Protein AF-0000000067790036 (afdb_homodimer)

InterPro domains:
  IPR001789 Signal transduction response regulator, receiver domain [PF00072] (9-120)
  IPR001789 Signal transduction response regulator, receiver domain [PS50110] (8-124)
  IPR001789 Signal transduction response regulator, receiver domain [SM00448] (7-120)
  IPR011006 CheY-like superfamily [SSF52172] (7-142)
  IPR024187 Signal transduction response regulator, citrate/malate metabolism [PIRSF006171] (7-231)
  IPR048714 Transcriptional regulatory protein DpiA-like, helix-turn-helix domain [PF20714] (187-228)
  IPR051271 Two-component system transcriptional regulators [PTHR45526] (7-231)

Structure (mmCIF, N/CA/C/O backbone):
data_AF-0000000067790036-model_v1
#
loop_
_entity.id
_entity.type
_entity.pdbx_description
1 polymer 'Transcriptional regulatory protein'
#
loop_
_atom_site.group_PDB
_atom_site.id
_atom_site.type_symbol
_atom_site.label_atom_id
_atom_site.label_alt_id
_atom_site.label_comp_id
_atom_site.label_asym_id
_atom_site.label_entity_id
_atom_site.label_seq_id
_atom_site.pdbx_PDB_ins_code
_atom_site.Cartn_x
_atom_site.Cartn_y
_atom_site.Cartn_z
_atom_site.occupancy
_atom_site.B_iso_or_equiv
_atom_site.auth_seq_id
_atom_site.auth_comp_id
_atom_site.auth_asym_id
_atom_site.auth_atom_id
_atom_site.pdbx_PDB_model_num
ATOM 1 N N . MET A 1 1 ? 13.578 -29.641 -17.562 1 29.7 1 MET A N 1
ATOM 2 C CA . MET A 1 1 ? 12.242 -29.297 -17.094 1 29.7 1 MET A CA 1
ATOM 3 C C . MET A 1 1 ? 12.227 -27.922 -16.438 1 29.7 1 MET A C 1
ATOM 5 O O . MET A 1 1 ? 12.961 -27.688 -15.477 1 29.7 1 MET A O 1
ATOM 9 N N . GLN A 1 2 ? 12.219 -26.844 -17.125 1 34.81 2 GLN A N 1
ATOM 10 C CA . GLN A 1 2 ? 12.477 -25.469 -16.703 1 34.81 2 GLN A CA 1
ATOM 11 C C . GLN A 1 2 ? 11.664 -25.125 -15.461 1 34.81 2 GLN A C 1
ATOM 13 O O . GLN A 1 2 ? 10.453 -25.375 -15.414 1 34.81 2 GLN A O 1
ATOM 18 N N . HIS A 1 3 ? 12.062 -25.219 -14.273 1 42.12 3 HIS A N 1
ATOM 19 C CA . HIS A 1 3 ? 11.469 -25.125 -12.945 1 42.12 3 HIS A CA 1
ATOM 20 C C . HIS A 1 3 ? 10.609 -23.875 -12.82 1 42.12 3 HIS A C 1
ATOM 22 O O . HIS A 1 3 ? 11.133 -22.75 -12.797 1 42.12 3 HIS A O 1
ATOM 28 N N . THR A 1 4 ? 9.531 -23.812 -13.539 1 51.03 4 THR A N 1
ATOM 29 C CA . THR A 1 4 ? 8.633 -22.672 -13.445 1 51.03 4 THR A CA 1
ATOM 30 C C . THR A 1 4 ? 8.359 -22.312 -11.984 1 51.03 4 THR A C 1
ATOM 32 O O . THR A 1 4 ? 7.875 -23.156 -11.219 1 51.03 4 THR A O 1
ATOM 35 N N . GLU A 1 5 ? 9.117 -21.484 -11.445 1 64.81 5 GLU A N 1
ATOM 36 C CA . GLU A 1 5 ? 9.039 -21.125 -10.039 1 64.81 5 GLU A CA 1
ATOM 37 C C . GLU A 1 5 ? 7.641 -20.641 -9.664 1 64.81 5 GLU A C 1
ATOM 39 O O . GLU A 1 5 ? 7.113 -19.703 -10.281 1 64.81 5 GLU A O 1
ATOM 44 N N . HIS A 1 6 ? 6.801 -21.641 -9.188 1 83.69 6 HIS A N 1
ATOM 45 C CA . HIS A 1 6 ? 5.488 -21.312 -8.648 1 83.69 6 HIS A CA 1
ATOM 46 C C . HIS A 1 6 ? 5.605 -20.672 -7.262 1 83.69 6 HIS A C 1
ATOM 48 O O . HIS A 1 6 ? 6.496 -21.031 -6.484 1 83.69 6 HIS A O 1
ATOM 54 N N . PHE A 1 7 ? 4.805 -19.703 -7.09 1 91.12 7 PHE A N 1
ATOM 55 C CA . PHE A 1 7 ? 4.656 -19.172 -5.734 1 91.12 7 PHE A CA 1
ATOM 56 C C . PHE A 1 7 ? 3.49 -19.844 -5.02 1 91.12 7 PHE A C 1
ATOM 58 O O . PHE A 1 7 ? 2.426 -20.047 -5.605 1 91.12 7 PHE A O 1
ATOM 65 N N . ASP A 1 8 ? 3.734 -20.25 -3.834 1 96.5 8 ASP A N 1
ATOM 66 C CA . ASP A 1 8 ? 2.715 -20.922 -3.045 1 96.5 8 ASP A CA 1
ATOM 67 C C . ASP A 1 8 ? 1.696 -19.938 -2.488 1 96.5 8 ASP A C 1
ATOM 69 O O . ASP A 1 8 ? 2.064 -18.844 -2.041 1 96.5 8 ASP A O 1
ATOM 73 N N . VAL A 1 9 ? 0.444 -20.406 -2.527 1 98 9 VAL A N 1
ATOM 74 C CA . VAL A 1 9 ? -0.671 -19.594 -2.055 1 98 9 VAL A CA 1
ATOM 75 C C . VAL A 1 9 ? -1.472 -20.359 -1.012 1 98 9 VAL A C 1
ATOM 77 O O . VAL A 1 9 ? -1.725 -21.562 -1.178 1 98 9 VAL A O 1
ATOM 80 N N . LEU A 1 10 ? -1.815 -19.703 0.027 1 98.62 10 LEU A N 1
ATOM 81 C CA . LEU A 1 10 ? -2.746 -20.234 1.019 1 98.62 10 LEU A CA 1
ATOM 82 C C . LEU A 1 10 ? -4.082 -19.5 0.956 1 98.62 10 LEU A C 1
ATOM 84 O O . LEU A 1 10 ? -4.113 -18.266 0.881 1 98.62 10 LEU A O 1
ATOM 88 N N . ILE A 1 11 ? -5.16 -20.266 0.919 1 98.75 11 ILE A N 1
ATOM 89 C CA . ILE A 1 11 ? -6.492 -19.672 0.939 1 98.75 11 ILE A CA 1
ATOM 90 C C . ILE A 1 11 ? -7.129 -19.875 2.312 1 98.75 11 ILE A C 1
ATOM 92 O O . ILE A 1 11 ? -7.188 -21 2.812 1 98.75 11 ILE A O 1
ATOM 96 N N . VAL A 1 12 ? -7.559 -18.781 2.951 1 98.75 12 VAL A N 1
ATOM 97 C CA . VAL A 1 12 ? -8.242 -18.828 4.238 1 98.75 12 VAL A CA 1
ATOM 98 C C . VAL A 1 12 ? -9.695 -18.391 4.066 1 98.75 12 VAL A C 1
ATOM 100 O O . VAL A 1 12 ? -9.977 -17.188 3.936 1 98.75 12 VAL A O 1
ATOM 103 N N . GLU A 1 13 ? -10.57 -19.312 4.105 1 98.19 13 GLU A N 1
ATOM 104 C CA . GLU A 1 13 ? -11.984 -19.156 3.779 1 98.19 13 GLU A CA 1
ATOM 105 C C . GLU A 1 13 ? -12.82 -20.266 4.391 1 98.19 13 GLU A C 1
ATOM 107 O O . GLU A 1 13 ? -12.539 -21.453 4.18 1 98.19 13 GLU A O 1
ATOM 112 N N . ASP A 1 14 ? -13.844 -19.844 5.117 1 97.75 14 ASP A N 1
ATOM 113 C CA . ASP A 1 14 ? -14.609 -20.859 5.828 1 97.75 14 ASP A CA 1
ATOM 114 C C . ASP A 1 14 ? -15.641 -21.516 4.918 1 97.75 14 ASP A C 1
ATOM 116 O O . ASP A 1 14 ? -16.141 -22.609 5.215 1 97.75 14 ASP A O 1
ATOM 120 N N . GLU A 1 15 ? -16.031 -20.875 3.844 1 95.81 15 GLU A N 1
ATOM 121 C CA . GLU A 1 15 ? -16.922 -21.484 2.855 1 95.81 15 GLU A CA 1
ATOM 122 C C . GLU A 1 15 ? -16.141 -22.312 1.848 1 95.81 15 GLU A C 1
ATOM 124 O O . GLU A 1 15 ? -15.602 -21.781 0.875 1 95.81 15 GLU A O 1
ATOM 129 N N . SER A 1 16 ? -16.219 -23.578 2 1 95.5 16 SER A N 1
ATOM 130 C CA . SER A 1 16 ? -15.383 -24.516 1.261 1 95.5 16 SER A CA 1
ATOM 131 C C . SER A 1 16 ? -15.617 -24.406 -0.242 1 95.5 16 SER A C 1
ATOM 133 O O . SER A 1 16 ? -14.672 -24.453 -1.03 1 95.5 16 SER A O 1
ATOM 135 N N . LYS A 1 17 ? -16.891 -24.328 -0.607 1 94.25 17 LYS A N 1
ATOM 136 C CA . LYS A 1 17 ? -17.219 -24.219 -2.027 1 94.25 17 LYS A CA 1
ATOM 137 C C . LYS A 1 17 ? -16.547 -23 -2.656 1 94.25 17 LYS A C 1
ATOM 139 O O . LYS A 1 17 ? -15.945 -23.094 -3.727 1 94.25 17 LYS A O 1
ATOM 144 N N . LEU A 1 18 ? -16.656 -21.953 -1.979 1 93.88 18 LEU A N 1
ATOM 145 C CA . LEU A 1 18 ? -16.062 -20.703 -2.457 1 93.88 18 LEU A CA 1
ATOM 146 C C . LEU A 1 18 ? -14.539 -20.812 -2.51 1 93.88 18 LEU A C 1
ATOM 148 O O . LEU A 1 18 ? -13.922 -20.391 -3.486 1 93.88 18 LEU A O 1
ATOM 152 N N . ALA A 1 19 ? -13.906 -21.359 -1.509 1 97.06 19 ALA A N 1
ATOM 153 C CA . ALA A 1 19 ? -12.453 -21.547 -1.445 1 97.06 19 ALA A CA 1
ATOM 154 C C . ALA A 1 19 ? -11.961 -22.375 -2.623 1 97.06 19 ALA A C 1
ATOM 156 O O . ALA A 1 19 ? -10.945 -22.047 -3.242 1 97.06 19 ALA A O 1
ATOM 157 N N . ASN A 1 20 ? -12.703 -23.391 -2.92 1 96.44 20 ASN A N 1
ATOM 158 C CA . ASN A 1 20 ? -12.32 -24.281 -4.008 1 96.44 20 ASN A CA 1
ATOM 159 C C . ASN A 1 20 ? -12.438 -23.594 -5.367 1 96.44 20 ASN A C 1
ATOM 161 O O . ASN A 1 20 ? -11.625 -23.828 -6.258 1 96.44 20 ASN A O 1
ATOM 165 N N . ILE A 1 21 ? -13.453 -22.844 -5.469 1 94.38 21 ILE A N 1
ATOM 166 C CA . ILE A 1 21 ? -13.633 -22.078 -6.699 1 94.38 21 ILE A CA 1
ATOM 167 C C . ILE A 1 21 ? -12.438 -21.141 -6.906 1 94.38 21 ILE A C 1
ATOM 169 O O . ILE A 1 21 ? -11.891 -21.062 -8.008 1 94.38 21 ILE A O 1
ATOM 173 N N . HIS A 1 22 ? -11.984 -20.438 -5.844 1 95.62 22 HIS A N 1
ATOM 174 C CA . HIS A 1 22 ? -10.812 -19.578 -5.922 1 95.62 22 HIS A CA 1
ATOM 175 C C . HIS A 1 22 ? -9.555 -20.375 -6.266 1 95.62 22 HIS A C 1
ATOM 177 O O . HIS A 1 22 ? -8.75 -19.938 -7.098 1 95.62 22 HIS A O 1
ATOM 183 N N . ALA A 1 23 ? -9.453 -21.5 -5.652 1 96.81 23 ALA A N 1
ATOM 184 C CA . ALA A 1 23 ? -8.289 -22.344 -5.887 1 96.81 23 ALA A CA 1
ATOM 185 C C . ALA A 1 23 ? -8.195 -22.766 -7.352 1 96.81 23 ALA A C 1
ATOM 187 O O . ALA A 1 23 ? -7.133 -22.672 -7.965 1 96.81 23 ALA A O 1
ATOM 188 N N . GLU A 1 24 ? -9.281 -23.203 -7.871 1 94.12 24 GLU A N 1
ATOM 189 C CA . GLU A 1 24 ? -9.336 -23.625 -9.266 1 94.12 24 GLU A CA 1
ATOM 190 C C . GLU A 1 24 ? -9 -22.484 -10.211 1 94.12 24 GLU A C 1
ATOM 192 O O . GLU A 1 24 ? -8.234 -22.656 -11.164 1 94.12 24 GLU A O 1
ATOM 197 N N . PHE A 1 25 ? -9.609 -21.375 -9.922 1 91.69 25 PHE A N 1
ATOM 198 C CA . PHE A 1 25 ? -9.359 -20.203 -10.734 1 91.69 25 PHE A CA 1
ATOM 199 C C . PHE A 1 25 ? -7.875 -19.844 -10.742 1 91.69 25 PHE A C 1
ATOM 201 O O . PHE A 1 25 ? -7.289 -19.609 -11.797 1 91.69 25 PHE A O 1
ATOM 208 N N . ILE A 1 26 ? -7.191 -19.844 -9.602 1 93.38 26 ILE A N 1
ATOM 209 C CA . ILE A 1 26 ? -5.797 -19.453 -9.414 1 93.38 26 ILE A CA 1
ATOM 210 C C . ILE A 1 26 ? -4.883 -20.422 -10.148 1 93.38 26 ILE A C 1
ATOM 212 O O . ILE A 1 26 ? -4.023 -20.016 -10.93 1 93.38 26 ILE A O 1
ATOM 216 N N . GLU A 1 27 ? -5.137 -21.641 -9.984 1 92.38 27 GLU A N 1
ATOM 217 C CA . GLU A 1 27 ? -4.246 -22.672 -10.531 1 92.38 27 GLU A CA 1
ATOM 218 C C . GLU A 1 27 ? -4.414 -22.781 -12.047 1 92.38 27 GLU A C 1
ATOM 220 O O . GLU A 1 27 ? -3.461 -23.109 -12.758 1 92.38 27 GLU A O 1
ATOM 225 N N . LYS A 1 28 ? -5.582 -22.484 -12.492 1 86.62 28 LYS A N 1
ATOM 226 C CA . LYS A 1 28 ? -5.863 -22.562 -13.922 1 86.62 28 LYS A CA 1
ATOM 227 C C . LYS A 1 28 ? -5.227 -21.406 -14.68 1 86.62 28 LYS A C 1
ATOM 229 O O . LYS A 1 28 ? -4.785 -21.562 -15.82 1 86.62 28 LYS A O 1
ATOM 234 N N . HIS A 1 29 ? -5.109 -20.312 -14.016 1 81.88 29 HIS A N 1
ATOM 235 C CA . HIS A 1 29 ? -4.824 -19.109 -14.805 1 81.88 29 HIS A CA 1
ATOM 236 C C . HIS A 1 29 ? -3.469 -18.531 -14.43 1 81.88 29 HIS A C 1
ATOM 238 O O . HIS A 1 29 ? -2.949 -17.656 -15.141 1 81.88 29 HIS A O 1
ATOM 244 N N . PHE A 1 30 ? -2.895 -18.984 -13.328 1 84.69 30 PHE A N 1
ATOM 245 C CA . PHE A 1 30 ? -1.646 -18.375 -12.875 1 84.69 30 PHE A CA 1
ATOM 246 C C . PHE A 1 30 ? -0.626 -19.453 -12.516 1 84.69 30 PHE A C 1
ATOM 248 O O . PHE A 1 30 ? -0.99 -20.609 -12.266 1 84.69 30 PHE A O 1
ATOM 255 N N . ASN A 1 31 ? 0.632 -19 -12.594 1 82.62 31 ASN A N 1
ATOM 256 C CA . ASN A 1 31 ? 1.696 -19.859 -12.094 1 82.62 31 ASN A CA 1
ATOM 257 C C . ASN A 1 31 ? 1.8 -19.812 -10.57 1 82.62 31 ASN A C 1
ATOM 259 O O . ASN A 1 31 ? 2.857 -19.484 -10.031 1 82.62 31 ASN A O 1
ATOM 263 N N . LEU A 1 32 ? 0.768 -20.047 -9.945 1 91.69 32 LEU A N 1
ATOM 264 C CA . LEU A 1 32 ? 0.617 -20.125 -8.492 1 91.69 32 LEU A CA 1
ATOM 265 C C . LEU A 1 32 ? 0.103 -21.5 -8.07 1 91.69 32 LEU A C 1
ATOM 267 O O . LEU A 1 32 ? -0.643 -22.141 -8.812 1 91.69 32 LEU A O 1
ATOM 271 N N . ARG A 1 33 ? 0.558 -21.938 -7.008 1 95.75 33 ARG A N 1
ATOM 272 C CA . ARG A 1 33 ? 0.129 -23.219 -6.453 1 95.75 33 ARG A CA 1
ATOM 273 C C . ARG A 1 33 ? -0.594 -23.016 -5.125 1 95.75 33 ARG A C 1
ATOM 275 O O . ARG A 1 33 ? -0.033 -22.453 -4.184 1 95.75 33 ARG A O 1
ATOM 282 N N . VAL A 1 34 ? -1.782 -23.531 -5.031 1 97.56 34 VAL A N 1
ATOM 283 C CA . VAL A 1 34 ? -2.51 -23.484 -3.766 1 97.56 34 VAL A CA 1
ATOM 284 C C . VAL A 1 34 ? -2.047 -24.625 -2.861 1 97.56 34 VAL A C 1
ATOM 286 O O . VAL A 1 34 ? -2.354 -25.781 -3.113 1 97.56 34 VAL A O 1
ATOM 289 N N . ILE A 1 35 ? -1.379 -24.312 -1.846 1 97.44 35 ILE A N 1
ATOM 290 C CA . ILE A 1 35 ? -0.72 -25.312 -1.018 1 97.44 35 ILE A CA 1
ATOM 291 C C . ILE A 1 35 ? -1.669 -25.781 0.084 1 97.44 35 ILE A C 1
ATOM 293 O O . ILE A 1 35 ? -1.409 -26.781 0.756 1 97.44 35 ILE A O 1
ATOM 297 N N . GLY A 1 36 ? -2.742 -24.984 0.29 1 97.44 36 GLY A N 1
ATOM 298 C CA . GLY A 1 36 ? -3.715 -25.359 1.305 1 97.44 36 GLY A CA 1
ATOM 299 C C . GLY A 1 36 ? -4.887 -24.406 1.391 1 97.44 36 GLY A C 1
ATOM 300 O O . GLY A 1 36 ? -4.816 -23.281 0.894 1 97.44 36 GLY A O 1
ATOM 301 N N . ILE A 1 37 ? -5.938 -24.953 1.981 1 98.25 37 ILE A N 1
ATOM 302 C CA . ILE A 1 37 ? -7.133 -24.172 2.305 1 98.25 37 ILE A CA 1
ATOM 303 C C . ILE A 1 37 ? -7.441 -24.297 3.795 1 98.25 37 ILE A C 1
ATOM 305 O O . ILE A 1 37 ? -7.496 -25.406 4.332 1 98.25 37 ILE A O 1
ATOM 309 N N . ALA A 1 38 ? -7.508 -23.172 4.453 1 98.56 38 ALA A N 1
ATOM 310 C CA . ALA A 1 38 ? -7.844 -23.141 5.875 1 98.56 38 ALA A CA 1
ATOM 311 C C . ALA A 1 38 ? -9.234 -22.547 6.094 1 98.56 38 ALA A C 1
ATOM 313 O O . ALA A 1 38 ? -9.594 -21.547 5.469 1 98.56 38 ALA A O 1
ATOM 314 N N . ALA A 1 39 ? -9.984 -23.141 6.996 1 98.31 39 ALA A N 1
ATOM 315 C CA . ALA A 1 39 ? -11.336 -22.656 7.27 1 98.31 39 ALA A CA 1
ATOM 316 C C . ALA A 1 39 ? -11.367 -21.781 8.523 1 98.31 39 ALA A C 1
ATOM 318 O O . ALA A 1 39 ? -12.383 -21.172 8.828 1 98.31 39 ALA A O 1
ATOM 319 N N . THR A 1 40 ? -10.227 -21.766 9.281 1 98.25 40 THR A N 1
ATOM 320 C CA . THR A 1 40 ? -10.133 -21.031 10.531 1 98.25 40 THR A CA 1
ATOM 321 C C . THR A 1 40 ? -8.781 -20.344 10.656 1 98.25 40 THR A C 1
ATOM 323 O O . THR A 1 40 ? -7.84 -20.672 9.93 1 98.25 40 THR A O 1
ATOM 326 N N . LEU A 1 41 ? -8.664 -19.359 11.562 1 98 41 LEU A N 1
ATOM 327 C CA . LEU A 1 41 ? -7.391 -18.703 11.852 1 98 41 LEU A CA 1
ATOM 328 C C . LEU A 1 41 ? -6.387 -19.719 12.406 1 98 41 LEU A C 1
ATOM 330 O O . LEU A 1 41 ? -5.195 -19.641 12.086 1 98 41 LEU A O 1
ATOM 334 N N . PHE A 1 42 ? -6.918 -20.562 13.195 1 97.88 42 PHE A N 1
ATOM 335 C CA . PHE A 1 42 ? -6.066 -21.594 13.789 1 97.88 42 PHE A CA 1
ATOM 336 C C . PHE A 1 42 ? -5.414 -22.438 12.703 1 97.88 42 PHE A C 1
ATOM 338 O O . PHE A 1 42 ? -4.195 -22.625 12.711 1 97.88 42 PHE A O 1
ATOM 345 N N . GLU A 1 43 ? -6.191 -22.938 11.812 1 98.12 43 GLU A N 1
ATOM 346 C CA . GLU A 1 43 ? -5.676 -23.75 10.703 1 98.12 43 GLU A CA 1
ATOM 347 C C . GLU A 1 43 ? -4.723 -22.938 9.836 1 98.12 43 GLU A C 1
ATOM 349 O O . GLU A 1 43 ? -3.697 -23.453 9.383 1 98.12 43 GLU A O 1
ATOM 354 N N . ALA A 1 44 ? -5.109 -21.688 9.602 1 98.19 44 ALA A N 1
ATOM 355 C CA . ALA A 1 44 ? -4.277 -20.797 8.781 1 98.19 44 ALA A CA 1
ATOM 356 C C . ALA A 1 44 ? -2.889 -20.641 9.391 1 98.19 44 ALA A C 1
ATOM 358 O O . ALA A 1 44 ? -1.88 -20.75 8.695 1 98.19 44 ALA A O 1
ATOM 359 N N . LYS A 1 45 ? -2.836 -20.375 10.719 1 97.25 45 LYS A N 1
ATOM 360 C CA . LYS A 1 45 ? -1.566 -20.188 11.414 1 97.25 45 LYS A CA 1
ATOM 361 C C . LYS A 1 45 ? -0.692 -21.438 11.312 1 97.25 45 LYS A C 1
ATOM 363 O O . LYS A 1 45 ? 0.517 -21.328 11.094 1 97.25 45 LYS A O 1
ATOM 368 N N . LYS A 1 46 ? -1.324 -22.562 11.422 1 97.44 46 LYS A N 1
ATOM 369 C CA . LYS A 1 46 ? -0.599 -23.828 11.312 1 97.44 46 LYS A CA 1
ATOM 370 C C . LYS A 1 46 ? -0.002 -24 9.922 1 97.44 46 LYS A C 1
ATOM 372 O O . LYS A 1 46 ? 1.178 -24.328 9.781 1 97.44 46 LYS A O 1
ATOM 377 N N . LEU A 1 47 ? -0.777 -23.766 8.961 1 97.44 47 LEU A N 1
ATOM 378 C CA . LEU A 1 47 ? -0.341 -23.953 7.578 1 97.44 47 LEU A CA 1
ATOM 379 C C . LEU A 1 47 ? 0.719 -22.922 7.207 1 97.44 47 LEU A C 1
ATOM 381 O O . LEU A 1 47 ? 1.637 -23.219 6.438 1 97.44 47 LEU A O 1
ATOM 385 N N . LEU A 1 48 ? 0.605 -21.703 7.727 1 96.44 48 LEU A N 1
ATOM 386 C CA . LEU A 1 48 ? 1.592 -20.656 7.496 1 96.44 48 LEU A CA 1
ATOM 387 C C . LEU A 1 48 ? 2.963 -21.078 8.016 1 96.44 48 LEU A C 1
ATOM 389 O O . LEU A 1 48 ? 3.975 -20.875 7.344 1 96.44 48 LEU A O 1
ATOM 393 N N . GLN A 1 49 ? 2.928 -21.594 9.18 1 94.81 49 GLN A N 1
ATOM 394 C CA . GLN A 1 49 ? 4.172 -22.016 9.812 1 94.81 49 GLN A CA 1
ATOM 395 C C . GLN A 1 49 ? 4.789 -23.203 9.062 1 94.81 49 GLN A C 1
ATOM 397 O O . GLN A 1 49 ? 6.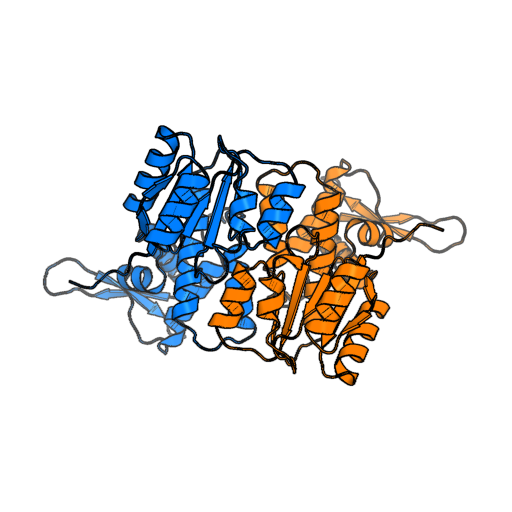012 -23.281 8.922 1 94.81 49 GLN A O 1
ATOM 402 N N . GLN A 1 50 ? 3.979 -24.047 8.555 1 95.25 50 GLN A N 1
ATOM 403 C CA . GLN A 1 50 ? 4.43 -25.281 7.906 1 95.25 50 GLN A CA 1
ATOM 404 C C . GLN A 1 50 ? 4.957 -25 6.5 1 95.25 50 GLN A C 1
ATOM 406 O O . GLN A 1 50 ? 5.961 -25.578 6.086 1 95.25 50 GLN A O 1
ATOM 411 N N . HIS A 1 51 ? 4.309 -24.078 5.762 1 95.19 51 HIS A N 1
ATOM 412 C CA . HIS A 1 51 ? 4.57 -24.031 4.328 1 95.19 51 HIS A CA 1
ATOM 413 C C . HIS A 1 51 ? 5.184 -22.688 3.928 1 95.19 51 HIS A C 1
ATOM 415 O O . HIS A 1 51 ? 5.766 -22.562 2.848 1 95.19 51 HIS A O 1
ATOM 421 N N . ARG A 1 52 ? 4.996 -21.625 4.668 1 94.12 52 ARG A N 1
ATOM 422 C CA . ARG A 1 52 ? 5.531 -20.281 4.414 1 94.12 52 ARG A CA 1
ATOM 423 C C . ARG A 1 52 ? 5.188 -19.812 3.006 1 94.12 52 ARG A C 1
ATOM 425 O O . ARG A 1 52 ? 6.078 -19.531 2.203 1 94.12 52 ARG A O 1
ATOM 432 N N . PRO A 1 53 ? 3.906 -19.797 2.676 1 96.62 53 PRO A N 1
ATOM 433 C CA . PRO A 1 53 ? 3.492 -19.359 1.343 1 96.62 53 PRO A CA 1
ATOM 434 C C . PRO A 1 53 ? 3.891 -17.906 1.051 1 96.62 53 PRO A C 1
ATOM 436 O O . PRO A 1 53 ? 4.188 -17.156 1.975 1 96.62 53 PRO A O 1
ATOM 439 N N . ARG A 1 54 ? 3.893 -17.562 -0.197 1 95.31 54 ARG A N 1
ATOM 440 C CA . ARG A 1 54 ? 4.242 -16.203 -0.611 1 95.31 54 ARG A CA 1
ATOM 441 C C . ARG A 1 54 ? 3.018 -15.305 -0.621 1 95.31 54 ARG A C 1
ATOM 443 O O . ARG A 1 54 ? 3.145 -14.078 -0.617 1 95.31 54 ARG 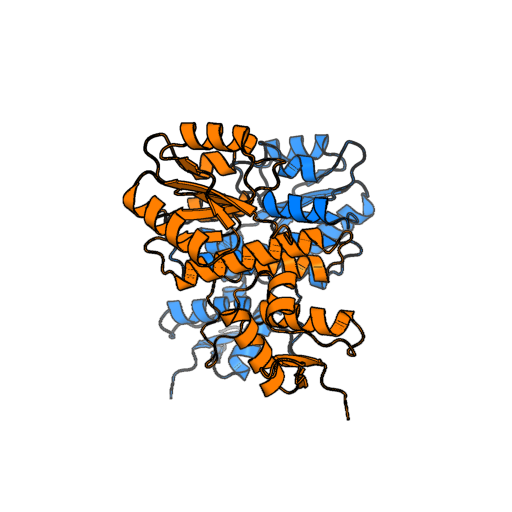A O 1
ATOM 450 N N . LEU A 1 55 ? 1.852 -15.953 -0.627 1 97.25 55 LEU A N 1
ATOM 451 C CA . LEU A 1 55 ? 0.603 -15.203 -0.696 1 97.25 55 LEU A CA 1
ATOM 452 C C . LEU A 1 55 ? -0.486 -15.883 0.126 1 97.25 55 LEU A C 1
ATOM 454 O O . LEU A 1 55 ? -0.604 -17.109 0.112 1 97.25 55 LEU A O 1
ATOM 458 N N . ILE A 1 56 ? -1.27 -15.07 0.734 1 98.12 56 ILE A N 1
ATOM 459 C CA . ILE A 1 56 ? -2.48 -15.547 1.396 1 98.12 56 ILE A CA 1
ATOM 460 C C . ILE A 1 56 ? -3.693 -14.789 0.86 1 98.12 56 ILE A C 1
ATOM 462 O O . ILE A 1 56 ? -3.66 -13.562 0.738 1 98.12 56 ILE A O 1
ATOM 466 N N . LEU A 1 57 ? -4.695 -15.516 0.403 1 98.44 57 LEU A N 1
ATOM 467 C CA . LEU A 1 57 ? -6.031 -14.961 0.239 1 98.44 57 LEU A CA 1
ATOM 468 C C . LEU A 1 57 ? -6.848 -15.125 1.517 1 98.44 57 LEU A C 1
ATOM 470 O O . LEU A 1 57 ? -7.09 -16.25 1.964 1 98.44 57 LEU A O 1
ATOM 474 N N . LEU A 1 58 ? -7.273 -14.031 2.047 1 98.5 58 LEU A N 1
ATOM 475 C CA . LEU A 1 58 ? -7.73 -14.047 3.434 1 98.5 58 LEU A CA 1
ATOM 476 C C . LEU A 1 58 ? -9.125 -13.445 3.553 1 98.5 58 LEU A C 1
ATOM 478 O O . LEU A 1 58 ? -9.328 -12.273 3.24 1 98.5 58 LEU A O 1
ATOM 482 N N . ASP A 1 59 ? -10.07 -14.266 4.004 1 98 59 ASP A N 1
ATOM 483 C CA . ASP A 1 59 ? -11.352 -13.727 4.457 1 98 59 ASP A CA 1
ATOM 484 C C . ASP A 1 59 ? -11.227 -13.109 5.848 1 98 59 ASP A C 1
ATOM 486 O O . ASP A 1 59 ? -10.5 -13.625 6.695 1 98 59 ASP A O 1
ATOM 490 N N . ASN A 1 60 ? -11.945 -12.023 6.078 1 97.81 60 ASN A N 1
ATOM 491 C CA . ASN A 1 60 ? -11.859 -11.367 7.379 1 97.81 60 ASN A CA 1
ATOM 492 C C . ASN A 1 60 ? -12.75 -12.055 8.406 1 97.81 60 ASN A C 1
ATOM 494 O O . ASN A 1 60 ? -12.422 -12.094 9.594 1 97.81 60 ASN A O 1
ATOM 498 N N . TYR A 1 61 ? -13.906 -12.492 7.941 1 97 61 TYR A N 1
ATOM 499 C CA . TYR A 1 61 ? -14.844 -13.102 8.875 1 97 61 TYR A CA 1
ATOM 500 C C . TYR A 1 61 ? -14.688 -14.625 8.883 1 97 61 TYR A C 1
ATOM 502 O O . TYR A 1 61 ? -15.062 -15.297 7.922 1 97 61 TYR A O 1
ATOM 510 N N . LEU A 1 62 ? -14.195 -15.102 9.945 1 98.06 62 LEU A N 1
ATOM 511 C CA . LEU A 1 62 ? -13.984 -16.531 10.156 1 98.06 62 LEU A CA 1
ATOM 512 C C . LEU A 1 62 ? -14.648 -16.984 11.445 1 98.06 62 LEU A C 1
ATOM 514 O O . LEU A 1 62 ? -14.938 -16.172 12.328 1 98.06 62 LEU A O 1
ATOM 518 N N . PRO A 1 63 ? -14.953 -18.25 11.555 1 97.88 63 PRO A N 1
ATOM 519 C CA . PRO A 1 63 ? -15.695 -18.75 12.711 1 97.88 63 PRO A CA 1
ATOM 520 C C . PRO A 1 63 ? -14.945 -18.531 14.031 1 97.88 63 PRO A C 1
ATOM 522 O O . PRO A 1 63 ? -15.57 -18.438 15.086 1 97.88 63 PRO A O 1
ATOM 525 N N . ASP A 1 64 ? -13.586 -18.422 13.992 1 98.06 64 ASP A N 1
ATOM 526 C CA . ASP A 1 64 ? -12.82 -18.328 15.234 1 98.06 64 ASP A CA 1
ATOM 527 C C . ASP A 1 64 ? -12.148 -16.969 15.367 1 98.06 64 ASP A C 1
ATOM 529 O O . ASP A 1 64 ? -11.203 -16.812 16.141 1 98.06 64 ASP A O 1
ATOM 533 N N . GLY A 1 65 ? -12.508 -15.961 14.578 1 96.5 65 GLY A N 1
ATOM 534 C CA . GLY A 1 65 ? -11.969 -14.617 14.711 1 96.5 65 GLY A CA 1
ATOM 535 C C . GLY A 1 65 ? -11.945 -13.852 13.406 1 96.5 65 GLY A C 1
ATOM 536 O O . GLY A 1 65 ? -12.547 -14.281 12.414 1 96.5 65 GLY A O 1
ATOM 537 N N . GLU A 1 66 ? -11.297 -12.703 13.453 1 96.69 66 GLU A N 1
ATOM 538 C CA . GLU A 1 66 ? -11.219 -11.844 12.273 1 96.69 66 GLU A CA 1
ATOM 539 C C . GLU A 1 66 ? -9.852 -11.969 11.602 1 96.69 66 GLU A C 1
ATOM 541 O O . GLU A 1 66 ? -8.82 -12.039 12.273 1 96.69 66 GLU A O 1
ATOM 546 N N . GLY A 1 67 ? -9.844 -12.008 10.258 1 96.69 67 GLY A N 1
ATOM 547 C CA . GLY A 1 67 ? -8.633 -12.148 9.477 1 96.69 67 GLY A CA 1
ATOM 548 C C . GLY A 1 67 ? -7.617 -11.047 9.742 1 96.69 67 GLY A C 1
ATOM 549 O O . GLY A 1 67 ? -6.41 -11.273 9.648 1 96.69 67 GLY A O 1
ATOM 550 N N . VAL A 1 68 ? -8.086 -9.844 10.094 1 94.44 68 VAL A N 1
ATOM 551 C CA . VAL A 1 68 ? -7.211 -8.703 10.359 1 94.44 68 VAL A CA 1
ATOM 552 C C . VAL A 1 68 ? -6.266 -9.039 11.508 1 94.44 68 VAL A C 1
ATOM 554 O O . VAL A 1 68 ? -5.121 -8.586 11.531 1 94.44 68 VAL A O 1
ATOM 557 N N . SER A 1 69 ? -6.672 -9.867 12.398 1 93.38 69 SER A N 1
ATOM 558 C CA . SER A 1 69 ? -5.816 -10.258 13.516 1 93.38 69 SER A CA 1
ATOM 559 C C . SER A 1 69 ? -4.625 -11.078 13.031 1 93.38 69 SER A C 1
ATOM 561 O O . SER A 1 69 ? -3.553 -11.047 13.641 1 93.38 69 SER A O 1
ATOM 563 N N . LEU A 1 70 ? -4.793 -11.805 11.945 1 94.25 70 LEU A N 1
ATOM 564 C CA . LEU A 1 70 ? -3.713 -12.609 11.391 1 94.25 70 LEU A CA 1
ATOM 565 C C . LEU A 1 70 ? -2.629 -11.719 10.789 1 94.25 70 LEU A C 1
ATOM 567 O O . LEU A 1 70 ? -1.439 -11.93 11.039 1 94.25 70 LEU A O 1
ATOM 571 N N . ILE A 1 71 ? -3.049 -10.727 9.984 1 92.75 71 ILE A N 1
ATOM 572 C CA . ILE A 1 71 ? -2.066 -9.875 9.336 1 92.75 71 ILE A CA 1
ATOM 573 C C . ILE A 1 71 ? -1.344 -9.023 10.375 1 92.75 71 ILE A C 1
ATOM 575 O O . ILE A 1 71 ? -0.196 -8.625 10.172 1 92.75 71 ILE A O 1
ATOM 579 N N . GLU A 1 72 ? -1.969 -8.805 11.469 1 89.38 72 GLU A N 1
ATOM 580 C CA . GLU A 1 72 ? -1.371 -8.047 12.562 1 89.38 72 GLU A CA 1
ATOM 581 C C . GLU A 1 72 ? -0.392 -8.906 13.359 1 89.38 72 GLU A C 1
ATOM 583 O O . GLU A 1 72 ? 0.432 -8.383 14.109 1 89.38 72 GLU A O 1
ATOM 588 N N . SER A 1 73 ? -0.545 -10.117 13.172 1 87.62 73 SER A N 1
ATOM 589 C CA . SER A 1 73 ? 0.227 -11.031 14.008 1 87.62 73 SER A CA 1
ATOM 590 C C . SER A 1 73 ? 1.705 -11.016 13.625 1 87.62 73 SER A C 1
ATOM 592 O O . SER A 1 73 ? 2.061 -10.625 12.516 1 87.62 73 SER A O 1
ATOM 594 N N . GLN A 1 74 ? 2.514 -11.438 14.523 1 85.62 74 GLN A N 1
ATOM 595 C CA . GLN A 1 74 ? 3.953 -11.508 14.297 1 85.62 74 GLN A CA 1
ATOM 596 C C . GLN A 1 74 ? 4.309 -12.648 13.344 1 85.62 74 GLN A C 1
ATOM 598 O O . GLN A 1 74 ? 5.406 -12.68 12.789 1 85.62 74 GLN A O 1
ATOM 603 N N . LEU A 1 75 ? 3.373 -13.469 13.227 1 87.19 75 LEU A N 1
ATOM 604 C CA . LEU A 1 75 ? 3.639 -14.648 12.406 1 87.19 75 LEU A CA 1
ATOM 605 C C . LEU A 1 75 ? 4.008 -14.25 10.984 1 87.19 75 LEU A C 1
ATOM 607 O O . LEU A 1 75 ? 4.918 -14.828 10.391 1 87.19 75 LEU A O 1
ATOM 611 N N . LEU A 1 76 ? 3.305 -13.273 10.5 1 87.19 76 LEU A N 1
ATOM 612 C CA . LEU A 1 76 ? 3.527 -12.875 9.109 1 87.19 76 LEU A CA 1
ATOM 613 C C . LEU A 1 76 ? 4.711 -11.922 9 1 87.19 76 LEU A C 1
ATOM 615 O O . LEU A 1 76 ? 5.254 -11.719 7.91 1 87.19 76 LEU A O 1
ATOM 619 N N . LYS A 1 77 ? 4.996 -11.5 10.188 1 77.44 77 LYS A N 1
ATOM 620 C CA . LYS A 1 77 ? 6.09 -10.523 10.18 1 77.44 77 LYS A CA 1
ATOM 621 C C . LYS A 1 77 ? 7.414 -11.195 9.836 1 77.44 77 LYS A C 1
ATOM 623 O O . LYS A 1 77 ? 7.723 -12.273 10.352 1 77.44 77 LYS A O 1
ATOM 628 N N . GLY A 1 78 ? 8.062 -10.852 8.977 1 76.5 78 GLY A N 1
ATOM 629 C CA . GLY A 1 78 ? 9.336 -11.414 8.555 1 76.5 78 GLY A CA 1
ATOM 630 C C . GLY A 1 78 ? 9.195 -12.406 7.414 1 76.5 78 GLY A C 1
ATOM 631 O O . GLY A 1 78 ? 10.195 -12.914 6.906 1 76.5 78 GLY A O 1
ATOM 632 N N . MET A 1 79 ? 7.996 -12.828 7.309 1 85.88 79 MET A N 1
ATOM 633 C CA . MET A 1 79 ? 7.758 -13.703 6.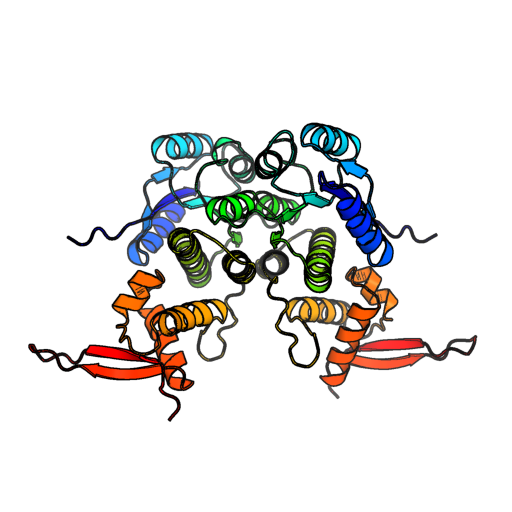164 1 85.88 79 MET A CA 1
ATOM 634 C C . MET A 1 79 ? 7.574 -12.898 4.887 1 85.88 79 MET A C 1
ATOM 636 O O . MET A 1 79 ? 7.02 -11.797 4.914 1 85.88 79 MET A O 1
ATOM 640 N N . ASP A 1 80 ? 8.133 -13.414 3.871 1 90.06 80 ASP A N 1
ATOM 641 C CA . ASP A 1 80 ? 7.867 -12.812 2.568 1 90.06 80 ASP A CA 1
ATOM 642 C C . ASP A 1 80 ? 6.508 -13.242 2.029 1 90.06 80 ASP A C 1
ATOM 644 O O . ASP A 1 80 ? 6.426 -13.93 1.01 1 90.06 80 ASP A O 1
ATOM 648 N N . CYS A 1 81 ? 5.5 -12.852 2.801 1 95.12 81 CYS A N 1
ATOM 649 C CA . CYS A 1 81 ? 4.145 -13.273 2.461 1 95.12 81 CYS A CA 1
ATOM 650 C C . CYS A 1 81 ? 3.223 -12.07 2.307 1 95.12 81 CYS A C 1
ATOM 652 O O . CYS A 1 81 ? 3.062 -11.281 3.24 1 95.12 81 CYS A O 1
ATOM 654 N N . SER A 1 82 ? 2.666 -11.922 1.165 1 95.62 82 SER A N 1
ATOM 655 C CA . SER A 1 82 ? 1.679 -10.875 0.919 1 95.62 82 SER A CA 1
ATOM 656 C C . SER A 1 82 ? 0.276 -11.344 1.293 1 95.62 82 SER A C 1
ATOM 658 O O . SER A 1 82 ? 0.007 -12.547 1.339 1 95.62 82 SER A O 1
ATOM 660 N N . VAL A 1 83 ? -0.566 -10.383 1.599 1 97.12 83 VAL A N 1
ATOM 661 C CA . VAL A 1 83 ? -1.933 -10.711 1.991 1 97.12 83 VAL A CA 1
ATOM 662 C C . VAL A 1 83 ? -2.92 -9.953 1.101 1 97.12 83 VAL A C 1
ATOM 664 O O . VAL A 1 83 ? -2.818 -8.734 0.943 1 97.12 83 VAL A O 1
ATOM 667 N N . ILE A 1 84 ? -3.795 -10.664 0.524 1 97.5 84 ILE A N 1
ATOM 668 C CA . ILE A 1 84 ? -4.941 -10.086 -0.168 1 97.5 84 ILE A CA 1
ATOM 669 C C . ILE A 1 84 ? -6.23 -10.461 0.562 1 97.5 84 ILE A C 1
ATOM 671 O O . ILE A 1 84 ? -6.562 -11.648 0.674 1 97.5 84 ILE A O 1
ATOM 675 N N . PHE A 1 85 ? -6.949 -9.477 1.004 1 97.69 85 PHE A N 1
ATOM 676 C CA . PHE A 1 85 ? -8.25 -9.734 1.621 1 97.69 85 PHE A CA 1
ATOM 677 C C . PHE A 1 85 ? -9.32 -9.945 0.559 1 97.69 85 PHE A C 1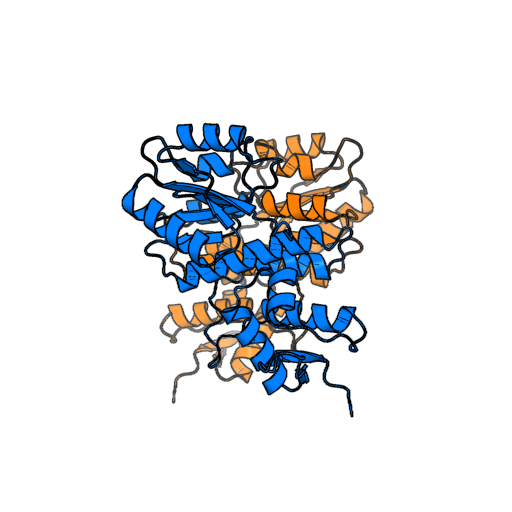
ATOM 679 O O . PHE A 1 85 ? -9.359 -9.234 -0.444 1 97.69 85 PHE A O 1
ATOM 686 N N . ILE A 1 86 ? -10.109 -10.961 0.668 1 97.19 86 ILE A N 1
ATOM 687 C CA . ILE A 1 86 ? -11.383 -11.164 -0.024 1 97.19 86 ILE A CA 1
ATOM 688 C C . ILE A 1 86 ? -12.508 -11.336 0.996 1 97.19 86 ILE A C 1
ATOM 690 O O . ILE A 1 86 ? -12.633 -12.391 1.62 1 97.19 86 ILE A O 1
ATOM 694 N N . THR A 1 87 ? -13.328 -10.312 1.158 1 96.69 87 THR A N 1
ATOM 695 C CA . THR A 1 87 ? -14.148 -10.312 2.361 1 96.69 87 THR A CA 1
ATOM 696 C C . THR A 1 87 ? -15.398 -9.461 2.164 1 96.69 87 THR A C 1
ATOM 698 O O . THR A 1 87 ? -15.445 -8.625 1.261 1 96.69 87 THR A O 1
ATOM 701 N N . ALA A 1 88 ? -16.344 -9.734 2.973 1 93 88 ALA A N 1
ATOM 702 C CA . ALA A 1 88 ? -17.562 -8.906 2.998 1 93 88 ALA A CA 1
ATOM 703 C C . ALA A 1 88 ? -17.375 -7.703 3.918 1 93 88 ALA A C 1
ATOM 705 O O . ALA A 1 88 ? -18.234 -6.824 3.973 1 93 88 ALA A O 1
ATOM 706 N N . ALA A 1 89 ? -16.281 -7.66 4.672 1 93.25 89 ALA A N 1
ATOM 707 C CA . ALA A 1 89 ? -16.047 -6.535 5.57 1 93.25 89 ALA A CA 1
ATOM 708 C C . ALA A 1 89 ? -15.945 -5.227 4.797 1 93.25 89 ALA A C 1
ATOM 710 O O . ALA A 1 89 ? -14.953 -4.988 4.102 1 93.25 89 ALA A O 1
ATOM 711 N N . SER A 1 90 ? -16.875 -4.418 5.02 1 89.81 90 SER A N 1
ATOM 712 C CA . SER A 1 90 ? -16.922 -3.174 4.258 1 89.81 90 SER A CA 1
ATOM 713 C C . SER A 1 90 ? -16.844 -1.958 5.172 1 89.81 90 SER A C 1
ATOM 715 O O . SER A 1 90 ? -17.188 -0.847 4.773 1 89.81 90 SER A O 1
ATOM 717 N N . ASP A 1 91 ? -16.453 -2.197 6.387 1 91.94 91 ASP A N 1
ATOM 718 C CA . ASP A 1 91 ? -16.266 -1.051 7.27 1 91.94 91 ASP A CA 1
ATOM 719 C C . ASP A 1 91 ? -14.891 -0.423 7.07 1 91.94 91 ASP A C 1
ATOM 721 O O . ASP A 1 91 ? -13.898 -1.133 6.891 1 91.94 91 ASP A O 1
ATOM 725 N N . MET A 1 92 ? -14.852 0.851 7.145 1 88.5 92 MET A N 1
ATOM 726 C CA . MET A 1 92 ? -13.672 1.649 6.852 1 88.5 92 MET A CA 1
ATOM 727 C C . MET A 1 92 ? -12.539 1.319 7.82 1 88.5 92 MET A C 1
ATOM 729 O O . MET A 1 92 ? -11.383 1.195 7.41 1 88.5 92 MET A O 1
ATOM 733 N N . ASN A 1 93 ? -12.828 1.227 9.031 1 89.19 93 ASN A N 1
ATOM 734 C CA . ASN A 1 93 ? -11.797 0.992 10.031 1 89.19 93 ASN A CA 1
ATOM 735 C C . ASN A 1 93 ? -11.039 -0.307 9.766 1 89.19 93 ASN A C 1
ATOM 737 O O . ASN A 1 93 ? -9.812 -0.344 9.844 1 89.19 93 ASN A O 1
ATOM 741 N N . THR A 1 94 ? -11.789 -1.297 9.414 1 92.31 94 THR A N 1
ATOM 742 C CA . THR A 1 94 ? -11.172 -2.584 9.109 1 92.31 94 THR A CA 1
ATOM 743 C C . THR A 1 94 ? -10.305 -2.492 7.859 1 92.31 94 THR A C 1
ATOM 745 O O . THR A 1 94 ? -9.172 -2.977 7.848 1 92.31 94 THR A O 1
ATOM 748 N N . CYS A 1 95 ? -10.836 -1.878 6.891 1 92.69 95 CYS A N 1
ATOM 749 C CA . CYS A 1 95 ? -10.102 -1.716 5.641 1 92.69 95 CYS A CA 1
ATOM 750 C C . CYS A 1 95 ? -8.828 -0.914 5.863 1 92.69 95 CYS A C 1
ATOM 752 O O . CYS A 1 95 ? -7.742 -1.34 5.457 1 92.69 95 CYS A O 1
ATOM 754 N N . ALA A 1 96 ? -8.961 0.209 6.52 1 90.94 96 ALA A N 1
ATOM 755 C CA . ALA A 1 96 ? -7.816 1.071 6.785 1 90.94 96 ALA A CA 1
ATOM 756 C C . ALA A 1 96 ? -6.766 0.341 7.617 1 90.94 96 ALA A C 1
ATOM 758 O O . ALA A 1 96 ? -5.562 0.479 7.367 1 90.94 96 ALA A O 1
ATOM 759 N N . GLN A 1 97 ? -7.219 -0.396 8.531 1 91.12 97 GLN A N 1
ATOM 760 C CA . GLN A 1 97 ? -6.316 -1.174 9.375 1 91.12 97 GLN A CA 1
ATOM 761 C C . GLN A 1 97 ? -5.559 -2.217 8.555 1 91.12 97 GLN A C 1
ATOM 763 O O . GLN A 1 97 ? -4.352 -2.395 8.734 1 91.12 97 GLN A O 1
ATOM 768 N N . ALA A 1 98 ? -6.285 -2.908 7.762 1 93.75 98 ALA A N 1
ATOM 769 C CA . ALA A 1 98 ? -5.652 -3.896 6.891 1 93.75 98 ALA A CA 1
ATOM 770 C C . ALA A 1 98 ? -4.551 -3.26 6.051 1 93.75 98 ALA A C 1
ATOM 772 O O . ALA A 1 98 ? -3.457 -3.814 5.926 1 93.75 98 ALA A O 1
ATOM 773 N N . ILE A 1 99 ? -4.828 -2.139 5.535 1 91.5 99 ILE A N 1
ATOM 774 C CA . ILE A 1 99 ? -3.881 -1.417 4.691 1 91.5 99 ILE A CA 1
ATOM 775 C C . ILE A 1 99 ? -2.658 -1.021 5.516 1 91.5 99 ILE A C 1
ATOM 777 O O . ILE A 1 99 ? -1.52 -1.23 5.086 1 91.5 99 ILE A O 1
ATOM 781 N N . ARG A 1 100 ? -2.861 -0.543 6.707 1 90.31 100 ARG A N 1
ATOM 782 C CA . ARG A 1 100 ? -1.769 -0.114 7.574 1 90.31 100 ARG A CA 1
ATOM 783 C C . ARG A 1 100 ? -0.916 -1.301 8.008 1 90.31 100 ARG A C 1
ATOM 785 O O . ARG A 1 100 ? 0.251 -1.135 8.375 1 90.31 100 ARG A O 1
ATOM 792 N N . CYS A 1 101 ? -1.527 -2.387 7.941 1 91.31 101 CYS A N 1
ATOM 793 C CA . CYS A 1 101 ? -0.793 -3.58 8.344 1 91.31 101 CYS A CA 1
ATOM 794 C C . CYS A 1 101 ? -0.142 -4.254 7.145 1 91.31 101 CYS A C 1
ATOM 796 O O . CYS A 1 101 ? 0.46 -5.32 7.273 1 91.31 101 CYS A O 1
ATOM 798 N N . GLY A 1 102 ? -0.343 -3.678 6.008 1 92.5 102 GLY A N 1
ATOM 799 C CA . GLY A 1 102 ? 0.448 -4.113 4.867 1 92.5 102 GLY A CA 1
ATOM 800 C C . GLY A 1 102 ? -0.327 -4.992 3.902 1 92.5 102 GLY A C 1
ATOM 801 O O . GLY A 1 102 ? 0.264 -5.691 3.078 1 92.5 102 GLY A O 1
ATOM 802 N N . ALA A 1 103 ? -1.634 -4.992 4.039 1 95.19 103 ALA A N 1
ATOM 803 C CA . ALA A 1 103 ? -2.41 -5.738 3.053 1 95.19 103 ALA A CA 1
ATOM 804 C C . ALA A 1 103 ? -2.066 -5.293 1.634 1 95.19 103 ALA A C 1
ATOM 806 O O . ALA A 1 103 ? -2.062 -4.098 1.337 1 95.19 103 ALA A O 1
ATOM 807 N N . PHE A 1 104 ? -1.77 -6.23 0.834 1 95.44 104 PHE A N 1
ATOM 808 C CA . PHE A 1 104 ? -1.397 -5.945 -0.546 1 95.44 104 PHE A CA 1
ATOM 809 C C . PHE A 1 104 ? -2.592 -5.418 -1.331 1 95.44 104 PHE A C 1
ATOM 811 O O . PHE A 1 104 ? -2.438 -4.566 -2.209 1 95.44 104 PHE A O 1
ATOM 818 N N . ASP A 1 105 ? -3.713 -5.992 -1.058 1 94.75 105 ASP A N 1
ATOM 819 C CA . ASP A 1 105 ? -4.98 -5.59 -1.663 1 94.75 105 ASP A CA 1
ATOM 820 C C . ASP A 1 105 ? -6.156 -5.953 -0.763 1 94.75 105 ASP A C 1
ATOM 822 O O . ASP A 1 105 ? -6 -6.699 0.205 1 94.75 105 ASP A O 1
ATOM 826 N N . TYR A 1 106 ? -7.258 -5.332 -1.094 1 95.12 106 TYR A N 1
ATOM 827 C CA . TYR A 1 106 ? -8.5 -5.52 -0.349 1 95.12 106 TYR A CA 1
ATOM 828 C C . TYR A 1 106 ? -9.695 -5.559 -1.288 1 95.12 106 TYR A C 1
ATOM 830 O O . TYR A 1 106 ? -10.07 -4.543 -1.877 1 95.12 106 TYR A O 1
ATOM 838 N N . ILE A 1 107 ? -10.281 -6.766 -1.355 1 93.69 107 ILE A N 1
ATOM 839 C CA . ILE A 1 107 ? -11.367 -6.992 -2.305 1 93.69 107 ILE A CA 1
ATOM 840 C C . ILE A 1 107 ? -12.672 -7.242 -1.548 1 93.69 107 ILE A C 1
ATOM 842 O O . ILE A 1 107 ? -12.781 -8.211 -0.792 1 93.69 107 ILE A O 1
ATOM 846 N N . ILE A 1 108 ? -13.594 -6.441 -1.838 1 90.56 108 ILE A N 1
ATOM 847 C CA . ILE A 1 108 ? -14.883 -6.559 -1.164 1 90.56 108 ILE A CA 1
ATOM 848 C C . ILE A 1 108 ? -15.773 -7.535 -1.926 1 90.56 108 ILE A C 1
ATOM 850 O O . ILE A 1 108 ? -15.891 -7.449 -3.15 1 90.56 108 ILE A O 1
ATOM 854 N N . LYS A 1 109 ? -16.25 -8.469 -1.24 1 89.81 109 LYS A N 1
ATOM 855 C CA . LYS A 1 109 ? -17.234 -9.383 -1.824 1 89.81 109 LYS A CA 1
ATOM 856 C C . LYS A 1 109 ? -18.531 -8.656 -2.148 1 89.81 109 LYS A C 1
ATOM 858 O O . LYS A 1 109 ? -18.938 -7.75 -1.42 1 89.81 109 LYS A O 1
ATOM 863 N N . PRO A 1 110 ? -19.234 -9.062 -3.213 1 87.94 110 PRO A N 1
ATOM 864 C CA . PRO A 1 110 ? -18.891 -10.125 -4.148 1 87.94 110 PRO A CA 1
ATOM 865 C C . PRO A 1 110 ? -17.75 -9.734 -5.094 1 87.94 110 PRO A C 1
ATOM 867 O O . PRO A 1 110 ? -17.703 -8.586 -5.555 1 87.94 110 PRO A O 1
ATOM 870 N N . LEU A 1 111 ? -16.812 -10.648 -5.211 1 82.88 111 LEU A N 1
ATOM 871 C CA . LEU A 1 111 ? -15.695 -10.297 -6.078 1 82.88 111 LEU A CA 1
ATOM 872 C C . LEU A 1 111 ? -15.969 -10.719 -7.516 1 82.88 111 LEU A C 1
ATOM 874 O O . LEU A 1 111 ? -16.766 -11.633 -7.758 1 82.88 111 LEU A O 1
ATOM 878 N N . SER A 1 112 ? -15.445 -9.938 -8.43 1 79.31 112 SER A N 1
ATOM 879 C CA . SER A 1 112 ? -15.398 -10.352 -9.828 1 79.31 112 SER A CA 1
ATOM 880 C C . SER A 1 112 ? -14.047 -10.961 -10.18 1 79.31 112 SER A C 1
ATOM 882 O O . SER A 1 112 ? -13.031 -10.617 -9.578 1 79.31 112 SER A O 1
ATOM 884 N N . TYR A 1 113 ? -14.047 -11.82 -11.133 1 81 113 TYR A N 1
ATOM 885 C CA . TYR A 1 113 ? -12.82 -12.516 -11.508 1 81 113 TYR A CA 1
ATOM 886 C C . TYR A 1 113 ? -11.812 -11.555 -12.141 1 81 113 TYR A C 1
ATOM 888 O O . TYR A 1 113 ? -10.617 -11.641 -11.875 1 81 113 TYR A O 1
ATOM 896 N N . PRO A 1 114 ? -12.344 -10.609 -12.867 1 78.31 114 PRO A N 1
ATOM 897 C CA . PRO A 1 114 ? -11.383 -9.625 -13.375 1 78.31 114 PRO A CA 1
ATOM 898 C C . PRO A 1 114 ? -10.648 -8.883 -12.258 1 78.31 114 PRO A C 1
ATOM 900 O O . PRO A 1 114 ? -9.453 -8.617 -12.367 1 78.31 114 PRO A O 1
ATOM 903 N N . ARG A 1 115 ? -11.344 -8.609 -11.242 1 84.06 115 ARG A N 1
ATOM 904 C CA . ARG A 1 115 ? -10.734 -7.898 -10.125 1 84.06 115 ARG A CA 1
ATOM 905 C C . ARG A 1 115 ? -9.695 -8.766 -9.422 1 84.06 115 ARG A C 1
ATOM 907 O O . ARG A 1 115 ? -8.609 -8.297 -9.078 1 84.06 115 ARG A O 1
ATOM 914 N N . LEU A 1 116 ? -10.055 -9.992 -9.219 1 90 116 LEU A N 1
ATOM 915 C CA . LEU A 1 116 ? -9.109 -10.914 -8.602 1 90 116 LEU A CA 1
ATOM 916 C C . LEU A 1 116 ? -7.902 -11.141 -9.5 1 90 116 LEU A C 1
ATOM 918 O O . LEU A 1 116 ? -6.766 -11.172 -9.023 1 90 116 LEU A O 1
ATOM 922 N N . ARG A 1 117 ? -8.195 -11.281 -10.734 1 85.12 117 ARG A N 1
ATOM 923 C CA . ARG A 1 117 ? -7.121 -11.469 -11.703 1 85.12 117 ARG A CA 1
ATOM 924 C C . ARG A 1 117 ? -6.129 -10.312 -11.648 1 85.12 117 ARG A C 1
ATOM 926 O O . ARG A 1 117 ? -4.918 -10.523 -11.594 1 85.12 117 ARG A O 1
ATOM 933 N N . SER A 1 118 ? -6.617 -9.141 -11.641 1 83.94 118 SER A N 1
ATOM 934 C CA . SER A 1 118 ? -5.777 -7.949 -11.594 1 83.94 118 SER A CA 1
ATOM 935 C C . SER A 1 118 ? -4.902 -7.941 -10.344 1 83.94 118 SER A C 1
ATOM 937 O O . SER A 1 118 ? -3.703 -7.656 -10.422 1 83.94 118 SER A O 1
ATOM 939 N N . SER A 1 119 ? -5.457 -8.258 -9.266 1 91.5 119 SER A N 1
ATOM 940 C CA . SER A 1 119 ? -4.723 -8.289 -8 1 91.5 119 SER A CA 1
ATOM 941 C C . SER A 1 119 ? -3.594 -9.312 -8.047 1 91.5 119 SER A C 1
ATOM 943 O O . SER A 1 119 ? -2.469 -9.016 -7.637 1 91.5 119 SER A O 1
ATOM 945 N N . LEU A 1 120 ? -3.889 -10.445 -8.586 1 90.62 120 LEU A N 1
ATOM 946 C CA . LEU A 1 120 ? -2.908 -11.523 -8.641 1 90.62 120 LEU A CA 1
ATOM 947 C C . LEU A 1 120 ? -1.789 -11.188 -9.617 1 90.62 120 LEU A C 1
ATOM 949 O O . LEU A 1 120 ? -0.623 -11.5 -9.367 1 90.62 120 LEU A O 1
ATOM 953 N N . GLU A 1 121 ? -2.158 -10.617 -10.672 1 82.38 121 GLU A N 1
ATOM 954 C CA . GLU A 1 121 ? -1.15 -10.188 -11.633 1 82.38 121 GLU A CA 1
ATOM 955 C C . GLU A 1 121 ? -0.186 -9.18 -11.016 1 82.38 121 GLU A C 1
ATOM 957 O O . GLU A 1 121 ? 1.03 -9.297 -11.18 1 82.38 121 GLU A O 1
ATOM 962 N N . ARG A 1 122 ? -0.705 -8.234 -10.328 1 87.06 122 ARG A N 1
ATOM 963 C CA . ARG A 1 122 ? 0.12 -7.23 -9.664 1 87.06 122 ARG A CA 1
ATOM 964 C C . ARG A 1 122 ? 1.002 -7.867 -8.594 1 87.06 122 ARG A C 1
ATOM 966 O O . ARG A 1 122 ? 2.16 -7.48 -8.43 1 87.06 122 ARG A O 1
ATOM 973 N N . PHE A 1 123 ? 0.431 -8.805 -7.914 1 91.94 123 PHE A N 1
ATOM 974 C CA . PHE A 1 123 ? 1.206 -9.516 -6.91 1 91.94 123 PHE A CA 1
ATOM 975 C C . PHE A 1 123 ? 2.406 -10.211 -7.543 1 91.94 123 PHE A C 1
ATOM 977 O O . PHE A 1 123 ? 3.529 -10.102 -7.043 1 91.94 123 PHE A O 1
ATOM 984 N N . ILE A 1 124 ? 2.158 -10.914 -8.57 1 84.88 124 ILE A N 1
ATOM 985 C CA . ILE A 1 124 ? 3.221 -11.648 -9.25 1 84.88 124 ILE A CA 1
ATOM 986 C C . ILE A 1 124 ? 4.301 -10.68 -9.719 1 84.88 124 ILE A C 1
ATOM 988 O O . ILE A 1 124 ? 5.492 -10.938 -9.547 1 84.88 124 ILE A O 1
ATOM 992 N N . GLN A 1 125 ? 3.867 -9.555 -10.25 1 77.19 125 GLN A N 1
ATOM 993 C CA . GLN A 1 125 ? 4.824 -8.539 -10.68 1 77.19 125 GLN A CA 1
ATOM 994 C C . GLN A 1 125 ? 5.625 -8.008 -9.5 1 77.19 125 GLN A C 1
ATOM 996 O O . GLN A 1 125 ? 6.824 -7.742 -9.617 1 77.19 125 GLN A O 1
ATOM 1001 N N . PHE A 1 126 ? 4.949 -7.773 -8.453 1 86.38 126 PHE A N 1
ATOM 1002 C CA . PHE A 1 126 ? 5.594 -7.289 -7.242 1 86.38 126 PHE A CA 1
ATOM 1003 C C . PHE A 1 126 ? 6.707 -8.234 -6.809 1 86.38 126 PHE A C 1
ATOM 1005 O O . PHE A 1 126 ? 7.832 -7.805 -6.543 1 86.38 126 PHE A O 1
ATOM 1012 N N . VAL A 1 127 ? 6.418 -9.531 -6.762 1 86.12 127 VAL A N 1
ATOM 1013 C CA . VAL A 1 127 ? 7.383 -10.547 -6.34 1 86.12 127 VAL A CA 1
ATOM 1014 C C . VAL A 1 127 ? 8.539 -10.602 -7.332 1 86.12 127 VAL A C 1
ATOM 1016 O O . VAL A 1 127 ? 9.703 -10.656 -6.93 1 86.12 127 VAL A O 1
ATOM 1019 N N . LYS A 1 128 ? 8.258 -10.531 -8.523 1 75.88 128 LYS A N 1
ATOM 1020 C CA . LYS A 1 128 ? 9.297 -10.625 -9.555 1 75.88 128 LYS A CA 1
ATOM 1021 C C . LYS A 1 128 ? 10.219 -9.406 -9.508 1 75.88 128 LYS A C 1
ATOM 1023 O O . LYS A 1 128 ? 11.43 -9.531 -9.703 1 75.88 128 LYS A O 1
ATOM 1028 N N . THR A 1 129 ? 9.578 -8.25 -9.336 1 76 129 THR A N 1
ATOM 1029 C CA . THR A 1 129 ? 10.383 -7.031 -9.219 1 76 129 THR A CA 1
ATOM 1030 C C . THR A 1 129 ? 11.367 -7.141 -8.062 1 76 129 THR A C 1
ATOM 1032 O O . THR A 1 129 ? 12.516 -6.703 -8.172 1 76 129 THR A O 1
ATOM 1035 N N . GLN A 1 130 ? 10.922 -7.711 -7.016 1 80.88 130 GLN A N 1
ATOM 1036 C CA . GLN A 1 130 ? 11.773 -7.887 -5.84 1 80.88 130 GLN A CA 1
ATOM 1037 C C . GLN A 1 130 ? 12.977 -8.773 -6.16 1 80.88 130 GLN A C 1
ATOM 1039 O O . GLN A 1 130 ? 14.055 -8.594 -5.594 1 80.88 130 GLN A O 1
ATOM 1044 N N . HIS A 1 131 ? 12.719 -9.688 -7.004 1 75.69 131 HIS A N 1
ATOM 1045 C CA . HIS A 1 131 ? 13.789 -10.617 -7.352 1 75.69 131 HIS A CA 1
ATOM 1046 C C . HIS A 1 131 ? 14.75 -10.008 -8.359 1 75.69 131 HIS A C 1
ATOM 1048 O O . HIS A 1 131 ? 15.93 -10.375 -8.406 1 75.69 131 HIS A O 1
ATOM 1054 N N . THR A 1 132 ? 14.25 -9.156 -9.094 1 67.06 132 THR A N 1
ATOM 1055 C CA . THR A 1 132 ? 15.023 -8.586 -10.188 1 67.06 132 THR A CA 1
ATOM 1056 C C . THR A 1 132 ? 15.992 -7.527 -9.664 1 67.06 132 THR A C 1
ATOM 1058 O O . THR A 1 132 ? 17.141 -7.461 -10.102 1 67.06 132 THR A O 1
ATOM 1061 N N . TYR A 1 133 ? 15.547 -6.746 -8.766 1 68.25 133 TYR A N 1
ATOM 1062 C CA . TYR A 1 133 ? 16.359 -5.625 -8.297 1 68.25 133 TYR A CA 1
ATOM 1063 C C . TYR A 1 133 ? 16.906 -5.891 -6.898 1 68.25 133 TYR A C 1
ATOM 1065 O O . TYR A 1 133 ? 16.156 -6.289 -5.996 1 68.25 133 TYR A O 1
ATOM 1073 N N . LYS A 1 134 ? 18.094 -5.77 -6.832 1 76.56 134 LYS A N 1
ATOM 1074 C CA . LYS A 1 134 ? 18.703 -5.891 -5.504 1 76.56 134 LYS A CA 1
ATOM 1075 C C . LYS A 1 134 ? 18.797 -4.531 -4.82 1 76.56 134 LYS A C 1
ATOM 1077 O O . LYS A 1 134 ? 18.656 -4.434 -3.598 1 76.56 134 LYS A O 1
ATOM 1082 N N . ILE A 1 135 ? 19.047 -3.555 -5.637 1 78.88 135 ILE A N 1
ATOM 1083 C CA . ILE A 1 135 ? 19.094 -2.174 -5.168 1 78.88 135 ILE A CA 1
ATOM 1084 C C . ILE A 1 135 ? 17.953 -1.378 -5.816 1 78.88 135 ILE A C 1
ATOM 1086 O O . ILE A 1 135 ? 17.641 -1.576 -6.992 1 78.88 135 ILE A O 1
ATOM 1090 N N . VAL A 1 136 ? 17.375 -0.569 -4.961 1 82.75 136 VAL A N 1
ATOM 1091 C CA . VAL A 1 136 ? 16.25 0.182 -5.496 1 82.75 136 VAL A CA 1
ATOM 1092 C C . VAL A 1 136 ? 16.547 1.678 -5.438 1 82.75 136 VAL A C 1
ATOM 1094 O O . VAL A 1 136 ? 17.234 2.143 -4.531 1 82.75 136 VAL A O 1
ATOM 1097 N N . ASP A 1 137 ? 16.172 2.352 -6.496 1 79.88 137 ASP A N 1
ATOM 1098 C CA . ASP A 1 137 ? 16.062 3.805 -6.441 1 79.88 137 ASP A CA 1
ATOM 1099 C C . ASP A 1 137 ? 14.602 4.238 -6.258 1 79.88 137 ASP A C 1
ATOM 1101 O O . ASP A 1 137 ? 13.719 3.398 -6.062 1 79.88 137 ASP A O 1
ATOM 1105 N N . GLN A 1 138 ? 14.367 5.52 -6.164 1 82.62 138 GLN A N 1
ATOM 1106 C CA . GLN A 1 138 ? 13.031 6.016 -5.859 1 82.62 138 GLN A CA 1
ATOM 1107 C C . GLN A 1 138 ? 12.031 5.578 -6.922 1 82.62 138 GLN A C 1
ATOM 1109 O O . GLN A 1 138 ? 10.867 5.312 -6.613 1 82.62 138 GLN A O 1
ATOM 1114 N N . GLN A 1 139 ? 12.477 5.504 -8.117 1 73.56 139 GLN A N 1
ATOM 1115 C CA . GLN A 1 139 ? 11.602 5.07 -9.203 1 73.56 139 GLN A CA 1
ATOM 1116 C C . GLN A 1 139 ? 11.125 3.639 -8.984 1 73.56 139 GLN A C 1
ATOM 1118 O O . GLN A 1 139 ? 9.938 3.338 -9.172 1 73.56 139 GLN A O 1
ATOM 1123 N N . ASN A 1 140 ? 12.078 2.773 -8.625 1 76.56 140 ASN A N 1
ATOM 1124 C CA . ASN A 1 140 ? 11.719 1.383 -8.367 1 76.56 140 ASN A CA 1
ATOM 1125 C C . ASN A 1 140 ? 10.781 1.259 -7.172 1 76.56 140 ASN A C 1
ATOM 1127 O O . ASN A 1 140 ? 9.844 0.453 -7.195 1 76.56 140 ASN A O 1
ATOM 1131 N N . VAL A 1 141 ? 11 2.068 -6.191 1 84.81 141 VAL A N 1
ATOM 1132 C CA . VAL A 1 141 ? 10.133 2.098 -5.02 1 84.81 141 VAL A CA 1
ATOM 1133 C C . VAL A 1 141 ? 8.711 2.471 -5.434 1 84.81 141 VAL A C 1
ATOM 1135 O O . VAL A 1 141 ? 7.746 1.811 -5.035 1 84.81 141 VAL A O 1
ATOM 1138 N N . ASP A 1 142 ? 8.664 3.463 -6.266 1 79.06 142 ASP A N 1
ATOM 1139 C CA . ASP A 1 142 ? 7.355 3.945 -6.703 1 79.06 142 ASP A CA 1
ATOM 1140 C C . ASP A 1 142 ? 6.613 2.875 -7.5 1 79.06 142 ASP A C 1
ATOM 1142 O O . ASP A 1 142 ? 5.391 2.75 -7.395 1 79.06 142 ASP A O 1
ATOM 1146 N N . ILE A 1 143 ? 7.324 2.168 -8.219 1 74.62 143 ILE A N 1
ATOM 1147 C CA . ILE A 1 143 ? 6.73 1.074 -8.984 1 74.62 143 ILE A CA 1
ATOM 1148 C C . ILE A 1 143 ? 6.148 0.036 -8.031 1 74.62 143 ILE A C 1
ATOM 1150 O O . ILE A 1 143 ? 5.031 -0.448 -8.234 1 74.62 143 ILE A O 1
ATOM 1154 N N . LEU A 1 144 ? 6.836 -0.306 -7.031 1 81.06 144 LEU A N 1
ATOM 1155 C CA . LEU A 1 144 ? 6.363 -1.293 -6.066 1 81.06 144 LEU A CA 1
ATOM 1156 C C . LEU A 1 144 ? 5.062 -0.837 -5.414 1 81.06 144 LEU A C 1
ATOM 1158 O O . LEU A 1 144 ? 4.125 -1.628 -5.266 1 81.06 144 LEU A O 1
ATOM 1162 N N . TYR A 1 145 ? 4.98 0.407 -5.051 1 83.88 145 TYR A N 1
ATOM 1163 C CA . TYR A 1 145 ? 3.764 0.948 -4.453 1 83.88 145 TYR A CA 1
ATOM 1164 C C . TYR A 1 145 ? 2.617 0.947 -5.457 1 83.88 145 TYR A C 1
ATOM 1166 O O . TYR A 1 145 ? 1.469 0.678 -5.098 1 83.88 145 TYR A O 1
ATOM 1174 N N . GLN A 1 146 ? 2.924 1.269 -6.648 1 74.5 146 GLN A N 1
ATOM 1175 C CA . GLN A 1 146 ? 1.908 1.294 -7.695 1 74.5 146 GLN A CA 1
ATOM 1176 C C . GLN A 1 146 ? 1.291 -0.087 -7.895 1 74.5 146 GLN A C 1
ATOM 1178 O O . GLN A 1 146 ? 0.095 -0.204 -8.172 1 74.5 146 GLN A O 1
ATOM 1183 N N . LEU A 1 147 ? 2.1 -1.023 -7.77 1 75.5 147 LEU A N 1
ATOM 1184 C CA . LEU A 1 147 ? 1.627 -2.395 -7.93 1 75.5 147 LEU A CA 1
ATOM 1185 C C . LEU A 1 147 ? 0.654 -2.768 -6.816 1 75.5 147 LEU A C 1
ATOM 1187 O O . LEU A 1 147 ? -0.225 -3.609 -7.012 1 75.5 147 LEU A O 1
ATOM 1191 N N . GLN A 1 148 ? 0.702 -2.121 -5.68 1 74.19 148 GLN A N 1
ATOM 1192 C CA . GLN A 1 148 ? -0.244 -2.355 -4.594 1 74.19 148 GLN A CA 1
ATOM 1193 C C . GLN A 1 148 ? -1.542 -1.584 -4.82 1 74.19 148 GLN A C 1
ATOM 1195 O O . GLN A 1 148 ? -2.6 -1.981 -4.328 1 74.19 148 GLN A O 1
ATOM 1200 N N . SER A 1 149 ? -1.563 -0.367 -5.375 1 61.53 149 SER A N 1
ATOM 1201 C CA . SER A 1 149 ? -2.678 0.573 -5.457 1 61.53 149 SER A CA 1
ATOM 1202 C C . SER A 1 149 ? -3.602 0.236 -6.621 1 61.53 149 SER A C 1
ATOM 1204 O O . SER A 1 149 ? -4.781 0.592 -6.609 1 61.53 149 SER A O 1
ATOM 1206 N N . SER A 1 150 ? -3.195 -0.217 -7.773 1 52.31 150 SER A N 1
ATOM 1207 C CA . SER A 1 150 ? -3.924 -0.184 -9.039 1 52.31 150 SER A CA 1
ATOM 1208 C C . SER A 1 150 ? -5.176 -1.054 -8.977 1 52.31 150 SER A C 1
ATOM 1210 O O . SER A 1 150 ? -5.129 -2.24 -9.305 1 52.31 150 SER A O 1
ATOM 1212 N N . GLY A 1 151 ? -5.82 -0.982 -7.836 1 46.91 151 GLY A N 1
ATOM 1213 C CA . GLY A 1 151 ? -7.074 -1.705 -7.973 1 46.91 151 GLY A CA 1
ATOM 1214 C C . GLY A 1 151 ? -7.895 -1.252 -9.172 1 46.91 151 GLY A C 1
ATOM 1215 O O . GLY A 1 151 ? -8.938 -1.839 -9.469 1 46.91 151 GLY A O 1
ATOM 1216 N N . ALA A 1 152 ? -8.117 0.142 -9.164 1 36.59 152 ALA A N 1
ATOM 1217 C CA . ALA A 1 152 ? -9.094 0.435 -10.211 1 36.59 152 ALA A CA 1
ATOM 1218 C C . ALA A 1 152 ? -8.75 -0.293 -11.508 1 36.59 152 ALA A C 1
ATOM 1220 O O . ALA A 1 152 ? -7.629 -0.187 -12.008 1 36.59 152 ALA A O 1
ATOM 1221 N N . ALA A 1 153 ? -9.258 -1.454 -11.438 1 34.56 153 ALA A N 1
ATOM 1222 C CA . ALA A 1 153 ? -9.305 -1.906 -12.828 1 34.56 153 ALA A CA 1
ATOM 1223 C C . ALA A 1 153 ? -9.203 -0.728 -13.797 1 34.56 153 ALA A C 1
ATOM 1225 O O . ALA A 1 153 ? -9.977 0.226 -13.703 1 34.56 153 ALA A O 1
ATOM 1226 N N . SER A 1 154 ? -7.934 -0.048 -13.93 1 33.44 154 SER A N 1
ATOM 1227 C CA . SER A 1 154 ? -7.977 0.881 -15.055 1 33.44 154 SER A CA 1
ATOM 1228 C C . SER A 1 154 ? -9.258 0.72 -15.859 1 33.44 154 SER A C 1
ATOM 1230 O O . SER A 1 154 ? -9.664 -0.401 -16.188 1 33.44 154 SER A O 1
ATOM 1232 N N . SER A 1 155 ? -10.297 1.454 -15.391 1 31.38 155 SER A N 1
ATOM 1233 C CA . SER A 1 155 ? -11.25 1.49 -16.5 1 31.38 155 SER A CA 1
ATOM 1234 C C . SER A 1 155 ? -10.586 1.05 -17.812 1 31.38 155 SER A C 1
ATOM 1236 O O . SER A 1 155 ? -9.438 1.4 -18.078 1 31.38 155 SER A O 1
ATOM 1238 N N . SER A 1 156 ? -10.898 -0.117 -18.188 1 32 156 SER A N 1
ATOM 1239 C CA . SER A 1 156 ? -10.656 -0.503 -19.562 1 32 156 SER A CA 1
ATOM 1240 C C . SER A 1 156 ? -10.438 0.72 -20.453 1 32 156 SER A C 1
ATOM 1242 O O . SER A 1 156 ? -11.336 1.551 -20.609 1 32 156 SER A O 1
ATOM 1244 N N . SER A 1 157 ? -9.477 1.549 -20.266 1 33.94 157 SER A N 1
ATOM 1245 C CA . SER A 1 157 ? -9.438 2.18 -21.594 1 33.94 157 SER A CA 1
ATOM 1246 C C . SER A 1 157 ? -10.078 1.284 -22.641 1 33.94 157 SER A C 1
ATOM 1248 O O . SER A 1 157 ? -10.195 0.072 -22.453 1 33.94 157 SER A O 1
ATOM 1250 N N . THR A 1 158 ? -10.656 1.882 -23.422 1 37.5 158 THR A N 1
ATOM 1251 C CA . THR A 1 158 ? -11.336 1.105 -24.469 1 37.5 158 THR A CA 1
ATOM 1252 C C . THR A 1 158 ? -10.641 -0.237 -24.672 1 37.5 158 THR A C 1
ATOM 1254 O O . THR A 1 158 ? -11.227 -1.166 -25.234 1 37.5 158 THR A O 1
ATOM 1257 N N . LYS A 1 159 ? -9.148 -0.294 -24.562 1 45.75 159 LYS A N 1
ATOM 1258 C CA . LYS A 1 159 ? -8.516 -1.505 -25.078 1 45.75 159 LYS A CA 1
ATOM 1259 C C . LYS A 1 159 ? -7.871 -2.305 -23.938 1 45.75 159 LYS A C 1
ATOM 1261 O O . LYS A 1 159 ? -7.012 -3.152 -24.188 1 45.75 159 LYS A O 1
ATOM 1266 N N . GLY A 1 160 ? -8.203 -2.129 -22.469 1 51.03 160 GLY A N 1
ATOM 1267 C CA . GLY A 1 160 ? -7.766 -3.027 -21.422 1 51.03 160 GLY A CA 1
ATOM 1268 C C . GLY A 1 160 ? -6.297 -2.873 -21.078 1 51.03 160 GLY A C 1
ATOM 1269 O O . GLY A 1 160 ? -5.656 -3.824 -20.625 1 51.03 160 GLY A O 1
ATOM 1270 N N . ILE A 1 161 ? -5.555 -1.854 -21.172 1 55.88 161 ILE A N 1
ATOM 1271 C CA . ILE A 1 161 ? -4.121 -1.668 -20.969 1 55.88 161 ILE A CA 1
ATOM 1272 C C . ILE A 1 161 ? -3.881 -0.836 -19.703 1 55.88 161 ILE A C 1
ATOM 1274 O O . ILE A 1 161 ? -4.312 0.317 -19.625 1 55.88 161 ILE A O 1
ATOM 1278 N N . GLU A 1 162 ? -3.26 -1.372 -18.766 1 58.72 162 GLU A N 1
ATOM 1279 C CA . GLU A 1 162 ? -2.838 -0.695 -17.531 1 58.72 162 GLU A CA 1
ATOM 1280 C C . GLU A 1 162 ? -1.442 -0.099 -17.688 1 58.72 162 GLU A C 1
ATOM 1282 O O . GLU A 1 162 ? -0.524 -0.769 -18.172 1 58.72 162 GLU A O 1
ATOM 1287 N N . GLU A 1 163 ? -1.244 1.092 -17.203 1 56.72 163 GLU A N 1
ATOM 1288 C CA . GLU A 1 163 ? -0.023 1.845 -17.469 1 56.72 163 GLU A CA 1
ATOM 1289 C C . GLU A 1 163 ? 1.184 1.204 -16.797 1 56.72 163 GLU A C 1
ATOM 1291 O O . GLU A 1 163 ? 2.258 1.104 -17.391 1 56.72 163 GLU A O 1
ATOM 1296 N N . ASN A 1 164 ? 1.058 0.877 -15.656 1 58.03 164 ASN A N 1
ATOM 1297 C CA . ASN A 1 164 ? 2.188 0.293 -14.938 1 58.03 164 ASN A CA 1
ATOM 1298 C C . ASN A 1 164 ? 2.645 -1.012 -15.586 1 58.03 164 ASN A C 1
ATOM 1300 O O . ASN A 1 164 ? 3.846 -1.264 -15.703 1 58.03 164 ASN A O 1
ATOM 1304 N N . THR A 1 165 ? 1.68 -1.843 -15.836 1 64.31 165 THR A N 1
ATOM 1305 C CA . THR A 1 165 ? 1.994 -3.07 -16.562 1 64.31 165 THR A CA 1
ATOM 1306 C C . THR A 1 165 ? 2.66 -2.756 -17.891 1 64.31 165 THR A C 1
ATOM 1308 O O . THR A 1 165 ? 3.633 -3.408 -18.281 1 64.31 165 THR A O 1
ATOM 1311 N N . LEU A 1 166 ? 2.117 -1.738 -18.469 1 71.25 166 LEU A N 1
ATOM 1312 C CA . LEU A 1 166 ? 2.703 -1.304 -19.734 1 71.25 166 LEU A CA 1
ATOM 1313 C C . LEU A 1 166 ? 4.152 -0.869 -19.547 1 71.25 166 LEU A C 1
ATOM 1315 O O . LEU A 1 166 ? 5.023 -1.224 -20.344 1 71.25 166 LEU A O 1
ATOM 1319 N N . GLY A 1 167 ? 4.367 -0.185 -18.531 1 69.5 167 GLY A N 1
ATOM 1320 C CA . GLY A 1 167 ? 5.719 0.252 -18.219 1 69.5 167 GLY A CA 1
ATOM 1321 C C . GLY A 1 167 ? 6.684 -0.898 -18.016 1 69.5 167 GLY A C 1
ATOM 1322 O O . GLY A 1 167 ? 7.82 -0.854 -18.5 1 69.5 167 GLY A O 1
ATOM 1323 N N . LEU A 1 168 ? 6.305 -1.838 -17.297 1 71.56 168 LEU A N 1
ATOM 1324 C CA . LEU A 1 168 ? 7.113 -3.031 -17.062 1 71.56 168 LEU A CA 1
ATOM 1325 C C . LEU A 1 168 ? 7.492 -3.693 -18.391 1 71.56 168 LEU A C 1
ATOM 1327 O O . LEU A 1 168 ? 8.656 -4.051 -18.594 1 71.56 168 LEU A O 1
ATOM 1331 N N . ILE A 1 169 ? 6.574 -3.828 -19.203 1 75.44 169 ILE A N 1
ATOM 1332 C CA . ILE A 1 169 ? 6.816 -4.469 -20.484 1 75.44 169 ILE A CA 1
ATOM 1333 C C . ILE A 1 169 ? 7.793 -3.629 -21.312 1 75.44 169 ILE A C 1
ATOM 1335 O O . ILE A 1 169 ? 8.742 -4.16 -21.891 1 75.44 169 ILE A O 1
ATOM 1339 N N . LYS A 1 170 ? 7.57 -2.391 -21.219 1 76.81 170 LYS A N 1
ATOM 1340 C CA . LYS A 1 170 ? 8.453 -1.503 -21.969 1 76.81 170 LYS A CA 1
ATOM 1341 C C . LYS A 1 170 ? 9.883 -1.579 -21.438 1 76.81 170 LYS A C 1
ATOM 1343 O O . LYS A 1 170 ? 10.844 -1.552 -22.203 1 76.81 170 LYS A O 1
ATOM 1348 N N . GLN A 1 171 ? 9.992 -1.673 -20.203 1 74.88 171 GLN A N 1
ATOM 1349 C CA . GLN A 1 171 ? 11.305 -1.753 -19.578 1 74.88 171 GLN A CA 1
ATOM 1350 C C . GLN A 1 171 ? 12.039 -3.023 -20 1 74.88 171 GLN A C 1
ATOM 1352 O O . GLN A 1 171 ? 13.258 -3.01 -20.188 1 74.88 171 GLN A O 1
ATOM 1357 N N . ILE A 1 172 ? 11.375 -4.105 -20.031 1 79.31 172 ILE A N 1
ATOM 1358 C CA . ILE A 1 172 ? 11.953 -5.371 -20.469 1 79.31 172 ILE A CA 1
ATOM 1359 C C . ILE A 1 172 ? 12.609 -5.199 -21.844 1 79.31 172 ILE A C 1
ATOM 1361 O O . ILE A 1 172 ? 13.727 -5.672 -22.062 1 79.31 172 ILE A O 1
ATOM 1365 N N . PHE A 1 173 ? 12 -4.445 -22.688 1 81.38 173 PHE A N 1
ATOM 1366 C CA . PHE A 1 173 ? 12.516 -4.262 -24.031 1 81.38 173 PHE A CA 1
ATOM 1367 C C . PHE A 1 173 ? 13.633 -3.221 -24.047 1 81.38 173 PHE A C 1
ATOM 1369 O O . PHE A 1 173 ? 14.508 -3.258 -24.922 1 81.38 173 PHE A O 1
ATOM 1376 N N . ALA A 1 174 ? 13.578 -2.371 -23.062 1 74.81 174 ALA A N 1
ATOM 1377 C CA . ALA A 1 174 ? 14.594 -1.33 -23.016 1 74.81 174 ALA A CA 1
ATOM 1378 C C . ALA A 1 174 ? 15.906 -1.874 -22.438 1 74.81 174 ALA A C 1
ATOM 1380 O O . ALA A 1 174 ? 16.984 -1.4 -22.797 1 74.81 174 ALA A O 1
ATOM 1381 N N . SER A 1 175 ? 15.781 -2.693 -21.562 1 69.75 175 SER A N 1
ATOM 1382 C CA . SER A 1 175 ? 16.938 -3.195 -20.828 1 69.75 175 SER A CA 1
ATOM 1383 C C . SER A 1 175 ? 17.859 -3.998 -21.719 1 69.75 175 SER A C 1
ATOM 1385 O O . SER A 1 175 ? 19.062 -4.109 -21.453 1 69.75 175 SER A O 1
ATOM 1387 N N . ASP A 1 176 ? 17.359 -4.488 -22.688 1 65.25 176 ASP A N 1
ATOM 1388 C CA . ASP A 1 176 ? 18.203 -5.363 -23.5 1 65.25 176 ASP A CA 1
ATOM 1389 C C . ASP A 1 176 ? 18.688 -4.645 -24.766 1 65.25 176 ASP A C 1
ATOM 1391 O O . ASP A 1 176 ? 19.016 -5.289 -25.75 1 65.25 176 ASP A O 1
ATOM 1395 N N . GLY A 1 177 ? 18.859 -3.354 -24.703 1 65.38 177 GLY A N 1
ATOM 1396 C CA . GLY A 1 177 ? 19.453 -2.586 -25.781 1 65.38 177 GLY A CA 1
ATOM 1397 C C . GLY A 1 177 ? 18.594 -2.537 -27.031 1 65.38 177 GLY A C 1
ATOM 1398 O O . GLY A 1 177 ? 19.047 -2.098 -28.078 1 65.38 177 GLY A O 1
ATOM 1399 N N . GLY A 1 178 ? 17.422 -2.969 -26.969 1 64 178 GLY A N 1
ATOM 1400 C CA . GLY A 1 178 ? 16.469 -2.832 -28.047 1 64 178 GLY A CA 1
ATOM 1401 C C . GLY A 1 178 ? 16.609 -3.898 -29.109 1 64 178 GLY A C 1
ATOM 1402 O O . GLY A 1 178 ? 15.789 -3.984 -30.031 1 64 178 GLY A O 1
ATOM 1403 N N . ASP A 1 179 ? 17.609 -4.738 -29.047 1 71.75 179 ASP A N 1
ATOM 1404 C CA . ASP A 1 179 ? 17.875 -5.66 -30.141 1 71.75 179 ASP A CA 1
ATOM 1405 C C . ASP A 1 179 ? 17.359 -7.059 -29.828 1 71.75 179 ASP A C 1
ATOM 1407 O O . ASP A 1 179 ? 17.391 -7.949 -30.688 1 71.75 179 ASP A O 1
ATOM 1411 N N . THR A 1 180 ? 16.812 -7.262 -28.766 1 81.19 180 THR A N 1
ATOM 1412 C CA . THR A 1 180 ? 16.375 -8.594 -28.375 1 81.19 180 THR A CA 1
ATOM 1413 C C . THR A 1 180 ? 14.922 -8.82 -28.781 1 81.19 180 THR A C 1
ATOM 1415 O O . THR A 1 180 ? 14.094 -7.914 -28.672 1 81.19 180 THR A O 1
ATOM 1418 N N . LEU A 1 181 ? 14.68 -10.07 -29.328 1 87.25 181 LEU A N 1
ATOM 1419 C CA . LEU A 1 181 ? 13.336 -10.508 -29.672 1 87.25 181 LEU A CA 1
ATOM 1420 C C . LEU A 1 181 ? 12.711 -11.312 -28.531 1 87.25 181 LEU A C 1
ATOM 1422 O O . LEU A 1 181 ? 13.375 -12.156 -27.922 1 87.25 181 LEU A O 1
ATOM 1426 N N . TYR A 1 182 ? 11.508 -10.898 -28.172 1 88.75 182 TYR A N 1
ATOM 1427 C CA . TYR A 1 182 ? 10.797 -11.641 -27.141 1 88.75 182 TYR A CA 1
ATOM 1428 C C . TYR A 1 182 ? 9.508 -12.25 -27.688 1 88.75 182 TYR A C 1
ATOM 1430 O O . TYR A 1 182 ? 8.797 -11.617 -28.469 1 88.75 182 TYR A O 1
ATOM 1438 N N . SER A 1 183 ? 9.25 -13.562 -27.391 1 87.62 183 SER A N 1
ATOM 1439 C CA . SER A 1 183 ? 7.934 -14.148 -27.594 1 87.62 183 SER A CA 1
ATOM 1440 C C . SER A 1 183 ? 6.977 -13.797 -26.469 1 87.62 183 SER A C 1
ATOM 1442 O O . SER A 1 183 ? 7.395 -13.258 -25.438 1 87.62 183 SER A O 1
ATOM 1444 N N . VAL A 1 184 ? 5.707 -14.078 -26.703 1 88.12 184 VAL A N 1
ATOM 1445 C CA . VAL A 1 184 ? 4.727 -13.922 -25.641 1 88.12 184 VAL A CA 1
ATOM 1446 C C . VAL A 1 184 ? 5.152 -14.742 -24.422 1 88.12 184 VAL A C 1
ATOM 1448 O O . VAL A 1 184 ? 5.059 -14.281 -23.281 1 88.12 184 VAL A O 1
ATOM 1451 N N . ASP A 1 185 ? 5.707 -15.883 -24.672 1 85.56 185 ASP A N 1
ATOM 1452 C CA . ASP A 1 185 ? 6.141 -16.766 -23.594 1 85.56 185 ASP A CA 1
ATOM 1453 C C . ASP A 1 185 ? 7.285 -16.156 -22.812 1 85.56 185 ASP A C 1
ATOM 1455 O O . ASP A 1 185 ? 7.348 -16.281 -21.578 1 85.56 185 ASP A O 1
ATOM 1459 N N . ASP A 1 186 ? 8.164 -15.523 -23.5 1 85.19 186 ASP A N 1
ATOM 1460 C CA . ASP A 1 186 ? 9.266 -14.836 -22.844 1 85.19 186 ASP A CA 1
ATOM 1461 C C . ASP A 1 186 ? 8.75 -13.766 -21.891 1 85.19 186 ASP A C 1
ATOM 1463 O O . ASP A 1 186 ? 9.242 -13.641 -20.766 1 85.19 186 ASP A O 1
ATOM 1467 N N . ILE A 1 187 ? 7.797 -13.031 -22.312 1 84.81 187 ILE A N 1
ATOM 1468 C CA . ILE A 1 187 ? 7.238 -11.938 -21.516 1 84.81 187 ILE A CA 1
ATOM 1469 C C . ILE A 1 187 ? 6.492 -12.5 -20.312 1 84.81 187 ILE A C 1
ATOM 1471 O O . ILE A 1 187 ? 6.59 -11.961 -19.203 1 84.81 187 ILE A O 1
ATOM 1475 N N . VAL A 1 188 ? 5.746 -13.578 -20.594 1 79.12 188 VAL A N 1
ATOM 1476 C CA . VAL A 1 188 ? 5.07 -14.258 -19.5 1 79.12 188 VAL A CA 1
ATOM 1477 C C . VAL A 1 188 ? 6.09 -14.664 -18.438 1 79.12 188 VAL A C 1
ATOM 1479 O O . VAL A 1 188 ? 5.879 -14.438 -17.234 1 79.12 188 VAL A O 1
ATOM 1482 N N . GLU A 1 189 ? 7.152 -15.18 -18.812 1 77.56 189 GLU A N 1
ATOM 1483 C CA . GLU A 1 189 ? 8.195 -15.633 -17.906 1 77.56 189 GLU A CA 1
ATOM 1484 C C . GLU A 1 189 ? 8.797 -14.469 -17.125 1 77.56 189 G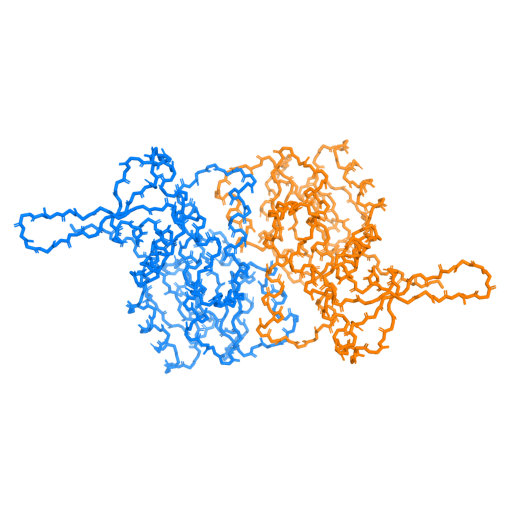LU A C 1
ATOM 1486 O O . GLU A 1 189 ? 9.055 -14.578 -15.922 1 77.56 189 GLU A O 1
ATOM 1491 N N . GLN A 1 190 ? 8.969 -13.406 -17.812 1 73.5 190 GLN A N 1
ATOM 1492 C CA . GLN A 1 190 ? 9.656 -12.258 -17.234 1 73.5 190 GLN A CA 1
ATOM 1493 C C . GLN A 1 190 ? 8.711 -11.453 -16.344 1 73.5 190 GLN A C 1
ATOM 1495 O O . GLN A 1 190 ? 9.148 -10.836 -15.367 1 73.5 190 GLN A O 1
ATOM 1500 N N . THR A 1 191 ? 7.473 -11.492 -16.703 1 70.81 191 THR A N 1
ATOM 1501 C CA . THR A 1 191 ? 6.555 -10.57 -16.031 1 70.81 191 THR A CA 1
ATOM 1502 C C . THR A 1 191 ? 5.645 -11.32 -15.07 1 70.81 191 THR A C 1
ATOM 1504 O O . THR A 1 191 ? 5.074 -10.719 -14.156 1 70.81 191 THR A O 1
ATOM 1507 N N . GLY A 1 192 ? 5.371 -12.711 -15.461 1 64.69 192 GLY A N 1
ATOM 1508 C CA . GLY A 1 192 ? 4.414 -13.5 -14.703 1 64.69 192 GLY A CA 1
ATOM 1509 C C . GLY A 1 192 ? 2.979 -13.281 -15.141 1 64.69 192 GLY A C 1
ATOM 1510 O O . GLY A 1 192 ? 2.047 -13.773 -14.5 1 64.69 192 GLY A O 1
ATOM 1511 N N . LEU A 1 193 ? 2.793 -12.555 -16.125 1 67.69 193 LEU A N 1
ATOM 1512 C CA . LEU A 1 193 ? 1.461 -12.32 -16.672 1 67.69 193 LEU A CA 1
ATOM 1513 C C . LEU A 1 193 ? 0.924 -13.57 -17.344 1 67.69 193 LEU A C 1
ATOM 1515 O O . LEU A 1 193 ? 1.693 -14.469 -17.703 1 67.69 193 LEU A O 1
ATOM 1519 N N . SER A 1 194 ? -0.426 -13.688 -17.422 1 65.06 194 SER A N 1
ATOM 1520 C CA . SER A 1 194 ? -0.991 -14.703 -18.297 1 65.06 194 SER A CA 1
ATOM 1521 C C . SER A 1 194 ? -0.625 -14.438 -19.75 1 65.06 194 SER A C 1
ATOM 1523 O O . SER A 1 194 ? -0.282 -13.312 -20.125 1 65.06 194 SER A O 1
ATOM 1525 N N . LYS A 1 195 ? -0.72 -15.539 -20.516 1 75.31 195 LYS A N 1
ATOM 1526 C CA . LYS A 1 195 ? -0.438 -15.406 -21.938 1 75.31 195 LYS A CA 1
ATOM 1527 C C . LYS A 1 195 ? -1.38 -14.398 -22.594 1 75.31 195 LYS A C 1
ATOM 1529 O O . LYS A 1 195 ? -0.952 -13.578 -23.406 1 75.31 195 LYS A O 1
ATOM 1534 N N . THR A 1 196 ? -2.59 -14.438 -22.219 1 73.5 196 THR A N 1
ATOM 1535 C CA . THR A 1 196 ? -3.594 -13.539 -22.781 1 73.5 196 THR A CA 1
ATOM 1536 C C . THR A 1 196 ? -3.262 -12.086 -22.453 1 73.5 196 THR A C 1
ATOM 1538 O O . THR A 1 196 ? -3.32 -11.219 -23.328 1 73.5 196 THR A O 1
ATOM 1541 N N . THR A 1 197 ? -2.879 -11.844 -21.25 1 73.44 197 THR A N 1
ATOM 1542 C CA . THR A 1 197 ? -2.545 -10.484 -20.812 1 73.44 197 THR A CA 1
ATOM 1543 C C . THR A 1 197 ? -1.27 -10.008 -21.5 1 73.44 197 THR A C 1
ATOM 1545 O O . THR A 1 197 ? -1.216 -8.883 -22.016 1 73.44 197 THR A O 1
ATOM 1548 N N . ALA A 1 198 ? -0.292 -10.828 -21.484 1 81.62 198 ALA A N 1
ATOM 1549 C CA . ALA A 1 198 ? 0.963 -10.469 -22.141 1 81.62 198 ALA A CA 1
ATOM 1550 C C . ALA A 1 198 ? 0.729 -10.094 -23.609 1 81.62 198 ALA A C 1
ATOM 1552 O O . ALA A 1 198 ? 1.249 -9.086 -24.078 1 81.62 198 ALA A O 1
ATOM 1553 N N . ARG A 1 199 ? -0.073 -10.891 -24.188 1 82 199 ARG A N 1
ATOM 1554 C CA . ARG A 1 199 ? -0.375 -10.641 -25.594 1 82 199 ARG A CA 1
ATOM 1555 C C . ARG A 1 199 ? -1.078 -9.297 -25.781 1 82 199 ARG A C 1
ATOM 1557 O O . ARG A 1 199 ? -0.753 -8.539 -26.688 1 82 199 ARG A O 1
ATOM 1564 N N . ARG A 1 200 ? -1.964 -9.078 -24.938 1 80.19 200 ARG A N 1
ATOM 1565 C CA . ARG A 1 200 ? -2.711 -7.828 -25.016 1 80.19 200 ARG A CA 1
ATOM 1566 C C . ARG A 1 200 ? -1.778 -6.625 -24.906 1 80.19 200 ARG A C 1
ATOM 1568 O O . ARG A 1 200 ? -1.895 -5.676 -25.688 1 80.19 200 ARG A O 1
ATOM 1575 N N . TYR A 1 201 ? -0.886 -6.691 -24.078 1 80.62 201 TYR A N 1
ATOM 1576 C CA . TYR A 1 201 ? 0.041 -5.582 -23.875 1 80.62 201 TYR A CA 1
ATOM 1577 C C . TYR A 1 201 ? 1.028 -5.484 -25.047 1 80.62 201 TYR A C 1
ATOM 1579 O O . TYR A 1 201 ? 1.365 -4.383 -25.484 1 80.62 201 TYR A O 1
ATOM 1587 N N . LEU A 1 202 ? 1.495 -6.578 -25.438 1 86.44 202 LEU A N 1
ATOM 1588 C CA . LEU A 1 202 ? 2.406 -6.578 -26.578 1 86.44 202 LEU A CA 1
ATOM 1589 C C . LEU A 1 202 ? 1.73 -5.996 -27.812 1 86.44 202 LEU A C 1
ATOM 1591 O O . LEU A 1 202 ? 2.322 -5.18 -28.516 1 86.44 202 LEU A O 1
ATOM 1595 N N . GLU A 1 203 ? 0.49 -6.348 -28.031 1 81.62 203 GLU A N 1
ATOM 1596 C CA . GLU A 1 203 ? -0.264 -5.816 -29.156 1 81.62 203 GLU A CA 1
ATOM 1597 C C . GLU A 1 203 ? -0.502 -4.316 -29 1 81.62 203 GLU A C 1
ATOM 1599 O O . GLU A 1 203 ? -0.443 -3.572 -29.984 1 81.62 203 GLU A O 1
ATOM 1604 N N . PHE A 1 204 ? -0.765 -4.008 -27.859 1 79.19 204 PHE A N 1
ATOM 1605 C CA . PHE A 1 204 ? -0.905 -2.584 -27.578 1 79.19 204 PHE A CA 1
ATOM 1606 C C . PHE A 1 204 ? 0.372 -1.833 -27.938 1 79.19 204 PHE A C 1
ATOM 1608 O O . PHE A 1 204 ? 0.321 -0.765 -28.547 1 79.19 204 PHE A O 1
ATOM 1615 N N . CYS A 1 205 ? 1.482 -2.322 -27.5 1 81.19 205 CYS A N 1
ATOM 1616 C CA . CYS A 1 205 ? 2.77 -1.695 -27.781 1 81.19 205 CYS A CA 1
ATOM 1617 C C . CYS A 1 205 ? 3.029 -1.634 -29.281 1 81.19 205 CYS A C 1
ATOM 1619 O O . CYS A 1 205 ? 3.602 -0.661 -29.766 1 81.19 205 CYS A O 1
ATOM 1621 N N . VAL A 1 206 ? 2.576 -2.609 -29.938 1 80.69 206 VAL A N 1
ATOM 1622 C CA . VAL A 1 206 ? 2.721 -2.627 -31.391 1 80.69 206 VAL A CA 1
ATOM 1623 C C . VAL A 1 206 ? 1.82 -1.562 -32 1 80.69 206 VAL A C 1
ATOM 1625 O O . VAL A 1 206 ? 2.266 -0.779 -32.844 1 80.69 206 VAL A O 1
ATOM 1628 N N . GLU A 1 207 ? 0.634 -1.505 -31.562 1 75.81 207 GLU A N 1
ATOM 1629 C CA . GLU A 1 207 ? -0.337 -0.544 -32.062 1 75.81 207 GLU A CA 1
ATOM 1630 C C . GLU A 1 207 ? 0.122 0.89 -31.828 1 75.81 207 GLU A C 1
ATOM 1632 O O . GLU A 1 207 ? -0.161 1.784 -32.625 1 75.81 207 GLU A O 1
ATOM 1637 N N . ASN A 1 208 ? 0.896 0.967 -30.812 1 75.5 208 ASN A N 1
ATOM 1638 C CA . ASN A 1 208 ? 1.337 2.307 -30.438 1 75.5 208 ASN A CA 1
ATOM 1639 C C . ASN A 1 208 ? 2.789 2.551 -30.844 1 75.5 208 ASN A C 1
ATOM 1641 O O . ASN A 1 208 ? 3.436 3.461 -30.312 1 75.5 208 ASN A O 1
ATOM 1645 N N . GLN A 1 209 ? 3.273 1.707 -31.609 1 73.88 209 GLN A N 1
ATOM 1646 C CA . GLN A 1 209 ? 4.527 1.85 -32.344 1 73.88 209 GLN A CA 1
ATOM 1647 C C . GLN A 1 209 ? 5.723 1.838 -31.391 1 73.88 209 GLN A C 1
ATOM 1649 O O . GLN A 1 209 ? 6.73 2.502 -31.641 1 73.88 209 GLN A O 1
ATOM 1654 N N . PHE A 1 210 ? 5.555 1.186 -30.312 1 79.56 210 PHE A N 1
ATOM 1655 C CA . PHE A 1 210 ? 6.68 0.965 -29.406 1 79.56 210 PHE A CA 1
ATOM 1656 C C . PHE A 1 210 ? 7.43 -0.307 -29.781 1 79.56 210 PHE A C 1
ATOM 1658 O O . PHE A 1 210 ? 8.648 -0.397 -29.578 1 79.56 210 PHE A O 1
ATOM 1665 N N . LEU A 1 211 ? 6.641 -1.245 -30.203 1 85.06 211 LEU A N 1
ATOM 1666 C CA . LEU A 1 211 ? 7.223 -2.525 -30.594 1 85.06 211 LEU A CA 1
ATOM 1667 C C . LEU A 1 211 ? 6.871 -2.865 -32.031 1 85.06 211 LEU A C 1
ATOM 1669 O O . LEU A 1 211 ? 5.883 -2.365 -32.562 1 85.06 211 LEU A O 1
ATOM 1673 N N . ASP A 1 212 ? 7.746 -3.621 -32.656 1 86.19 212 ASP A N 1
ATOM 1674 C CA . ASP A 1 212 ? 7.492 -4.246 -33.938 1 86.19 212 ASP A CA 1
ATOM 1675 C C . ASP A 1 212 ? 7.379 -5.762 -33.812 1 86.19 212 ASP A C 1
ATOM 1677 O O . ASP A 1 212 ? 7.891 -6.344 -32.875 1 86.19 212 ASP A O 1
ATOM 1681 N N . ILE A 1 213 ? 6.66 -6.336 -34.75 1 86.5 213 ILE A N 1
ATOM 1682 C CA . ILE A 1 213 ? 6.52 -7.789 -34.781 1 86.5 213 ILE A CA 1
ATOM 1683 C C . ILE A 1 213 ? 7.469 -8.367 -35.844 1 86.5 213 ILE A C 1
ATOM 1685 O O . ILE A 1 213 ? 7.621 -7.812 -36.938 1 86.5 213 ILE A O 1
ATOM 1689 N N . GLU A 1 214 ? 8.188 -9.312 -35.469 1 82.56 214 GLU A N 1
ATOM 1690 C CA . GLU A 1 214 ? 8.969 -10.102 -36.406 1 82.56 214 GLU A CA 1
ATOM 1691 C C . GLU A 1 214 ? 8.531 -11.562 -36.375 1 82.56 214 GLU A C 1
ATOM 1693 O O . GLU A 1 214 ? 8.5 -12.203 -35.344 1 82.56 214 GLU A O 1
ATOM 1698 N N . MET A 1 215 ? 8.086 -11.938 -37.562 1 80.19 215 MET A N 1
ATOM 1699 C CA . MET A 1 215 ? 7.688 -13.336 -37.688 1 80.19 215 MET A CA 1
ATOM 1700 C C . MET A 1 215 ? 8.898 -14.227 -37.938 1 80.19 215 MET A C 1
ATOM 1702 O O . MET A 1 215 ? 9.719 -13.93 -38.812 1 80.19 215 MET A O 1
ATOM 1706 N N . ARG A 1 216 ? 9.141 -15.109 -37.031 1 74.06 216 ARG A N 1
ATOM 1707 C CA . ARG A 1 216 ? 10.227 -16.062 -37.25 1 74.06 216 ARG A CA 1
ATOM 1708 C C . ARG A 1 216 ? 9.68 -17.438 -37.625 1 74.06 216 ARG A C 1
ATOM 1710 O O . ARG A 1 216 ? 8.82 -17.984 -36.938 1 74.06 216 ARG A O 1
ATOM 1717 N N . TYR A 1 217 ? 9.977 -17.812 -38.812 1 67.25 217 TYR A N 1
ATOM 1718 C CA . TYR A 1 217 ? 9.516 -19.078 -39.375 1 67.25 217 TYR A CA 1
ATOM 1719 C C . TYR A 1 217 ? 10.453 -20.219 -39 1 67.25 217 TYR A C 1
ATOM 1721 O O . TYR A 1 217 ? 11.672 -20.109 -39.188 1 67.25 217 TYR A O 1
ATOM 1729 N N . GLY A 1 218 ? 10.312 -20.797 -37.812 1 55.88 218 GLY A N 1
ATOM 1730 C CA . GLY A 1 218 ? 11.156 -21.938 -37.5 1 55.88 218 GLY A CA 1
ATOM 1731 C C . GLY A 1 218 ? 10.906 -23.141 -38.406 1 55.88 218 GLY A C 1
ATOM 1732 O O . GLY A 1 218 ? 10.102 -23.062 -39.344 1 55.88 218 GLY A O 1
ATOM 1733 N N . LYS A 1 219 ? 11.828 -24.125 -38.156 1 57.78 219 LYS A N 1
ATOM 1734 C CA . LYS A 1 219 ? 11.844 -25.328 -39 1 57.78 219 LYS A CA 1
ATOM 1735 C C . LYS A 1 219 ? 10.438 -25.891 -39.188 1 57.78 219 LYS A C 1
ATOM 1737 O O . LYS A 1 219 ? 10.109 -26.438 -40.25 1 57.78 219 LYS A O 1
ATOM 1742 N N . ILE A 1 220 ? 9.742 -26.156 -38.031 1 53.34 220 ILE A N 1
ATOM 1743 C CA . ILE A 1 220 ? 8.484 -26.875 -38.219 1 53.34 220 ILE A CA 1
ATOM 1744 C C . ILE A 1 220 ? 7.324 -25.875 -38.219 1 53.34 220 ILE A C 1
ATOM 1746 O O . ILE A 1 220 ? 7.09 -25.203 -37.188 1 53.34 220 ILE A O 1
ATOM 1750 N N . GLY A 1 221 ? 6.824 -25.359 -39.25 1 56.34 221 GLY A N 1
ATOM 1751 C CA . GLY A 1 221 ? 5.68 -24.781 -39.938 1 56.34 221 GLY A CA 1
ATOM 1752 C C . GLY A 1 221 ? 5.027 -23.656 -39.156 1 56.34 221 GLY A C 1
ATOM 1753 O O . GLY A 1 221 ? 4.098 -23.016 -39.625 1 56.34 221 GLY A O 1
ATOM 1754 N N . HIS A 1 222 ? 5.168 -23.562 -37.781 1 65.44 222 HIS A N 1
ATOM 1755 C CA . HIS A 1 222 ? 4.293 -22.531 -37.188 1 65.44 222 HIS A CA 1
ATOM 1756 C C . HIS A 1 222 ? 5.059 -21.234 -36.938 1 65.44 222 HIS A C 1
ATOM 1758 O O . HIS A 1 222 ? 6.059 -21.234 -36.219 1 65.44 222 HIS A O 1
ATOM 1764 N N . PRO A 1 223 ? 4.773 -20.281 -37.688 1 67.31 223 PRO A N 1
ATOM 1765 C CA . PRO A 1 223 ? 5.422 -18.984 -37.469 1 67.31 223 PRO A CA 1
ATOM 1766 C C . PRO A 1 223 ? 5.27 -18.484 -36.031 1 67.31 223 PRO A C 1
ATOM 1768 O O . PRO A 1 223 ? 4.215 -18.672 -35.438 1 67.31 223 PRO A O 1
ATOM 1771 N N . ARG A 1 224 ? 6.445 -18.234 -35.5 1 77.81 224 ARG A N 1
ATOM 1772 C CA . ARG A 1 224 ? 6.406 -17.641 -34.156 1 77.81 224 ARG A CA 1
ATOM 1773 C C . ARG A 1 224 ? 6.438 -16.125 -34.25 1 77.81 224 ARG A C 1
ATOM 1775 O O . ARG A 1 224 ? 7.266 -15.547 -34.938 1 77.81 224 ARG A O 1
ATOM 1782 N N . ARG A 1 225 ? 5.441 -15.531 -33.562 1 86 225 ARG A N 1
ATOM 1783 C CA . ARG A 1 225 ? 5.359 -14.078 -33.469 1 86 225 ARG A CA 1
ATOM 1784 C C . ARG A 1 225 ? 6.305 -13.555 -32.406 1 86 225 ARG A C 1
ATOM 1786 O O . ARG A 1 225 ? 6.223 -13.961 -31.234 1 86 225 ARG A O 1
ATOM 1793 N N . LEU A 1 226 ? 7.328 -12.844 -32.812 1 89.5 226 LEU A N 1
ATOM 1794 C CA . LEU A 1 226 ? 8.281 -12.242 -31.891 1 89.5 226 LEU A CA 1
ATOM 1795 C C . LEU A 1 226 ? 8.148 -10.719 -31.906 1 89.5 226 LEU A C 1
ATOM 1797 O O . LEU A 1 226 ? 7.719 -10.133 -32.906 1 89.5 226 LEU A O 1
ATOM 1801 N N . TYR A 1 227 ? 8.461 -10.156 -30.734 1 90.62 227 TYR A N 1
ATOM 1802 C CA . TYR A 1 227 ? 8.336 -8.719 -30.547 1 90.62 227 TYR A CA 1
ATOM 1803 C C . TYR A 1 227 ? 9.703 -8.078 -30.297 1 90.62 227 TYR A C 1
ATOM 1805 O O . TYR A 1 227 ? 10.547 -8.656 -29.625 1 90.62 227 TYR A O 1
ATOM 1813 N N . ARG A 1 228 ? 9.953 -6.941 -30.906 1 85.88 228 ARG A N 1
ATOM 1814 C CA . ARG A 1 228 ? 11.18 -6.184 -30.672 1 85.88 228 ARG A CA 1
ATOM 1815 C C . ARG A 1 228 ? 10.891 -4.688 -30.594 1 85.88 228 ARG A C 1
ATOM 1817 O O . ARG A 1 228 ? 9.859 -4.219 -31.078 1 85.88 228 ARG A O 1
ATOM 1824 N N . THR A 1 229 ? 11.797 -4 -29.906 1 86.94 229 THR A N 1
ATOM 1825 C CA . THR A 1 229 ? 11.672 -2.551 -29.859 1 86.94 229 THR A CA 1
ATOM 1826 C C . THR A 1 229 ? 11.672 -1.951 -31.266 1 86.94 229 THR A C 1
ATOM 1828 O O . THR A 1 229 ? 12.453 -2.369 -32.125 1 86.94 229 THR A O 1
ATOM 1831 N N . LYS A 1 230 ? 10.672 -1 -31.438 1 79.25 230 LYS A N 1
ATOM 1832 C CA . LYS A 1 230 ? 10.633 -0.346 -32.75 1 79.25 230 LYS A CA 1
ATOM 1833 C C . LYS A 1 230 ? 11.852 0.544 -32.938 1 79.25 230 LYS A C 1
ATOM 1835 O O . LYS A 1 230 ? 12.172 1.371 -32.094 1 79.25 230 LYS A O 1
ATOM 1840 N N . SER A 1 231 ? 12.75 0.262 -33.844 1 65 231 SER A N 1
ATOM 1841 C CA . SER A 1 231 ? 13.891 1.086 -34.219 1 65 231 SER A CA 1
ATOM 1842 C C . SER A 1 231 ? 13.445 2.436 -34.75 1 65 231 SER A C 1
ATOM 1844 O O . SER A 1 231 ? 12.414 2.523 -35.438 1 65 231 SER A O 1
ATOM 1846 N N . ALA A 1 232 ? 13.781 3.609 -34.125 1 53.03 232 A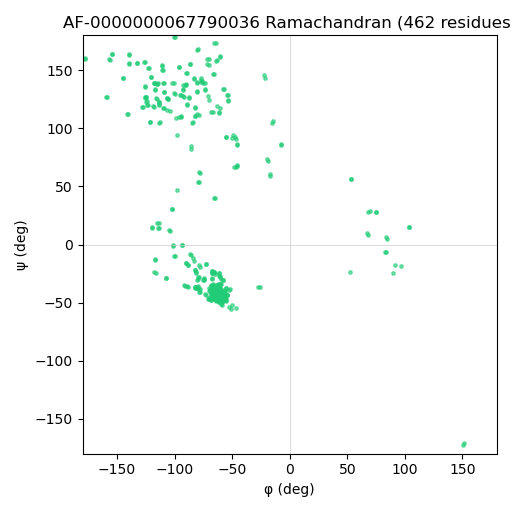LA A N 1
ATOM 1847 C CA . ALA A 1 232 ? 13.602 4.93 -34.719 1 53.03 232 ALA A CA 1
ATOM 1848 C C . ALA A 1 232 ? 14.094 4.953 -36.156 1 53.03 232 ALA A C 1
ATOM 1850 O O . ALA A 1 232 ? 15.281 4.727 -36.406 1 53.03 232 ALA A O 1
ATOM 1851 N N . HIS A 1 233 ? 13.422 4.262 -36.969 1 41.19 233 HIS A N 1
ATOM 1852 C CA . HIS A 1 233 ? 13.797 4.875 -38.25 1 41.19 233 HIS A CA 1
ATOM 1853 C C . HIS A 1 233 ? 13.195 6.27 -38.375 1 41.19 233 HIS A C 1
ATOM 1855 O O . HIS A 1 233 ? 12.094 6.523 -37.906 1 41.19 233 HIS A O 1
ATOM 1861 N N . MET B 1 1 ? -13.039 29.422 17.875 1 29.12 1 MET B N 1
ATOM 1862 C CA . MET B 1 1 ? -11.688 29.047 17.453 1 29.12 1 MET B CA 1
ATOM 1863 C C . MET B 1 1 ? -11.703 27.703 16.719 1 29.12 1 MET B C 1
ATOM 1865 O O . MET B 1 1 ? -12.141 26.688 17.266 1 29.12 1 MET B O 1
ATOM 1869 N N . GLN B 1 2 ? -12.047 27.594 15.484 1 34.81 2 GLN B N 1
ATOM 1870 C CA . GLN B 1 2 ? -12.352 26.406 14.703 1 34.81 2 GLN B CA 1
ATOM 1871 C C . GLN B 1 2 ? -11.258 25.359 14.859 1 34.81 2 GLN B C 1
ATOM 1873 O O . GLN B 1 2 ? -10.07 25.656 14.711 1 34.81 2 GLN B O 1
ATOM 1878 N N . HIS B 1 3 ? -11.25 24.438 15.734 1 42.09 3 HIS B N 1
ATOM 1879 C CA . HIS B 1 3 ? -10.297 23.438 16.188 1 42.09 3 HIS B CA 1
ATOM 1880 C C . HIS B 1 3 ? -9.656 22.719 15 1 42.09 3 HIS B C 1
ATOM 1882 O O . HIS B 1 3 ? -10.32 21.938 14.312 1 42.09 3 HIS B O 1
ATOM 1888 N N . THR B 1 4 ? -8.883 23.406 14.219 1 50.91 4 THR B N 1
ATOM 1889 C CA . THR B 1 4 ? -8.211 22.766 13.094 1 50.91 4 THR B CA 1
ATOM 1890 C C . THR B 1 4 ? -7.535 21.469 13.523 1 50.91 4 THR B C 1
ATOM 1892 O O . THR B 1 4 ? -6.695 21.469 14.422 1 50.91 4 THR B O 1
ATOM 1895 N N . GLU B 1 5 ? -8.164 20.422 13.422 1 65 5 GLU B N 1
ATOM 1896 C CA . GLU B 1 5 ? -7.695 19.109 13.867 1 65 5 GLU B CA 1
ATOM 1897 C C . GLU B 1 5 ? -6.348 18.766 13.242 1 65 5 GLU B C 1
ATOM 1899 O O . GLU B 1 5 ? -6.207 18.766 12.016 1 65 5 GLU B O 1
ATOM 1904 N N . HIS B 1 6 ? -5.246 19.125 14.016 1 83.62 6 HIS B N 1
ATOM 1905 C CA . HIS B 1 6 ? -3.904 18.719 13.617 1 83.62 6 HIS B CA 1
ATOM 1906 C C . HIS B 1 6 ? -3.664 17.25 13.906 1 83.62 6 HIS B C 1
ATOM 1908 O O . HIS B 1 6 ? -4.18 16.719 14.891 1 83.62 6 HIS B O 1
ATOM 1914 N N . PHE B 1 7 ? -3.021 16.656 12.969 1 91.06 7 PHE B N 1
ATOM 1915 C CA . PHE B 1 7 ? -2.531 15.32 13.242 1 91.06 7 PHE B CA 1
ATOM 1916 C C . PHE B 1 7 ? -1.103 15.359 13.773 1 91.06 7 PHE B C 1
ATOM 1918 O O . PHE B 1 7 ? -0.266 16.109 13.266 1 91.06 7 PHE B O 1
ATOM 1925 N N . ASP B 1 8 ? -0.875 14.633 14.797 1 96.5 8 ASP B N 1
ATOM 1926 C CA . ASP B 1 8 ? 0.445 14.594 15.414 1 96.5 8 ASP B CA 1
ATOM 1927 C C . ASP B 1 8 ? 1.409 13.727 14.609 1 96.5 8 ASP B C 1
ATOM 1929 O O . ASP B 1 8 ? 1.031 12.656 14.125 1 96.5 8 ASP B O 1
ATOM 1933 N N . VAL B 1 9 ? 2.629 14.242 14.539 1 98 9 VAL B N 1
ATOM 1934 C CA . VAL B 1 9 ? 3.688 13.562 13.797 1 98 9 VAL B CA 1
ATOM 1935 C C . VAL B 1 9 ? 4.902 13.352 14.703 1 98 9 VAL B C 1
ATOM 1937 O O . VAL B 1 9 ? 5.281 14.25 15.461 1 98 9 VAL B O 1
ATOM 1940 N N . LEU B 1 10 ? 5.457 12.203 14.641 1 98.56 10 LEU B N 1
ATOM 1941 C CA . LEU B 1 10 ? 6.73 11.906 15.281 1 98.56 10 LEU B CA 1
ATOM 1942 C C . LEU B 1 10 ? 7.832 11.727 14.242 1 98.56 10 LEU B C 1
ATOM 1944 O O . LEU B 1 10 ? 7.641 11.047 13.234 1 98.56 10 LEU B O 1
ATOM 1948 N N . ILE B 1 11 ? 8.945 12.391 14.469 1 98.75 11 ILE B N 1
ATOM 1949 C CA . ILE B 1 11 ? 10.094 12.242 13.586 1 98.75 11 ILE B CA 1
ATOM 1950 C C . ILE B 1 11 ? 11.172 11.398 14.281 1 98.75 11 ILE B C 1
ATOM 1952 O O . ILE B 1 11 ? 11.57 11.695 15.406 1 98.75 11 ILE B O 1
ATOM 1956 N N . VAL B 1 12 ? 11.609 10.32 13.625 1 98.69 12 VAL B N 1
ATOM 1957 C CA . VAL B 1 12 ? 12.672 9.453 14.133 1 98.69 12 VAL B CA 1
ATOM 1958 C C . VAL B 1 12 ? 13.891 9.555 13.219 1 98.69 12 VAL B C 1
ATOM 1960 O O . VAL B 1 12 ? 13.914 8.977 12.133 1 98.69 12 VAL B O 1
ATOM 1963 N N . GLU B 1 13 ? 14.875 10.242 13.672 1 98.19 13 GLU B N 1
ATOM 1964 C CA . GLU B 1 13 ? 16.062 10.625 12.922 1 98.19 13 GLU B CA 1
ATOM 1965 C C . GLU B 1 13 ? 17.219 10.961 13.844 1 98.19 13 GLU B C 1
ATOM 1967 O O . GLU B 1 13 ? 17.094 11.797 14.742 1 98.19 13 GLU B O 1
ATOM 1972 N N . ASP B 1 14 ? 18.328 10.305 13.57 1 97.75 14 ASP B N 1
ATOM 1973 C CA . ASP B 1 14 ? 19.438 10.492 14.508 1 97.75 14 ASP B CA 1
ATOM 1974 C C . ASP B 1 14 ? 20.203 11.773 14.188 1 97.75 14 ASP B C 1
ATOM 1976 O O . ASP B 1 14 ? 20.953 12.281 15.039 1 97.75 14 ASP B O 1
ATOM 1980 N N . GLU B 1 15 ? 20.125 12.281 12.984 1 96 15 GLU B N 1
ATOM 1981 C CA . GLU B 1 15 ? 20.734 13.57 12.641 1 96 15 GLU B CA 1
ATOM 1982 C C . GLU B 1 15 ? 19.812 14.727 13.008 1 96 15 GLU B C 1
ATOM 1984 O O . GLU B 1 15 ? 18.906 15.07 12.242 1 96 15 GLU B O 1
ATOM 1989 N N . SER B 1 16 ? 20.156 15.383 14.039 1 95.56 16 SER B N 1
ATOM 1990 C CA . SER B 1 16 ? 19.281 16.391 14.641 1 95.56 16 SER B CA 1
ATOM 1991 C C . SER B 1 16 ? 19 17.531 13.672 1 95.56 16 SER B C 1
ATOM 1993 O O . SER B 1 16 ? 17.875 18.016 13.594 1 95.56 16 SER B O 1
ATOM 1995 N N . LYS B 1 17 ? 20.047 17.984 12.992 1 94.44 17 LYS B N 1
ATOM 1996 C CA . LYS B 1 17 ? 19.875 19.078 12.047 1 94.44 17 LYS B CA 1
ATOM 1997 C C . LYS B 1 17 ? 18.844 18.719 10.969 1 94.44 17 LYS B C 1
ATOM 1999 O O . LYS B 1 17 ? 17.953 19.516 10.672 1 94.44 17 LYS B O 1
ATOM 2004 N N . LEU B 1 18 ? 18.984 17.578 10.5 1 94.06 18 LEU B N 1
ATOM 2005 C CA . LEU B 1 18 ? 18.078 17.094 9.461 1 94.06 18 LEU B CA 1
ATOM 2006 C C . LEU B 1 18 ? 16.656 16.953 10.008 1 94.06 18 LEU B C 1
ATOM 2008 O O . LEU B 1 18 ? 15.688 17.359 9.352 1 94.06 18 LEU B O 1
ATOM 2012 N N . ALA B 1 19 ? 16.484 16.391 11.18 1 97.12 19 ALA B N 1
ATOM 2013 C CA . ALA B 1 19 ? 15.18 16.219 11.828 1 97.12 19 ALA B CA 1
ATOM 2014 C C . ALA B 1 19 ? 14.469 17.547 12.008 1 97.12 19 ALA B C 1
ATOM 2016 O O . ALA B 1 19 ? 13.273 17.672 11.742 1 97.12 19 ALA B O 1
ATOM 2017 N N . ASN B 1 20 ? 15.25 18.516 12.391 1 96.44 20 ASN B N 1
ATOM 2018 C CA . ASN B 1 20 ? 14.68 19.844 12.633 1 96.44 20 ASN B CA 1
ATOM 2019 C C . ASN B 1 20 ? 14.242 20.516 11.336 1 96.44 20 ASN B C 1
ATOM 2021 O O . ASN B 1 20 ? 13.227 21.219 11.305 1 96.44 20 ASN B O 1
ATOM 2025 N N . ILE B 1 21 ? 15.023 20.297 10.344 1 94.44 21 ILE B N 1
ATOM 2026 C CA . ILE B 1 21 ? 14.664 20.828 9.031 1 94.44 21 ILE B CA 1
ATOM 2027 C C . ILE B 1 21 ? 13.328 20.219 8.586 1 94.44 21 ILE B C 1
ATOM 2029 O O . ILE B 1 21 ? 12.445 20.938 8.109 1 94.44 21 ILE B O 1
ATOM 2033 N N . HIS B 1 22 ? 13.133 18.891 8.766 1 95.56 22 HIS B N 1
ATOM 2034 C CA . HIS B 1 22 ? 11.875 18.234 8.422 1 95.56 22 HIS B CA 1
ATOM 2035 C C . HIS B 1 22 ? 10.727 18.781 9.266 1 95.56 22 HIS B C 1
ATOM 2037 O O . HIS B 1 22 ? 9.641 19.031 8.75 1 95.56 22 HIS B O 1
ATOM 2043 N N . ALA B 1 23 ? 11.016 18.953 10.5 1 96.81 23 ALA B N 1
ATOM 2044 C CA . ALA B 1 23 ? 9.992 19.469 11.414 1 96.81 23 ALA B CA 1
ATOM 2045 C C . ALA B 1 23 ? 9.5 20.844 10.984 1 96.81 23 ALA B C 1
ATOM 2047 O O . ALA B 1 23 ? 8.297 21.094 10.93 1 96.81 23 ALA B O 1
ATOM 2048 N N . GLU B 1 24 ? 10.422 21.703 10.695 1 94.06 24 GLU B N 1
ATOM 2049 C CA . GLU B 1 24 ? 10.086 23.047 10.273 1 94.06 24 GLU B CA 1
ATOM 2050 C C . GLU B 1 24 ? 9.273 23.031 8.977 1 94.06 24 GLU B C 1
ATOM 2052 O O . GLU B 1 24 ? 8.281 23.766 8.852 1 94.06 24 GLU B O 1
ATOM 2057 N N . PHE B 1 25 ? 9.758 22.234 8.078 1 91.5 25 PHE B N 1
ATOM 2058 C CA . PHE B 1 25 ? 9.062 22.109 6.805 1 91.5 25 PHE B CA 1
ATOM 2059 C C . PHE B 1 25 ? 7.621 21.656 7.012 1 91.5 25 PHE B C 1
ATOM 2061 O O . PHE B 1 25 ? 6.695 22.25 6.445 1 91.5 25 PHE B O 1
ATOM 2068 N N . ILE B 1 26 ? 7.359 20.656 7.84 1 93.31 26 ILE B N 1
ATOM 2069 C CA . ILE B 1 26 ? 6.059 20.047 8.086 1 93.31 26 ILE B CA 1
ATOM 2070 C C . ILE B 1 26 ? 5.129 21.062 8.75 1 93.31 26 ILE B C 1
ATOM 2072 O O . ILE B 1 26 ? 4.004 21.281 8.297 1 93.31 26 ILE B O 1
ATOM 2076 N N . GLU B 1 27 ? 5.621 21.703 9.703 1 92.31 27 GLU B N 1
ATOM 2077 C CA . GLU B 1 27 ? 4.781 22.609 10.492 1 92.31 27 GLU B CA 1
ATOM 2078 C C . GLU B 1 27 ? 4.465 23.891 9.719 1 92.31 27 GLU B C 1
ATOM 2080 O O . GLU B 1 27 ? 3.396 24.469 9.898 1 92.31 27 GLU B O 1
ATOM 2085 N N . LYS B 1 28 ? 5.355 24.234 8.867 1 86.62 28 LYS B N 1
ATOM 2086 C CA . LYS B 1 28 ? 5.164 25.453 8.078 1 86.62 28 LYS B CA 1
ATOM 2087 C C . LYS B 1 28 ? 4.137 25.234 6.977 1 86.62 28 LYS B C 1
ATOM 2089 O O . LYS B 1 28 ? 3.381 26.141 6.637 1 86.62 28 LYS B O 1
ATOM 2094 N N . HIS B 1 29 ? 4.066 24.047 6.512 1 81.56 29 HIS B N 1
ATOM 2095 C CA . HIS B 1 29 ? 3.352 23.891 5.254 1 81.56 29 HIS B CA 1
ATOM 2096 C C . HIS B 1 29 ? 2.109 23.016 5.434 1 81.56 29 HIS B C 1
ATOM 2098 O O . HIS B 1 29 ? 1.252 22.969 4.547 1 81.56 29 HIS B O 1
ATOM 2104 N N . PHE B 1 30 ? 2.002 22.344 6.562 1 84.62 30 PHE B N 1
ATOM 2105 C CA . PHE B 1 30 ? 0.889 21.422 6.746 1 84.62 30 PHE B CA 1
ATOM 2106 C C . PHE B 1 30 ? 0.231 21.625 8.102 1 84.62 30 PHE B C 1
ATOM 2108 O O . PHE B 1 30 ? 0.838 22.203 9.016 1 84.62 30 PHE B O 1
ATOM 2115 N N . ASN B 1 31 ? -1.037 21.203 8.117 1 82.75 31 ASN B N 1
ATOM 2116 C CA . ASN B 1 31 ? -1.723 21.172 9.406 1 82.75 31 ASN B CA 1
ATOM 2117 C C . ASN B 1 31 ? -1.333 19.938 10.211 1 82.75 31 ASN B C 1
ATOM 2119 O O . ASN B 1 31 ? -2.195 19.141 10.602 1 82.75 31 ASN B O 1
ATOM 2123 N N . LEU B 1 32 ? -0.136 19.75 10.391 1 91.69 32 LEU B N 1
ATOM 2124 C CA . LEU B 1 32 ? 0.49 18.688 11.172 1 91.69 32 LEU B CA 1
ATOM 2125 C C . LEU B 1 32 ? 1.333 19.281 12.305 1 91.69 32 LEU B C 1
ATOM 2127 O O . LEU B 1 32 ? 1.896 20.359 12.164 1 91.69 32 LEU B O 1
ATOM 2131 N N . ARG B 1 33 ? 1.335 18.641 13.367 1 95.75 33 ARG B N 1
ATOM 2132 C CA . ARG B 1 33 ? 2.127 19.062 14.516 1 95.75 33 ARG B CA 1
ATOM 2133 C C . ARG B 1 33 ? 3.199 18.016 14.844 1 95.75 33 ARG B C 1
ATOM 2135 O O . ARG B 1 33 ? 2.889 16.859 15.094 1 95.75 33 ARG B O 1
ATOM 2142 N N . VAL B 1 34 ? 4.41 18.453 14.914 1 97.56 34 VAL B N 1
ATOM 2143 C CA . VAL B 1 34 ? 5.492 17.562 15.32 1 97.56 34 VAL B CA 1
ATOM 2144 C C . VAL B 1 34 ? 5.539 17.469 16.844 1 97.56 34 VAL B C 1
ATOM 2146 O O . VAL B 1 34 ? 5.934 18.422 17.516 1 97.56 34 VAL B O 1
ATOM 2149 N N . ILE B 1 35 ? 5.207 16.391 17.359 1 97.44 35 ILE B N 1
ATOM 2150 C CA . ILE B 1 35 ? 5.023 16.234 18.812 1 97.44 35 ILE B CA 1
ATOM 2151 C C . ILE B 1 35 ? 6.344 15.812 19.453 1 97.44 35 ILE B C 1
ATOM 2153 O O . ILE B 1 35 ? 6.48 15.852 20.672 1 97.44 35 ILE B O 1
ATOM 2157 N N . GLY B 1 36 ? 7.273 15.344 18.594 1 97.44 36 GLY B N 1
ATOM 2158 C CA . GLY B 1 36 ? 8.57 14.945 19.109 1 97.44 36 GLY B CA 1
ATOM 2159 C C . GLY B 1 36 ? 9.531 14.492 18.031 1 97.44 36 GLY B C 1
ATOM 2160 O O . GLY B 1 36 ? 9.125 14.195 16.906 1 97.44 36 GLY B O 1
ATOM 2161 N N . ILE B 1 37 ? 10.781 14.523 18.438 1 98.25 37 ILE B N 1
ATOM 2162 C CA . ILE B 1 37 ? 11.883 14.008 17.625 1 98.25 37 ILE B CA 1
ATOM 2163 C C . ILE B 1 37 ? 12.672 12.977 18.422 1 98.25 37 ILE B C 1
ATOM 2165 O O . ILE B 1 37 ? 13.086 13.242 19.547 1 98.25 37 ILE B O 1
ATOM 2169 N N . ALA B 1 38 ? 12.766 11.805 17.875 1 98.56 38 ALA B N 1
ATOM 2170 C CA . ALA B 1 38 ? 13.531 10.734 18.5 1 98.56 38 ALA B CA 1
ATOM 2171 C C . ALA B 1 38 ? 14.797 10.43 17.703 1 98.56 38 ALA B C 1
ATOM 2173 O O . ALA B 1 38 ? 14.766 10.367 16.469 1 98.56 38 ALA B O 1
ATOM 2174 N N . ALA B 1 39 ? 15.898 10.203 18.406 1 98.31 39 ALA B N 1
ATOM 2175 C CA . ALA B 1 39 ? 17.172 9.93 17.734 1 98.31 39 ALA B CA 1
ATOM 2176 C C . ALA B 1 39 ? 17.469 8.43 17.719 1 98.31 39 ALA B C 1
ATOM 2178 O O . ALA B 1 39 ? 18.406 7.988 17.062 1 98.31 39 ALA B O 1
ATOM 2179 N N . THR B 1 40 ? 16.641 7.641 18.484 1 98.25 40 THR B N 1
ATOM 2180 C CA . THR B 1 40 ? 16.844 6.203 18.609 1 98.25 40 THR B CA 1
ATOM 2181 C C . THR B 1 40 ? 15.5 5.469 18.578 1 98.25 40 THR B C 1
ATOM 2183 O O . THR B 1 40 ? 14.445 6.082 18.75 1 98.25 40 THR B O 1
ATOM 2186 N N . LEU B 1 41 ? 15.531 4.137 18.344 1 98 41 LEU B N 1
ATOM 2187 C CA . LEU B 1 41 ? 14.328 3.311 18.406 1 98 41 LEU B CA 1
ATOM 2188 C C . LEU B 1 41 ? 13.742 3.328 19.812 1 98 41 LEU B C 1
ATOM 2190 O O . LEU B 1 41 ? 12.516 3.348 19.969 1 98 41 LEU B O 1
ATOM 2194 N N . PHE B 1 42 ? 14.633 3.318 20.719 1 97.88 42 PHE B N 1
ATOM 2195 C CA . PHE B 1 42 ? 14.203 3.338 22.125 1 97.88 42 PHE B CA 1
ATOM 2196 C C . PHE B 1 42 ? 13.383 4.59 22.422 1 97.88 42 PHE B C 1
ATOM 2198 O O . PHE B 1 42 ? 12.281 4.504 22.953 1 97.88 42 PHE B O 1
ATOM 2205 N N . GLU B 1 43 ? 13.906 5.719 22.078 1 98.12 43 GLU B N 1
ATOM 2206 C CA . GLU B 1 43 ? 13.195 6.98 22.281 1 98.12 43 GLU B CA 1
ATOM 2207 C C . GLU B 1 43 ? 11.891 7.012 21.484 1 98.12 43 GLU B C 1
ATOM 2209 O O . GLU B 1 43 ? 10.875 7.504 21.984 1 98.12 43 GLU B O 1
ATOM 2214 N N . ALA B 1 44 ? 11.961 6.496 20.266 1 98.19 44 ALA B N 1
ATOM 2215 C CA . ALA B 1 44 ? 10.773 6.461 19.406 1 98.19 44 ALA B CA 1
ATOM 2216 C C . ALA B 1 44 ? 9.656 5.656 20.062 1 98.19 44 ALA B C 1
ATOM 2218 O O . ALA B 1 44 ? 8.508 6.102 20.094 1 98.19 44 ALA B O 1
ATOM 2219 N N . LYS B 1 45 ? 10 4.465 20.578 1 97.25 45 LYS B N 1
ATOM 2220 C CA . LYS B 1 45 ? 9.016 3.596 21.219 1 97.25 45 LYS B CA 1
ATOM 2221 C C . LYS B 1 45 ? 8.375 4.285 22.422 1 97.25 45 LYS B C 1
ATOM 2223 O O . LYS B 1 45 ? 7.16 4.195 22.625 1 97.25 45 LYS B O 1
ATOM 2228 N N . LYS B 1 46 ? 9.18 4.984 23.156 1 97.38 46 LYS B N 1
ATOM 2229 C CA . LYS B 1 46 ? 8.68 5.719 24.312 1 97.38 46 LYS B CA 1
ATOM 2230 C C . LYS B 1 46 ? 7.699 6.809 23.891 1 97.38 46 LYS B C 1
ATOM 2232 O O . LYS B 1 46 ? 6.609 6.922 24.453 1 97.38 46 LYS B O 1
ATOM 2237 N N . LEU B 1 47 ? 8.07 7.551 22.953 1 97.44 47 LEU B N 1
ATOM 2238 C CA . LEU B 1 47 ? 7.242 8.664 22.484 1 97.44 47 LEU B CA 1
ATOM 2239 C C . LEU B 1 47 ? 5.965 8.148 21.844 1 97.44 47 LEU B C 1
ATOM 2241 O O . LEU B 1 47 ? 4.906 8.781 21.953 1 97.44 47 LEU B O 1
ATOM 2245 N N . LEU B 1 48 ? 6.043 7.027 21.141 1 96.38 48 LEU B N 1
ATOM 2246 C CA . LEU B 1 48 ? 4.875 6.41 20.516 1 96.38 48 LEU B CA 1
ATOM 2247 C C . LEU B 1 48 ? 3.838 6.027 21.562 1 96.38 48 LEU B C 1
ATOM 2249 O O . LEU B 1 48 ? 2.643 6.266 21.375 1 96.38 48 LEU B O 1
ATOM 2253 N N . GLN B 1 49 ? 4.332 5.438 22.578 1 94.75 49 GLN B N 1
ATOM 2254 C CA . GLN B 1 49 ? 3.449 5.004 23.656 1 94.75 49 GLN B CA 1
ATOM 2255 C C . GLN B 1 49 ? 2.824 6.199 24.375 1 94.75 49 GLN B C 1
ATOM 2257 O O . GLN B 1 49 ? 1.653 6.16 24.75 1 94.75 49 GLN B O 1
ATOM 2262 N N . GLN B 1 50 ? 3.553 7.258 24.484 1 95.19 50 GLN B N 1
ATOM 2263 C CA . GLN B 1 50 ? 3.125 8.43 25.25 1 95.19 50 GLN B CA 1
ATOM 2264 C C . GLN B 1 50 ? 2.133 9.266 24.438 1 95.19 50 GLN B C 1
ATOM 2266 O O . GLN B 1 50 ? 1.155 9.781 25 1 95.19 50 GLN B O 1
ATOM 2271 N N . HIS B 1 51 ? 2.344 9.398 23.125 1 95.19 51 HIS B N 1
ATOM 2272 C CA . HIS B 1 51 ? 1.628 10.438 22.391 1 95.19 51 HIS B CA 1
ATOM 2273 C C . HIS B 1 51 ? 0.702 9.836 21.344 1 95.19 51 HIS B C 1
ATOM 2275 O O . HIS B 1 51 ? -0.211 10.508 20.859 1 95.19 51 HIS B O 1
ATOM 2281 N N . ARG B 1 52 ? 0.939 8.633 20.844 1 94 52 ARG B N 1
ATOM 2282 C CA . ARG B 1 52 ? 0.134 7.938 19.844 1 94 52 ARG B CA 1
ATOM 2283 C C . ARG B 1 52 ? -0.078 8.805 18.609 1 94 52 ARG B C 1
ATOM 2285 O O . ARG B 1 52 ? -1.215 9.125 18.266 1 94 52 ARG B O 1
ATOM 2292 N N . PRO B 1 53 ? 1.007 9.258 18 1 96.56 53 PRO B N 1
ATOM 2293 C CA . PRO B 1 53 ? 0.89 10.094 16.797 1 96.56 53 PRO B CA 1
ATOM 2294 C C . PRO B 1 53 ? 0.184 9.383 15.648 1 96.56 53 PRO B C 1
ATOM 2296 O O . PRO B 1 53 ? 0.077 8.156 15.648 1 96.56 53 PRO B O 1
ATOM 2299 N N . ARG B 1 54 ? -0.279 10.141 14.711 1 95.19 54 ARG B N 1
ATOM 2300 C CA . ARG B 1 54 ? 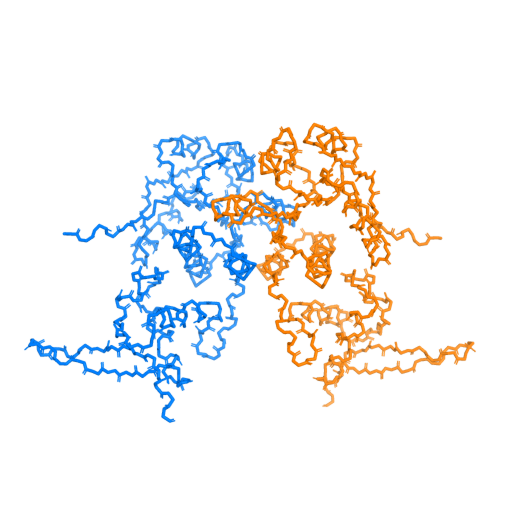-0.965 9.586 13.547 1 95.19 54 ARG B CA 1
ATOM 2301 C C . ARG B 1 54 ? 0.026 9.25 12.438 1 95.19 54 ARG B C 1
ATOM 2303 O O . ARG B 1 54 ? -0.293 8.484 11.531 1 95.19 54 ARG B O 1
ATOM 2310 N N . LEU B 1 55 ? 1.214 9.836 12.555 1 97.19 55 LEU B N 1
ATOM 2311 C CA . LEU B 1 55 ? 2.232 9.641 11.531 1 97.19 55 LEU B CA 1
ATOM 2312 C C . LEU B 1 55 ? 3.625 9.594 12.148 1 97.19 55 LEU B C 1
ATOM 2314 O O . LEU B 1 55 ? 3.932 10.367 13.055 1 97.19 55 LEU B O 1
ATOM 2318 N N . ILE B 1 56 ? 4.422 8.758 11.594 1 98.12 56 ILE B N 1
ATOM 2319 C CA . ILE B 1 56 ? 5.844 8.734 11.922 1 98.12 56 ILE B CA 1
ATOM 2320 C C . ILE B 1 56 ? 6.672 8.891 10.648 1 98.12 56 ILE B C 1
ATOM 2322 O O . ILE B 1 56 ? 6.402 8.242 9.641 1 98.12 56 ILE B O 1
ATOM 2326 N N . LEU B 1 57 ? 7.566 9.844 10.648 1 98.44 57 LEU B N 1
ATOM 2327 C CA . LEU B 1 57 ? 8.672 9.852 9.695 1 98.44 57 LEU B CA 1
ATOM 2328 C C . LEU B 1 57 ? 9.875 9.094 10.242 1 98.44 57 LEU B C 1
ATOM 2330 O O . LEU B 1 57 ? 10.43 9.469 11.273 1 98.44 57 LEU B O 1
ATOM 2334 N N . LEU B 1 58 ? 10.281 8.094 9.531 1 98.5 58 LEU B N 1
ATOM 2335 C CA . LEU B 1 58 ? 11.156 7.098 10.141 1 98.5 58 LEU B CA 1
ATOM 2336 C C . LEU B 1 58 ? 12.391 6.867 9.281 1 98.5 58 LEU B C 1
ATOM 2338 O O . LEU B 1 58 ? 12.289 6.434 8.133 1 98.5 58 LEU B O 1
ATOM 2342 N N . ASP B 1 59 ? 13.555 7.164 9.859 1 98 59 ASP B N 1
ATOM 2343 C CA . ASP B 1 59 ? 14.805 6.699 9.273 1 98 59 ASP B CA 1
ATOM 2344 C C . ASP B 1 59 ? 15.047 5.223 9.578 1 98 59 ASP B C 1
ATOM 2346 O O . ASP B 1 59 ? 14.734 4.758 10.68 1 98 59 ASP B O 1
ATOM 2350 N N . ASN B 1 60 ? 15.586 4.496 8.617 1 97.88 60 ASN B N 1
ATOM 2351 C CA . ASN B 1 60 ? 15.828 3.072 8.836 1 97.88 60 ASN B CA 1
ATOM 2352 C C . ASN B 1 60 ? 17.109 2.838 9.633 1 97.88 60 ASN B C 1
ATOM 2354 O O . ASN B 1 60 ? 17.203 1.89 10.414 1 97.88 60 ASN B O 1
ATOM 2358 N N . TYR B 1 61 ? 18.109 3.66 9.344 1 97.06 61 TYR B N 1
ATOM 2359 C CA . TYR B 1 61 ? 19.391 3.463 10.023 1 97.06 61 TYR B CA 1
ATOM 2360 C C . TYR B 1 61 ? 19.5 4.352 11.25 1 97.06 61 TYR B C 1
ATOM 2362 O O . TYR B 1 61 ? 19.641 5.57 11.133 1 97.06 61 TYR B O 1
ATOM 2370 N N . LEU B 1 62 ? 19.453 3.73 12.359 1 98.06 62 LEU B N 1
ATOM 2371 C CA . LEU B 1 62 ? 19.562 4.395 13.656 1 98.06 62 LEU B CA 1
ATOM 2372 C C . LEU B 1 62 ? 20.672 3.777 14.492 1 98.06 62 LEU B C 1
ATOM 2374 O O . LEU B 1 62 ? 21.094 2.645 14.242 1 98.06 62 LEU B O 1
ATOM 2378 N N . PRO B 1 63 ? 21.203 4.508 15.438 1 97.94 63 PRO B N 1
ATOM 2379 C CA . PRO B 1 63 ? 22.344 4.027 16.203 1 97.94 63 PRO B CA 1
ATOM 2380 C C . PRO B 1 63 ? 22.047 2.748 16.984 1 97.94 63 PRO B C 1
ATOM 2382 O O . PRO B 1 63 ? 22.953 1.968 17.266 1 97.94 63 PRO B O 1
ATOM 2385 N N . ASP B 1 64 ? 20.75 2.48 17.312 1 98.06 64 ASP B N 1
ATOM 2386 C CA . ASP B 1 64 ? 20.422 1.335 18.156 1 98.06 64 ASP B CA 1
ATOM 2387 C C . ASP B 1 64 ? 19.609 0.3 17.391 1 98.06 64 ASP B C 1
ATOM 2389 O O . ASP B 1 64 ? 18.938 -0.549 17.984 1 98.06 64 ASP B O 1
ATOM 2393 N N . GLY B 1 65 ? 19.531 0.359 16.062 1 96.56 65 GLY B N 1
ATOM 2394 C CA . GLY B 1 65 ? 18.844 -0.647 15.273 1 96.56 65 GLY B CA 1
ATOM 2395 C C . GLY B 1 65 ? 18.266 -0.097 13.977 1 96.56 65 GLY B C 1
ATOM 2396 O O . GLY B 1 65 ? 18.562 1.039 13.602 1 96.56 65 GLY B O 1
ATOM 2397 N N . GLU B 1 66 ? 17.516 -0.938 13.32 1 96.69 66 GLU B N 1
ATOM 2398 C CA . GLU B 1 66 ? 16.906 -0.549 12.047 1 96.69 66 GLU B CA 1
ATOM 2399 C C . GLU B 1 66 ? 15.438 -0.171 12.227 1 96.69 66 GLU B C 1
ATOM 2401 O O . GLU B 1 66 ? 14.711 -0.826 12.977 1 96.69 66 GLU B O 1
ATOM 2406 N N . GLY B 1 67 ? 15.008 0.892 11.547 1 96.75 67 GLY B N 1
ATOM 2407 C CA . GLY B 1 67 ? 13.641 1.386 11.633 1 96.75 67 GLY B CA 1
ATOM 2408 C C . GLY B 1 67 ? 12.602 0.345 11.25 1 96.75 67 GLY B C 1
ATOM 2409 O O . GLY B 1 67 ? 11.484 0.359 11.766 1 96.75 67 GLY B O 1
ATOM 2410 N N . VAL B 1 68 ? 12.961 -0.583 10.344 1 94.38 68 VAL B N 1
ATOM 2411 C CA . VAL B 1 68 ? 12.039 -1.618 9.883 1 94.38 68 VAL B CA 1
ATOM 2412 C C . VAL B 1 68 ? 11.594 -2.471 11.062 1 94.38 68 VAL B C 1
ATOM 2414 O O . VAL B 1 68 ? 10.453 -2.949 11.102 1 94.38 68 VAL B O 1
ATOM 2417 N N . SER B 1 69 ? 12.398 -2.596 12.07 1 93.38 69 SER B N 1
ATOM 2418 C CA . SER B 1 69 ? 12.031 -3.367 13.25 1 93.38 69 SER B CA 1
ATOM 2419 C C . SER B 1 69 ? 10.898 -2.693 14.016 1 93.38 69 SER B C 1
ATOM 2421 O O . SER B 1 69 ? 10.094 -3.365 14.664 1 93.38 69 SER B O 1
ATOM 2423 N N . LEU B 1 70 ? 10.82 -1.392 13.93 1 94.25 70 LEU B N 1
ATOM 2424 C CA . LEU B 1 70 ? 9.758 -0.649 14.617 1 94.25 70 LEU B CA 1
ATOM 2425 C C . LEU B 1 70 ? 8.414 -0.895 13.953 1 94.25 70 LEU B C 1
ATOM 2427 O O . LEU B 1 70 ? 7.418 -1.158 14.633 1 94.25 70 LEU B O 1
ATOM 2431 N N . ILE B 1 71 ? 8.383 -0.793 12.609 1 92.69 71 ILE B N 1
ATOM 2432 C CA . ILE B 1 71 ? 7.109 -0.962 11.914 1 92.69 71 ILE B CA 1
ATOM 2433 C C . ILE B 1 71 ? 6.637 -2.408 12.047 1 92.69 71 ILE B C 1
ATOM 2435 O O . ILE B 1 71 ? 5.438 -2.682 11.992 1 92.69 71 ILE B O 1
ATOM 2439 N N . GLU B 1 72 ? 7.535 -3.285 12.258 1 89.38 72 GLU B N 1
ATOM 2440 C CA . GLU B 1 72 ? 7.211 -4.695 12.453 1 89.38 72 GLU B CA 1
ATOM 2441 C C . GLU B 1 72 ? 6.695 -4.957 13.867 1 89.38 72 GLU B C 1
ATOM 2443 O O . GLU B 1 72 ? 6.086 -5.996 14.125 1 89.38 72 GLU B O 1
ATOM 2448 N N . SER B 1 73 ? 6.988 -4.066 14.664 1 87.38 73 SER B N 1
ATOM 2449 C CA . SER B 1 73 ? 6.684 -4.285 16.078 1 87.38 73 SER B CA 1
ATOM 2450 C C . SER B 1 73 ? 5.184 -4.246 16.328 1 87.38 73 SER B C 1
ATOM 2452 O O . SER B 1 73 ? 4.426 -3.68 15.531 1 87.38 73 SER B O 1
ATOM 2454 N N . GLN B 1 74 ? 4.781 -4.812 17.406 1 85.38 74 GLN B N 1
ATOM 2455 C CA . GLN B 1 74 ? 3.377 -4.832 17.812 1 85.38 74 GLN B CA 1
ATOM 2456 C C . GLN B 1 74 ? 2.924 -3.459 18.297 1 85.38 74 GLN B C 1
ATOM 2458 O O . GLN B 1 74 ? 1.726 -3.189 18.391 1 85.38 74 GLN B O 1
ATOM 2463 N N . LEU B 1 75 ? 3.895 -2.701 18.562 1 87.06 75 LEU B N 1
ATOM 2464 C CA . LEU B 1 75 ? 3.58 -1.397 19.125 1 87.06 75 LEU B CA 1
ATOM 2465 C C . LEU B 1 75 ? 2.699 -0.587 18.188 1 87.06 75 LEU B C 1
ATOM 2467 O O . LEU B 1 75 ? 1.766 0.088 18.625 1 87.06 75 LEU B O 1
ATOM 2471 N N . LEU B 1 76 ? 3.02 -0.681 16.922 1 86.94 76 LEU B N 1
ATOM 2472 C CA . LEU B 1 76 ? 2.289 0.127 15.961 1 86.94 76 LEU B CA 1
ATOM 2473 C C . LEU B 1 76 ? 0.985 -0.553 15.555 1 86.94 76 LEU B C 1
ATOM 2475 O O . LEU B 1 76 ? 0.104 0.08 14.969 1 86.94 76 LEU B O 1
ATOM 2479 N N . LYS B 1 77 ? 0.993 -1.766 15.992 1 77 77 LYS B N 1
ATOM 2480 C CA . LYS B 1 77 ? -0.195 -2.521 15.609 1 77 77 LYS B CA 1
ATOM 2481 C C . LYS B 1 77 ? -1.428 -2.031 16.359 1 77 77 LYS B C 1
ATOM 2483 O O . LYS B 1 77 ? -1.368 -1.786 17.562 1 77 77 LYS B O 1
ATOM 2488 N N . GLY B 1 78 ? -2.363 -1.75 15.812 1 76.38 78 GLY B N 1
ATOM 2489 C CA . GLY B 1 78 ? -3.592 -1.271 16.422 1 76.38 78 GLY B CA 1
ATOM 2490 C C . GLY B 1 78 ? -3.654 0.241 16.531 1 76.38 78 GLY B C 1
ATOM 2491 O O . GLY B 1 78 ? -4.66 0.796 16.984 1 76.38 78 GLY B O 1
ATOM 2492 N N . MET B 1 79 ? -2.484 0.77 16.406 1 85.75 79 MET B N 1
ATOM 2493 C CA . MET B 1 79 ? -2.473 2.23 16.391 1 85.75 79 MET B CA 1
ATOM 2494 C C . MET B 1 79 ? -2.846 2.768 15.016 1 85.75 79 MET B C 1
ATOM 2496 O O . MET B 1 79 ? -2.512 2.16 13.992 1 85.75 79 MET B O 1
ATOM 2500 N N . ASP B 1 80 ? -3.615 3.771 15.039 1 89.69 80 ASP B N 1
ATOM 2501 C CA . ASP B 1 80 ? -3.891 4.457 13.781 1 89.69 80 ASP B CA 1
ATOM 2502 C C . ASP B 1 80 ? -2.725 5.359 13.383 1 89.69 80 ASP B C 1
ATOM 2504 O O . ASP B 1 80 ? -2.871 6.582 13.312 1 89.69 80 ASP B O 1
ATOM 2508 N N . CYS B 1 81 ? -1.584 4.699 13.188 1 95 81 CYS B N 1
ATOM 2509 C CA . CYS B 1 81 ? -0.363 5.438 12.891 1 95 81 CYS B CA 1
ATOM 2510 C C . CYS B 1 81 ? 0.248 4.977 11.57 1 95 81 CYS B C 1
ATOM 2512 O O . CYS B 1 81 ? 0.573 3.799 11.414 1 95 81 CYS B O 1
ATOM 2514 N N . SER B 1 82 ? 0.377 5.859 10.656 1 95.56 82 SER B N 1
ATOM 2515 C CA . SER B 1 82 ? 1.047 5.578 9.391 1 95.56 82 SER B CA 1
ATOM 2516 C C . SER B 1 82 ? 2.551 5.801 9.5 1 95.56 82 SER B C 1
ATOM 2518 O O . SER B 1 82 ? 3.012 6.543 10.375 1 95.56 82 SER B O 1
ATOM 2520 N N . VAL B 1 83 ? 3.275 5.125 8.641 1 97.06 83 VAL B N 1
ATOM 2521 C CA . VAL B 1 83 ? 4.73 5.242 8.664 1 97.06 83 VAL B CA 1
ATOM 2522 C C . VAL B 1 83 ? 5.238 5.641 7.277 1 97.06 83 VAL B C 1
ATOM 2524 O O . VAL B 1 83 ? 4.895 5.008 6.277 1 97.06 83 VAL B O 1
ATOM 2527 N N . ILE B 1 84 ? 5.977 6.66 7.234 1 97.5 84 ILE B N 1
ATOM 2528 C CA . ILE B 1 84 ? 6.727 7.035 6.039 1 97.5 84 ILE B CA 1
ATOM 2529 C C . ILE B 1 84 ? 8.227 6.91 6.309 1 97.5 84 ILE B C 1
ATOM 2531 O O . ILE B 1 84 ? 8.766 7.59 7.184 1 97.5 84 ILE B O 1
ATOM 2535 N N . PHE B 1 85 ? 8.875 6.09 5.543 1 97.69 85 PHE B N 1
ATOM 2536 C CA . PHE B 1 85 ? 10.32 5.977 5.648 1 97.69 85 PHE B CA 1
ATOM 2537 C C . PHE B 1 85 ? 11.016 7.105 4.898 1 97.69 85 PHE B C 1
ATOM 2539 O O . PHE B 1 85 ? 10.609 7.461 3.789 1 97.69 85 PHE B O 1
ATOM 2546 N N . ILE B 1 86 ? 11.953 7.773 5.488 1 97.19 86 ILE B N 1
ATOM 2547 C CA . ILE B 1 86 ? 12.945 8.641 4.859 1 97.19 86 ILE B CA 1
ATOM 2548 C C . ILE B 1 86 ? 14.352 8.141 5.176 1 97.19 86 ILE B C 1
ATOM 2550 O O . ILE B 1 86 ? 14.844 8.312 6.289 1 97.19 86 ILE B O 1
ATOM 2554 N N . THR B 1 87 ? 15 7.523 4.195 1 96.75 87 THR B N 1
ATOM 2555 C CA . THR B 1 87 ? 16.156 6.727 4.578 1 96.75 87 THR B CA 1
ATOM 2556 C C . THR B 1 87 ? 17.109 6.562 3.398 1 96.75 87 THR B C 1
ATOM 2558 O O . THR B 1 87 ? 16.719 6.762 2.246 1 96.75 87 THR B O 1
ATOM 2561 N N . ALA B 1 88 ? 18.312 6.246 3.734 1 93.38 88 ALA B N 1
ATOM 2562 C CA . ALA B 1 88 ? 19.312 5.926 2.715 1 93.38 88 ALA B CA 1
ATOM 2563 C C . ALA B 1 88 ? 19.25 4.449 2.332 1 93.38 88 ALA B C 1
ATOM 2565 O O . ALA B 1 88 ? 19.922 4.012 1.397 1 93.38 88 ALA B O 1
ATOM 2566 N N . ALA B 1 89 ? 18.469 3.658 3.059 1 93.38 89 ALA B N 1
ATOM 2567 C CA . ALA B 1 89 ? 18.359 2.236 2.744 1 93.38 89 ALA B CA 1
ATOM 2568 C C . ALA B 1 89 ? 17.797 2.029 1.342 1 93.38 89 ALA B C 1
ATOM 2570 O O . ALA B 1 89 ? 16.609 2.262 1.105 1 93.38 89 ALA B O 1
ATOM 2571 N N . SER B 1 90 ? 18.594 1.517 0.533 1 90.06 90 SER B N 1
ATOM 2572 C CA . SER B 1 90 ? 18.188 1.366 -0.859 1 90.06 90 SER B CA 1
ATOM 2573 C C . SER B 1 90 ? 18.203 -0.098 -1.287 1 90.06 90 SER B C 1
ATOM 2575 O O . SER B 1 90 ? 18.219 -0.401 -2.482 1 90.06 90 SER B O 1
ATOM 2577 N N . ASP B 1 91 ? 18.281 -0.951 -0.326 1 92.25 91 ASP B N 1
ATOM 2578 C CA . ASP B 1 91 ? 18.203 -2.363 -0.685 1 92.25 91 ASP B CA 1
ATOM 2579 C C . ASP B 1 91 ? 16.75 -2.812 -0.836 1 92.25 91 ASP B C 1
ATOM 2581 O O . ASP B 1 91 ? 15.883 -2.402 -0.062 1 92.25 91 ASP B O 1
ATOM 2585 N N . MET B 1 92 ? 16.531 -3.656 -1.772 1 88.62 92 MET B N 1
ATOM 2586 C CA . MET B 1 92 ? 15.203 -4.105 -2.17 1 88.62 92 MET B CA 1
ATOM 2587 C C . MET B 1 92 ? 14.516 -4.844 -1.026 1 88.62 92 MET B C 1
ATOM 2589 O O . MET B 1 92 ? 13.328 -4.637 -0.776 1 88.62 92 MET B O 1
ATOM 2593 N N . ASN B 1 93 ? 15.195 -5.688 -0.397 1 89.44 93 ASN B N 1
ATOM 2594 C CA . ASN B 1 93 ? 14.594 -6.492 0.659 1 89.44 93 ASN B CA 1
ATOM 2595 C C . ASN B 1 93 ? 14.016 -5.621 1.771 1 89.44 93 ASN B C 1
ATOM 2597 O O . ASN B 1 93 ? 12.906 -5.859 2.242 1 89.44 93 ASN B O 1
ATOM 2601 N N . THR B 1 94 ? 14.766 -4.625 2.111 1 92.38 94 THR B N 1
ATOM 2602 C CA . THR B 1 94 ? 14.312 -3.713 3.154 1 92.38 94 THR B CA 1
ATOM 2603 C C . THR B 1 94 ? 13.086 -2.936 2.691 1 92.38 94 THR B C 1
ATOM 2605 O O . THR B 1 94 ? 12.102 -2.816 3.432 1 92.38 94 THR B O 1
ATOM 2608 N N . CYS B 1 95 ? 13.156 -2.457 1.519 1 92.69 95 CYS B N 1
ATOM 2609 C CA . CYS B 1 95 ? 12.039 -1.703 0.962 1 92.69 95 CYS B CA 1
ATOM 2610 C C . CYS B 1 95 ? 10.789 -2.572 0.869 1 92.69 95 CYS B C 1
ATOM 2612 O O . CYS B 1 95 ? 9.719 -2.178 1.338 1 92.69 95 CYS B O 1
ATOM 2614 N N . ALA B 1 96 ? 10.953 -3.744 0.306 1 90.94 96 ALA B N 1
ATOM 2615 C CA . ALA B 1 96 ? 9.828 -4.664 0.152 1 90.94 96 ALA B CA 1
ATOM 2616 C C . ALA B 1 96 ? 9.242 -5.039 1.508 1 90.94 96 ALA B C 1
ATOM 2618 O O . ALA B 1 96 ? 8.016 -5.129 1.658 1 90.94 96 ALA B O 1
ATOM 2619 N N . GLN B 1 97 ? 10.078 -5.234 2.428 1 91.19 97 GLN B N 1
ATOM 2620 C CA . GLN B 1 97 ? 9.641 -5.566 3.779 1 91.19 97 GLN B CA 1
ATOM 2621 C C . GLN B 1 97 ? 8.844 -4.422 4.395 1 91.19 97 GLN B C 1
ATOM 2623 O O . GLN B 1 97 ? 7.805 -4.648 5.02 1 91.19 97 GLN B O 1
ATOM 2628 N N . ALA B 1 98 ? 9.375 -3.264 4.273 1 93.69 98 ALA B N 1
ATOM 2629 C CA . ALA B 1 98 ? 8.664 -2.088 4.777 1 93.69 98 ALA B CA 1
ATOM 2630 C C . ALA B 1 98 ? 7.262 -1.999 4.188 1 93.69 98 ALA B C 1
ATOM 2632 O O . ALA B 1 98 ? 6.293 -1.749 4.91 1 93.69 98 ALA B O 1
ATOM 2633 N N . ILE B 1 99 ? 7.172 -2.244 2.949 1 91.44 99 ILE B N 1
ATOM 2634 C CA . ILE B 1 99 ? 5.898 -2.18 2.244 1 91.44 99 ILE B CA 1
ATOM 2635 C C . ILE B 1 99 ? 4.957 -3.262 2.773 1 91.44 99 ILE B C 1
ATOM 2637 O O . ILE B 1 99 ? 3.795 -2.986 3.078 1 91.44 99 ILE B O 1
ATOM 2641 N N . ARG B 1 100 ? 5.461 -4.441 2.982 1 90.38 100 ARG B N 1
ATOM 2642 C CA . ARG B 1 100 ? 4.652 -5.555 3.471 1 90.38 100 ARG B CA 1
ATOM 2643 C C . ARG B 1 100 ? 4.195 -5.309 4.906 1 90.38 100 ARG B C 1
ATOM 2645 O O . ARG B 1 100 ? 3.197 -5.883 5.348 1 90.38 100 ARG B O 1
ATOM 2652 N N . CYS B 1 101 ? 4.922 -4.504 5.512 1 91.38 101 CYS B N 1
ATOM 2653 C CA . CYS B 1 101 ? 4.566 -4.207 6.895 1 91.38 101 CYS B CA 1
ATOM 2654 C C . CYS B 1 101 ? 3.676 -2.975 6.977 1 91.38 101 CYS B C 1
ATOM 2656 O O . CYS B 1 101 ? 3.334 -2.523 8.07 1 91.38 101 CYS B O 1
ATOM 2658 N N . GLY B 1 102 ? 3.396 -2.41 5.855 1 92.5 102 GLY B N 1
ATOM 2659 C CA . GLY B 1 102 ? 2.361 -1.39 5.832 1 92.5 102 GLY B CA 1
ATOM 2660 C C . GLY B 1 102 ? 2.914 0.02 5.746 1 92.5 102 GLY B C 1
ATOM 2661 O O . GLY B 1 102 ? 2.211 0.988 6.043 1 92.5 102 GLY B O 1
ATOM 2662 N N . ALA B 1 103 ? 4.18 0.142 5.402 1 95.12 103 ALA B N 1
ATOM 2663 C CA . ALA B 1 103 ? 4.703 1.49 5.203 1 95.12 103 ALA B CA 1
ATOM 2664 C C . ALA B 1 103 ? 3.852 2.271 4.207 1 95.12 103 ALA B C 1
ATOM 2666 O O . ALA B 1 103 ? 3.555 1.779 3.115 1 95.12 103 ALA B O 1
ATOM 2667 N N . PHE B 1 104 ? 3.469 3.406 4.605 1 95.38 104 PHE B N 1
ATOM 2668 C CA . PHE B 1 104 ? 2.627 4.25 3.762 1 95.38 104 PHE B CA 1
ATOM 2669 C C . PHE B 1 104 ? 3.398 4.734 2.541 1 95.38 104 PHE B C 1
ATOM 2671 O O . PHE B 1 104 ? 2.828 4.883 1.458 1 95.38 104 PHE B O 1
ATOM 2678 N N . ASP B 1 105 ? 4.629 5.059 2.77 1 94.75 105 ASP B N 1
ATOM 2679 C CA . ASP B 1 105 ? 5.543 5.496 1.721 1 94.75 105 ASP B CA 1
ATOM 2680 C C . ASP B 1 105 ? 6.996 5.207 2.104 1 94.75 105 ASP B C 1
ATOM 2682 O O . ASP B 1 105 ? 7.285 4.879 3.256 1 94.75 105 ASP B O 1
ATOM 2686 N N . TYR B 1 106 ? 7.805 5.262 1.083 1 95 106 TYR B N 1
ATOM 2687 C CA . TYR B 1 106 ? 9.234 4.996 1.226 1 95 106 TYR B CA 1
ATOM 2688 C C . TYR B 1 106 ? 10.047 5.949 0.362 1 95 106 TYR B C 1
ATOM 2690 O O . TYR B 1 106 ? 10.039 5.852 -0.867 1 95 106 TYR B O 1
ATOM 2698 N N . ILE B 1 107 ? 10.773 6.828 1.076 1 93.69 107 ILE B N 1
ATOM 2699 C CA . ILE B 1 107 ? 11.508 7.879 0.387 1 93.69 107 ILE B CA 1
ATOM 2700 C C . ILE B 1 107 ? 13.008 7.66 0.565 1 93.69 107 ILE B C 1
ATOM 2702 O O . ILE B 1 107 ? 13.516 7.684 1.688 1 93.69 107 ILE B O 1
ATOM 2706 N N . ILE B 1 108 ? 13.641 7.555 -0.511 1 90.75 108 ILE B N 1
ATOM 2707 C CA . ILE B 1 108 ? 15.078 7.316 -0.475 1 90.75 108 ILE B CA 1
ATOM 2708 C C . ILE B 1 108 ? 15.82 8.648 -0.409 1 90.75 108 ILE B C 1
ATOM 2710 O O . ILE B 1 108 ? 15.516 9.578 -1.166 1 90.75 108 ILE B O 1
ATOM 2714 N N . LYS B 1 109 ? 16.656 8.758 0.522 1 90.19 109 LYS B N 1
ATOM 2715 C CA . LYS B 1 109 ? 17.531 9.922 0.601 1 90.19 109 LYS B CA 1
ATOM 2716 C C . LYS B 1 109 ? 18.516 9.953 -0.561 1 90.19 109 LYS B C 1
ATOM 2718 O O . LYS B 1 109 ? 18.984 8.898 -1.008 1 90.19 109 LYS B O 1
ATOM 2723 N N . PRO B 1 110 ? 18.891 11.141 -1.042 1 87.88 110 PRO B N 1
ATOM 2724 C CA . PRO B 1 110 ? 18.422 12.461 -0.6 1 87.88 110 PRO B CA 1
ATOM 2725 C C . PRO B 1 110 ? 17 12.766 -1.052 1 87.88 110 PRO B C 1
ATOM 2727 O O . PRO B 1 110 ? 16.609 12.422 -2.172 1 87.88 110 PRO B O 1
ATOM 2730 N N . LEU B 1 111 ? 16.234 13.258 -0.099 1 82.88 111 LEU B N 1
ATOM 2731 C CA . LEU B 1 111 ? 14.859 13.539 -0.48 1 82.88 111 LEU B CA 1
ATOM 2732 C C . LEU B 1 111 ? 14.719 14.969 -1.009 1 82.88 111 LEU B C 1
ATOM 2734 O O . LEU B 1 111 ? 15.539 15.836 -0.685 1 82.88 111 LEU B O 1
ATOM 2738 N N . SER B 1 112 ? 13.805 15.133 -1.932 1 79.19 112 SER B N 1
ATOM 2739 C CA . SER B 1 112 ? 13.375 16.469 -2.346 1 79.19 112 SER B CA 1
ATOM 2740 C C . SER B 1 112 ? 12.102 16.891 -1.615 1 79.19 112 SER B C 1
ATOM 2742 O O . SER B 1 112 ? 11.297 16.047 -1.229 1 79.19 112 SER B O 1
ATOM 2744 N N . TYR B 1 113 ? 11.938 18.141 -1.459 1 80.88 113 TYR B N 1
ATOM 2745 C CA . TYR B 1 113 ? 10.789 18.656 -0.724 1 80.88 113 TYR B CA 1
ATOM 2746 C C . TYR B 1 113 ? 9.492 18.391 -1.485 1 80.88 113 TYR B C 1
ATOM 2748 O O . TYR B 1 113 ? 8.469 18.047 -0.888 1 80.88 113 TYR B O 1
ATOM 2756 N N . PRO B 1 114 ? 9.586 18.469 -2.783 1 78.44 114 PRO B N 1
ATOM 2757 C CA . PRO B 1 114 ? 8.367 18.109 -3.51 1 78.44 114 PRO B CA 1
ATOM 2758 C C . PRO B 1 114 ? 7.926 16.672 -3.252 1 78.44 114 PRO B C 1
ATOM 2760 O O . PRO B 1 114 ? 6.727 16.406 -3.127 1 78.44 114 PRO B O 1
ATOM 2763 N N . ARG B 1 115 ? 8.852 15.844 -3.152 1 83.88 115 ARG B N 1
ATOM 2764 C CA . ARG B 1 115 ? 8.523 14.438 -2.906 1 83.88 115 ARG B CA 1
ATOM 2765 C C . ARG B 1 115 ? 7.938 14.25 -1.514 1 83.88 115 ARG B C 1
ATOM 2767 O O . ARG B 1 115 ? 6.957 13.523 -1.343 1 83.88 115 ARG B O 1
ATOM 2774 N N . LEU B 1 116 ? 8.531 14.891 -0.566 1 89.88 116 LEU B N 1
ATOM 2775 C CA . LEU B 1 116 ? 8.008 14.812 0.792 1 89.88 116 LEU B CA 1
ATOM 2776 C C . LEU B 1 116 ? 6.621 15.445 0.876 1 89.88 116 LEU B C 1
ATOM 2778 O O . LEU B 1 116 ? 5.723 14.906 1.526 1 89.88 116 LEU B O 1
ATOM 2782 N N . ARG B 1 117 ? 6.527 16.547 0.23 1 85 117 ARG B N 1
ATOM 2783 C CA . ARG B 1 117 ? 5.238 17.234 0.204 1 85 117 ARG B CA 1
ATOM 2784 C C . ARG B 1 117 ? 4.145 16.328 -0.35 1 85 117 ARG B C 1
ATOM 2786 O O . ARG B 1 117 ? 3.07 16.219 0.242 1 85 117 ARG B O 1
ATOM 2793 N N . SER B 1 118 ? 4.414 15.688 -1.416 1 84 118 SER B N 1
ATOM 2794 C CA . SER B 1 118 ? 3.453 14.789 -2.047 1 84 118 SER B CA 1
ATOM 2795 C C . SER B 1 118 ? 3.039 13.672 -1.099 1 84 118 SER B C 1
ATOM 2797 O O . SER B 1 118 ? 1.854 13.359 -0.978 1 84 118 SER B O 1
ATOM 2799 N N . SER B 1 119 ? 3.955 13.117 -0.457 1 91.44 119 SER B N 1
ATOM 2800 C CA . SER B 1 119 ? 3.688 12.031 0.479 1 91.44 119 SER B CA 1
ATOM 2801 C C . SER B 1 119 ? 2.787 12.492 1.62 1 91.44 119 SER B C 1
ATOM 2803 O O . SER B 1 119 ? 1.822 11.812 1.973 1 91.44 119 SER B O 1
ATOM 2805 N N . LEU B 1 120 ? 3.084 13.648 2.125 1 90.38 120 LEU B N 1
ATOM 2806 C CA . LEU B 1 120 ? 2.332 14.18 3.256 1 90.38 120 LEU B CA 1
ATOM 2807 C C . LEU B 1 120 ? 0.915 14.555 2.834 1 90.38 120 LEU B C 1
ATOM 2809 O O . LEU B 1 120 ? -0.037 14.352 3.592 1 90.38 120 LEU B O 1
ATOM 2813 N N . GLU B 1 121 ? 0.816 15.086 1.699 1 82.38 121 GLU B N 1
ATOM 2814 C CA . GLU B 1 121 ? -0.507 15.414 1.175 1 82.38 121 GLU B CA 1
ATOM 2815 C C . GLU B 1 121 ? -1.367 14.164 1.037 1 82.38 121 GLU B C 1
ATOM 2817 O O . GLU B 1 121 ? -2.535 14.156 1.435 1 82.38 121 GLU B O 1
ATOM 2822 N N . ARG B 1 122 ? -0.826 13.141 0.502 1 87 122 ARG B N 1
ATOM 2823 C CA . ARG B 1 122 ? -1.542 11.875 0.348 1 87 122 ARG B CA 1
ATOM 2824 C C . ARG B 1 122 ? -1.912 11.289 1.704 1 87 122 ARG B C 1
ATOM 2826 O O . ARG B 1 122 ? -3 10.734 1.869 1 87 122 ARG B O 1
ATOM 2833 N N . PHE B 1 123 ? -1 11.422 2.613 1 91.88 123 PHE B N 1
ATOM 2834 C CA . PHE B 1 123 ? -1.278 10.945 3.963 1 91.88 123 PHE B CA 1
ATOM 2835 C C . PHE B 1 123 ? -2.49 11.656 4.551 1 91.88 123 PHE B C 1
ATOM 2837 O O . PHE B 1 123 ? -3.391 11.016 5.094 1 91.88 123 PHE B O 1
ATOM 2844 N N . ILE B 1 124 ? -2.471 12.938 4.465 1 84.88 124 ILE B N 1
ATOM 2845 C CA . ILE B 1 124 ? -3.561 13.734 5.016 1 84.88 124 ILE B CA 1
ATOM 2846 C C . ILE B 1 124 ? -4.879 13.336 4.359 1 84.88 124 ILE B C 1
ATOM 2848 O O . ILE B 1 124 ? -5.891 13.156 5.039 1 84.88 124 ILE B O 1
ATOM 2852 N N . GLN B 1 125 ? -4.836 13.133 3.064 1 77.38 125 GLN B N 1
ATOM 2853 C CA . GLN B 1 125 ? -6.031 12.688 2.354 1 77.38 125 GLN B CA 1
ATOM 2854 C C . GLN B 1 125 ? -6.48 11.312 2.832 1 77.38 125 GLN B C 1
ATOM 2856 O O . GLN B 1 125 ? -7.68 11.055 2.953 1 77.38 125 GLN B O 1
ATOM 2861 N N . PHE B 1 126 ? -5.551 10.461 2.988 1 86.25 126 PHE B N 1
ATOM 2862 C CA . PHE B 1 126 ? -5.84 9.117 3.479 1 86.25 126 PHE B CA 1
ATOM 2863 C C . PHE B 1 126 ? -6.582 9.172 4.809 1 86.25 126 PHE B C 1
ATOM 2865 O O . PHE B 1 126 ? -7.613 8.523 4.98 1 86.25 126 PHE B O 1
ATOM 2872 N N . VAL B 1 127 ? -6.086 9.977 5.746 1 86.12 127 VAL B N 1
ATOM 2873 C CA . VAL B 1 127 ? -6.68 10.109 7.07 1 86.12 127 VAL B CA 1
ATOM 2874 C C . VAL B 1 127 ? -8.078 10.719 6.957 1 86.12 127 VAL B C 1
ATOM 2876 O O . VAL B 1 127 ? -9.023 10.258 7.598 1 86.12 127 VAL B O 1
ATOM 2879 N N . LYS B 1 128 ? -8.211 11.664 6.168 1 76.06 128 LYS B N 1
ATOM 2880 C CA . LYS B 1 128 ? -9.492 12.344 6.023 1 76.06 128 LYS B CA 1
ATOM 2881 C C . LYS B 1 128 ? -10.539 11.422 5.402 1 76.06 128 LYS B C 1
ATOM 2883 O O . LYS B 1 128 ? -11.711 11.453 5.789 1 76.06 128 LYS B O 1
ATOM 2888 N N . THR B 1 129 ? -10.086 10.68 4.391 1 75.94 129 THR B N 1
ATOM 2889 C CA . THR B 1 129 ? -10.992 9.719 3.766 1 75.94 129 THR B CA 1
ATOM 2890 C C . THR B 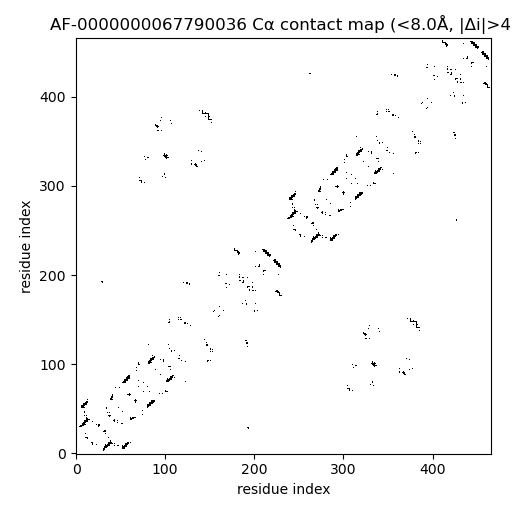1 129 ? -11.516 8.719 4.797 1 75.94 129 THR B C 1
ATOM 2892 O O . THR B 1 129 ? -12.688 8.352 4.77 1 75.94 129 THR B O 1
ATOM 2895 N N . GLN B 1 130 ? -10.672 8.32 5.656 1 80.88 130 GLN B N 1
ATOM 2896 C CA . GLN B 1 130 ? -11.047 7.375 6.703 1 80.88 130 GLN B CA 1
ATOM 2897 C C . GLN B 1 130 ? -12.125 7.961 7.609 1 80.88 130 GLN B C 1
ATOM 2899 O O . GLN B 1 130 ? -12.969 7.23 8.125 1 80.88 130 GLN B O 1
ATOM 2904 N N . HIS B 1 131 ? -12 9.219 7.785 1 75.75 131 HIS B N 1
ATOM 2905 C CA . HIS B 1 131 ? -12.953 9.875 8.672 1 75.75 131 HIS B CA 1
ATOM 2906 C C . HIS B 1 131 ? -14.281 10.125 7.969 1 75.75 131 HIS B C 1
ATOM 2908 O O . HIS B 1 131 ? -15.328 10.195 8.609 1 75.75 131 HIS B O 1
ATOM 2914 N N . THR B 1 132 ? -14.203 10.266 6.75 1 66.88 132 THR B N 1
ATOM 2915 C CA . THR B 1 132 ? -15.375 10.641 5.969 1 66.88 132 THR B CA 1
ATOM 2916 C C . THR B 1 132 ? -16.281 9.43 5.746 1 66.88 132 THR B C 1
ATOM 2918 O O . THR B 1 132 ? -17.5 9.539 5.84 1 66.88 132 THR B O 1
ATOM 2921 N N . TYR B 1 133 ? -15.695 8.328 5.484 1 68.38 133 TYR B N 1
ATOM 2922 C CA . TYR B 1 133 ? -16.469 7.148 5.129 1 68.38 133 TYR B CA 1
ATOM 2923 C C . TYR B 1 133 ? -16.484 6.137 6.266 1 68.38 133 TYR B C 1
ATOM 2925 O O . TYR B 1 133 ? -15.438 5.809 6.828 1 68.38 133 TYR B O 1
ATOM 2933 N N . LYS B 1 134 ? -17.625 5.805 6.582 1 76.5 134 LYS B N 1
ATOM 2934 C CA . LYS B 1 134 ? -17.719 4.746 7.582 1 76.5 134 LYS B CA 1
ATOM 2935 C C . LYS B 1 134 ? -17.812 3.373 6.922 1 76.5 134 LYS B C 1
ATOM 2937 O O . LYS B 1 134 ? -17.297 2.387 7.457 1 76.5 134 LYS B O 1
ATOM 2942 N N . ILE B 1 135 ? -18.484 3.383 5.805 1 78.56 135 ILE B N 1
ATOM 2943 C CA . ILE B 1 135 ? -18.594 2.178 4.992 1 78.56 135 ILE B CA 1
ATOM 2944 C C . ILE B 1 135 ? -17.875 2.389 3.656 1 78.56 135 ILE B C 1
ATOM 2946 O O . ILE B 1 135 ? -17.938 3.475 3.076 1 78.56 135 ILE B O 1
ATOM 2950 N N . VAL B 1 136 ? -17.188 1.336 3.289 1 83.19 136 VAL B N 1
ATOM 2951 C CA . VAL B 1 136 ? -16.438 1.483 2.049 1 83.19 136 VAL B CA 1
ATOM 2952 C C . VAL B 1 136 ? -16.938 0.478 1.016 1 83.19 136 VAL B C 1
ATOM 2954 O O . VAL B 1 136 ? -17.359 -0.626 1.368 1 83.19 136 VAL B O 1
ATOM 2957 N N . ASP B 1 137 ? -17.031 0.955 -0.196 1 79.88 137 ASP B N 1
ATOM 2958 C CA . ASP B 1 137 ? -17.141 0.048 -1.333 1 79.88 137 ASP B CA 1
ATOM 2959 C C . ASP B 1 137 ? -15.805 -0.119 -2.041 1 79.88 137 ASP B C 1
ATOM 2961 O O . ASP B 1 137 ? -14.781 0.38 -1.569 1 79.88 137 ASP B O 1
ATOM 2965 N N . GLN B 1 138 ? -15.773 -0.936 -3.062 1 82.94 138 GLN B N 1
ATOM 2966 C CA . GLN B 1 138 ? -14.516 -1.254 -3.719 1 82.94 138 GLN B CA 1
ATOM 2967 C C . GLN B 1 138 ? -13.852 0.003 -4.277 1 82.94 138 GLN B C 1
ATOM 2969 O O . GLN B 1 138 ? -12.625 0.113 -4.281 1 82.94 138 GLN B O 1
ATOM 2974 N N . GLN B 1 139 ? -14.641 0.896 -4.707 1 73.62 139 GLN B N 1
ATOM 2975 C CA . GLN B 1 139 ? -14.102 2.143 -5.242 1 73.62 139 GLN B CA 1
ATOM 2976 C C . GLN B 1 139 ? -13.352 2.924 -4.164 1 73.62 139 GLN B C 1
ATOM 2978 O O . GLN B 1 139 ? -12.266 3.445 -4.414 1 73.62 139 GLN B O 1
ATOM 2983 N N . ASN B 1 140 ? -13.984 3.01 -2.99 1 76.62 140 ASN B N 1
ATOM 2984 C CA . ASN B 1 140 ? -13.336 3.709 -1.884 1 76.62 140 ASN B CA 1
ATOM 2985 C C . ASN B 1 140 ? -12.047 3.014 -1.455 1 76.62 140 ASN B C 1
ATOM 2987 O O . ASN B 1 140 ? -11.055 3.674 -1.143 1 76.62 140 ASN B O 1
ATOM 2991 N N . VAL B 1 141 ? -12.062 1.735 -1.494 1 85.12 141 VAL B N 1
ATOM 2992 C CA . VAL B 1 141 ? -10.883 0.948 -1.166 1 85.12 141 VAL B CA 1
ATOM 2993 C C . VAL B 1 141 ? -9.758 1.279 -2.143 1 85.12 141 VAL B C 1
ATOM 2995 O O . VAL B 1 141 ? -8.617 1.529 -1.728 1 85.12 141 VAL B O 1
ATOM 2998 N N . ASP B 1 142 ? -10.141 1.327 -3.377 1 79.12 142 ASP B N 1
ATOM 2999 C CA . ASP B 1 142 ? -9.141 1.591 -4.414 1 79.12 142 ASP B CA 1
ATOM 3000 C C . ASP B 1 142 ? -8.539 2.982 -4.25 1 79.12 142 ASP B C 1
ATOM 3002 O O . ASP B 1 142 ? -7.344 3.178 -4.492 1 79.12 142 ASP B O 1
ATOM 3006 N N . ILE B 1 143 ? -9.305 3.854 -3.846 1 75 143 ILE B N 1
ATOM 3007 C CA . ILE B 1 143 ? -8.828 5.207 -3.598 1 75 143 ILE B CA 1
ATOM 3008 C C . ILE B 1 143 ? -7.805 5.191 -2.465 1 75 143 ILE B C 1
ATOM 3010 O O . ILE B 1 143 ? -6.75 5.828 -2.561 1 75 143 ILE B O 1
ATOM 3014 N N . LEU B 1 144 ? -8.07 4.504 -1.446 1 81.44 144 LEU B N 1
ATOM 3015 C CA . LEU B 1 144 ? -7.152 4.43 -0.312 1 81.44 144 LEU B CA 1
ATOM 3016 C C . LEU B 1 144 ? -5.805 3.861 -0.738 1 81.44 144 LEU B C 1
ATOM 3018 O O . LEU B 1 144 ? -4.754 4.379 -0.347 1 81.44 144 LEU B O 1
ATOM 3022 N N . TYR B 1 145 ? -5.809 2.848 -1.545 1 84.12 145 TYR B N 1
ATOM 3023 C CA . TYR B 1 145 ? -4.57 2.256 -2.039 1 84.12 145 TYR B CA 1
ATOM 3024 C C . TYR B 1 145 ? -3.828 3.229 -2.949 1 84.12 145 TYR B C 1
ATOM 3026 O O . TYR B 1 145 ? -2.598 3.299 -2.918 1 84.12 145 TYR B O 1
ATOM 3034 N N . GLN B 1 146 ? -4.551 3.902 -3.73 1 74.94 146 GLN B N 1
ATOM 3035 C CA . GLN B 1 146 ? -3.949 4.871 -4.641 1 74.94 146 GLN B CA 1
ATOM 3036 C C . GLN B 1 146 ? -3.215 5.965 -3.871 1 74.94 146 GLN B C 1
ATOM 3038 O O . GLN B 1 146 ? -2.17 6.449 -4.312 1 74.94 146 GLN B O 1
ATOM 3043 N N . LEU B 1 147 ? -3.775 6.305 -2.814 1 75.81 147 LEU B N 1
ATOM 3044 C CA . LEU B 1 147 ? -3.164 7.34 -1.984 1 75.81 147 LEU B CA 1
ATOM 3045 C C . LEU B 1 147 ? -1.838 6.859 -1.405 1 75.81 147 LEU B C 1
ATOM 3047 O O . LEU B 1 147 ? -0.944 7.664 -1.138 1 75.81 147 LEU B O 1
ATOM 3051 N N . GLN B 1 148 ? -1.627 5.574 -1.275 1 74.69 148 GLN B N 1
ATOM 3052 C CA . GLN B 1 148 ? -0.357 5.023 -0.811 1 74.69 148 GLN B CA 1
ATOM 3053 C C . GLN B 1 148 ? 0.658 4.949 -1.947 1 74.69 148 GLN B C 1
ATOM 3055 O O . GLN B 1 148 ? 1.867 4.992 -1.712 1 74.69 148 GLN B O 1
ATOM 3060 N N . SER B 1 149 ? 0.308 4.645 -3.195 1 61.88 149 SER B N 1
ATOM 3061 C CA . SER B 1 149 ? 1.172 4.316 -4.324 1 61.88 149 SER B CA 1
ATOM 3062 C C . SER B 1 149 ? 1.717 5.582 -4.984 1 61.88 149 SER B C 1
ATOM 3064 O O . SER B 1 149 ? 2.768 5.547 -5.629 1 61.88 149 SER B O 1
ATOM 3066 N N . SER B 1 150 ? 1.055 6.68 -5.133 1 52.34 150 SER B N 1
ATOM 3067 C CA . SER B 1 150 ? 1.327 7.758 -6.078 1 52.34 150 SER B CA 1
ATOM 3068 C C . SER B 1 150 ? 2.65 8.445 -5.766 1 52.34 150 SER B C 1
ATOM 3070 O O . SER B 1 150 ? 2.691 9.398 -4.988 1 52.34 150 SER B O 1
ATOM 3072 N N . GLY B 1 151 ? 3.635 7.609 -5.406 1 46.75 151 GLY B N 1
ATOM 3073 C CA . GLY B 1 151 ? 4.871 8.375 -5.348 1 46.75 151 GLY B CA 1
ATOM 3074 C C . GLY B 1 151 ? 5.137 9.18 -6.605 1 46.75 151 GLY B C 1
ATOM 3075 O O . GLY B 1 151 ? 6.086 9.961 -6.656 1 46.75 151 GLY B O 1
ATOM 3076 N N . ALA B 1 152 ? 5.141 8.391 -7.758 1 36.75 152 ALA B N 1
ATOM 3077 C CA . ALA B 1 152 ? 5.648 9.18 -8.875 1 36.75 152 ALA B CA 1
ATOM 3078 C C . ALA B 1 152 ? 4.996 10.562 -8.906 1 36.75 152 ALA B C 1
ATOM 3080 O O . ALA B 1 152 ? 3.768 10.672 -8.906 1 36.75 152 ALA B O 1
ATOM 3081 N N . ALA B 1 153 ? 5.668 11.328 -8.148 1 34.59 153 ALA B N 1
ATOM 3082 C CA . ALA B 1 153 ? 5.297 12.672 -8.562 1 34.59 153 ALA B CA 1
ATOM 3083 C C . ALA B 1 153 ? 4.703 12.672 -9.969 1 34.59 153 ALA B C 1
ATOM 3085 O O . ALA B 1 153 ? 5.309 12.148 -10.906 1 34.59 153 ALA B O 1
ATOM 3086 N N . SER B 1 154 ? 3.371 12.148 -10.156 1 33.53 154 SER B N 1
ATOM 3087 C CA . SER B 1 154 ? 2.898 12.461 -11.5 1 33.53 154 SER B CA 1
ATOM 3088 C C . SER B 1 154 ? 3.863 13.391 -12.227 1 33.53 154 SER B C 1
ATOM 3090 O O . SER B 1 154 ? 4.305 14.398 -11.664 1 33.53 154 SER B O 1
ATOM 3092 N N . SER B 1 155 ? 4.875 12.766 -12.867 1 31.61 155 SER B N 1
ATOM 3093 C CA . SER B 1 155 ? 5.402 13.75 -13.805 1 31.61 155 SER B CA 1
ATOM 3094 C C . SER B 1 155 ? 4.441 14.922 -13.984 1 31.61 155 SER B C 1
ATOM 3096 O O . SER B 1 155 ? 3.225 14.727 -14 1 31.61 155 SER B O 1
ATOM 3098 N N . SER B 1 156 ? 4.816 15.984 -13.422 1 32.09 156 SER B N 1
ATOM 3099 C CA . SER B 1 156 ? 4.195 17.25 -13.82 1 32.09 156 SER B CA 1
ATOM 3100 C C . SER B 1 156 ? 3.479 17.109 -15.156 1 32.09 156 SER B C 1
ATOM 3102 O O . SER B 1 156 ? 4.117 16.859 -16.188 1 32.09 156 SER B O 1
ATOM 3104 N N . SER B 1 157 ? 2.529 16.266 -15.336 1 34.19 157 SER B N 1
ATOM 3105 C CA . SER B 1 157 ? 1.928 16.812 -16.547 1 34.19 157 SER B CA 1
ATOM 3106 C C . SER B 1 157 ? 2.26 18.297 -16.703 1 34.19 157 SER B C 1
ATOM 3108 O O . SER B 1 157 ? 2.625 18.953 -15.734 1 34.19 157 SER B O 1
ATOM 3110 N N . THR B 1 158 ? 2.387 18.594 -17.812 1 37.59 158 THR B N 1
ATOM 3111 C CA . THR B 1 158 ? 2.752 19.984 -18.062 1 37.59 158 THR B CA 1
ATOM 3112 C C . THR B 1 158 ? 2.248 20.891 -16.938 1 37.59 158 THR B C 1
ATOM 3114 O O . THR B 1 158 ? 2.764 21.984 -16.734 1 37.59 158 THR B O 1
ATOM 3117 N N . LYS B 1 159 ? 0.929 20.562 -16.328 1 45.59 159 LYS B N 1
ATOM 3118 C CA . LYS B 1 159 ? 0.361 21.609 -15.469 1 45.59 159 LYS B CA 1
ATOM 3119 C C . LYS B 1 159 ? 0.268 21.125 -14.023 1 45.59 159 LYS B C 1
ATOM 3121 O O . LYS B 1 159 ? -0.479 21.688 -13.219 1 45.59 159 LYS B O 1
ATOM 3126 N N . GLY B 1 160 ? 1.047 19.953 -13.484 1 51.16 160 GLY B N 1
ATOM 3127 C CA . GLY B 1 160 ? 1.137 19.625 -12.07 1 51.16 160 GLY B CA 1
ATOM 3128 C C . GLY B 1 160 ? -0.131 19 -11.523 1 51.16 160 GLY B C 1
ATOM 3129 O O . GLY B 1 160 ? -0.428 19.125 -10.336 1 51.16 160 GLY B O 1
ATOM 3130 N N . ILE B 1 161 ? -1.009 18.312 -12.133 1 56 161 ILE B N 1
ATOM 3131 C CA . ILE B 1 161 ? -2.295 17.781 -11.695 1 56 161 ILE B CA 1
ATOM 3132 C C . ILE B 1 161 ? -2.211 16.266 -11.562 1 56 161 ILE B C 1
ATOM 3134 O O . ILE B 1 161 ? -1.957 15.562 -12.547 1 56 161 ILE B O 1
ATOM 3138 N N . GLU B 1 162 ? -2.381 15.766 -10.438 1 58.81 162 GLU B N 1
ATOM 3139 C CA . GLU B 1 162 ? -2.455 14.336 -10.148 1 58.81 162 GLU B CA 1
ATOM 3140 C C . GLU B 1 162 ? -3.891 13.828 -10.242 1 58.81 162 GLU B C 1
ATOM 3142 O O . GLU B 1 162 ? -4.809 14.438 -9.688 1 58.81 162 GLU B O 1
ATOM 3147 N N . GLU B 1 163 ? -4.086 12.695 -10.844 1 57.16 163 GLU B N 1
ATOM 3148 C CA . GLU B 1 163 ? -5.422 12.211 -11.18 1 57.16 163 GLU B CA 1
ATOM 3149 C C . GLU B 1 163 ? -6.219 11.867 -9.922 1 57.16 163 GLU B C 1
ATOM 3151 O O . GLU B 1 163 ? -7.402 12.188 -9.828 1 57.16 163 GLU B O 1
ATOM 3156 N N . ASN B 1 164 ? -5.664 11.227 -9.086 1 58.22 164 ASN B N 1
ATOM 3157 C CA . ASN B 1 164 ? -6.379 10.836 -7.875 1 58.22 164 ASN B CA 1
ATOM 3158 C C . ASN B 1 164 ? -6.836 12.055 -7.07 1 58.22 164 ASN B C 1
ATOM 3160 O O . ASN B 1 164 ? -7.953 12.078 -6.555 1 58.22 164 ASN B O 1
ATOM 3164 N N . THR B 1 165 ? -5.902 12.938 -6.887 1 64.44 165 THR B N 1
ATOM 3165 C CA . THR B 1 165 ? -6.262 14.195 -6.234 1 64.44 165 THR B CA 1
ATOM 3166 C C . THR B 1 165 ? -7.387 14.898 -6.992 1 64.44 165 THR B C 1
ATOM 3168 O O . THR B 1 165 ? -8.32 15.414 -6.383 1 64.44 165 THR B O 1
ATOM 3171 N N . LEU B 1 166 ? -7.23 14.797 -8.266 1 71.56 166 LEU B N 1
ATOM 3172 C CA . LEU B 1 166 ? -8.273 15.383 -9.102 1 71.56 166 LEU B CA 1
ATOM 3173 C C . LEU B 1 166 ? -9.617 14.695 -8.859 1 71.56 166 LEU B C 1
ATOM 3175 O O . LEU B 1 166 ? -10.641 15.367 -8.734 1 71.56 166 LEU B O 1
ATOM 3179 N N . GLY B 1 167 ? -9.57 13.484 -8.758 1 69.62 167 GLY B N 1
ATOM 3180 C CA . GLY B 1 167 ? -10.781 12.719 -8.484 1 69.62 167 GLY B CA 1
ATOM 3181 C C . GLY B 1 167 ? -11.438 13.094 -7.172 1 69.62 167 GLY B C 1
ATOM 3182 O O . GLY B 1 167 ? -12.664 13.227 -7.098 1 69.62 167 GLY B O 1
ATOM 3183 N N . LEU B 1 168 ? -10.695 13.188 -6.172 1 71.5 168 LEU B N 1
ATOM 3184 C CA . LEU B 1 168 ? -11.188 13.602 -4.863 1 71.5 168 LEU B CA 1
ATOM 3185 C C . LEU B 1 168 ? -11.898 14.945 -4.949 1 71.5 168 LEU B C 1
ATOM 3187 O O . LEU B 1 168 ? -13 15.109 -4.41 1 71.5 168 LEU B O 1
ATOM 3191 N N . ILE B 1 169 ? -11.297 15.828 -5.598 1 75 169 ILE B N 1
ATOM 3192 C CA . ILE B 1 169 ? -11.867 17.156 -5.73 1 75 169 ILE B CA 1
ATOM 3193 C C . ILE B 1 169 ? -13.18 17.094 -6.508 1 75 169 ILE B C 1
ATOM 3195 O O . ILE B 1 169 ? -14.18 17.688 -6.109 1 75 169 ILE B O 1
ATOM 3199 N N . LYS B 1 170 ? -13.133 16.281 -7.477 1 77.12 170 LYS B N 1
ATOM 3200 C CA . LYS B 1 170 ? -14.344 16.125 -8.281 1 77.12 170 LYS B CA 1
ATOM 3201 C C . LYS B 1 170 ? -15.469 15.508 -7.461 1 77.12 170 LYS B C 1
ATOM 3203 O O . LYS B 1 170 ? -16.625 15.906 -7.594 1 77.12 170 LYS B O 1
ATOM 3208 N N . GLN B 1 171 ? -15.141 14.633 -6.688 1 74.94 171 GLN B N 1
ATOM 3209 C CA . GLN B 1 171 ? -16.125 13.961 -5.852 1 74.94 171 GLN B CA 1
ATOM 3210 C C . GLN B 1 171 ? -16.766 14.93 -4.859 1 74.94 171 GLN B C 1
ATOM 3212 O O . GLN B 1 171 ? -17.953 14.836 -4.574 1 74.94 171 GLN B O 1
ATOM 3217 N N . ILE B 1 172 ? -16 15.742 -4.254 1 79.06 172 ILE B N 1
ATOM 3218 C CA . ILE B 1 172 ? -16.5 16.75 -3.326 1 79.06 172 ILE B CA 1
ATOM 3219 C C . ILE B 1 172 ? -17.609 17.562 -3.996 1 79.06 172 ILE B C 1
ATOM 3221 O O . ILE B 1 172 ? -18.641 17.828 -3.391 1 79.06 172 ILE B O 1
ATOM 3225 N N . PHE B 1 173 ? -17.438 17.844 -5.242 1 81.38 173 PHE B N 1
ATOM 3226 C CA . PHE B 1 173 ? -18.406 18.672 -5.953 1 81.38 173 PHE B CA 1
ATOM 3227 C C . PHE B 1 173 ? -19.609 17.844 -6.402 1 81.38 173 PHE B C 1
ATOM 3229 O O . PHE B 1 173 ? -20.703 18.359 -6.559 1 81.38 173 PHE B O 1
ATOM 3236 N N . ALA B 1 174 ? -19.344 16.562 -6.527 1 75 174 ALA B N 1
ATOM 3237 C CA . ALA B 1 174 ? -20.422 15.695 -6.969 1 75 174 ALA B CA 1
ATOM 3238 C C . ALA B 1 174 ? -21.359 15.352 -5.809 1 75 174 ALA B C 1
ATOM 3240 O O . ALA B 1 174 ? -22.562 15.125 -6.016 1 75 174 ALA B O 1
ATOM 3241 N N . SER B 1 175 ? -20.812 15.203 -4.734 1 69.38 175 SER B N 1
ATOM 3242 C CA . SER B 1 175 ? -21.547 14.734 -3.564 1 69.38 175 SER B CA 1
ATOM 3243 C C . SER B 1 175 ? -22.609 15.742 -3.141 1 69.38 175 SER B C 1
ATOM 3245 O O . SER B 1 175 ? -23.609 15.383 -2.52 1 69.38 175 SER B O 1
ATOM 3247 N N . ASP B 1 176 ? -22.422 16.891 -3.449 1 64.81 176 ASP B N 1
ATOM 3248 C CA . ASP B 1 176 ? -23.344 17.891 -2.951 1 64.81 176 ASP B CA 1
ATOM 3249 C C . ASP B 1 176 ? -24.328 18.312 -4.035 1 64.81 176 ASP B C 1
ATOM 3251 O O . ASP B 1 176 ? -24.891 19.406 -3.982 1 64.81 176 ASP B O 1
ATOM 3255 N N . GLY B 1 177 ? -24.656 17.422 -4.949 1 65.38 177 GLY B N 1
ATOM 3256 C CA . GLY B 1 177 ? -25.703 17.672 -5.941 1 65.38 177 GLY B CA 1
ATOM 3257 C C . GLY B 1 177 ? -25.328 18.75 -6.945 1 65.38 177 GLY B C 1
ATOM 3258 O O . GLY B 1 177 ? -26.156 19.188 -7.727 1 65.38 177 GLY B O 1
ATOM 3259 N N . GLY B 1 178 ? -24.156 19.188 -6.945 1 64 178 GLY B N 1
ATOM 3260 C CA . GLY B 1 178 ? -23.656 20.094 -7.961 1 64 178 GLY B CA 1
ATOM 3261 C C . GLY B 1 178 ? -24 21.547 -7.684 1 64 178 GLY B C 1
ATOM 3262 O O . GLY B 1 178 ? -23.516 22.453 -8.383 1 64 178 GLY B O 1
ATOM 3263 N N . ASP B 1 179 ? -24.781 21.828 -6.68 1 71.69 179 ASP B N 1
ATOM 3264 C CA . ASP B 1 179 ? -25.266 23.188 -6.492 1 71.69 179 ASP B CA 1
ATOM 3265 C C . ASP B 1 179 ? -24.469 23.906 -5.414 1 71.69 179 ASP B C 1
ATOM 3267 O O . ASP B 1 179 ? -24.641 25.109 -5.195 1 71.69 179 ASP B O 1
ATOM 3271 N N . THR B 1 180 ? -23.594 23.312 -4.84 1 81.19 180 THR B N 1
ATOM 3272 C CA . THR B 1 180 ? -22.859 23.922 -3.738 1 81.19 180 THR B CA 1
ATOM 3273 C C . THR B 1 180 ? -21.609 24.641 -4.25 1 81.19 180 THR B C 1
ATOM 3275 O O . THR B 1 180 ? -20.938 24.141 -5.16 1 81.19 180 THR B O 1
ATOM 3278 N N . LEU B 1 181 ? -21.391 25.859 -3.672 1 87.06 181 LEU B N 1
ATOM 3279 C CA . LEU B 1 181 ? -20.203 26.641 -3.969 1 87.06 181 LEU B CA 1
ATOM 3280 C C . LEU B 1 181 ? -19.109 26.391 -2.93 1 87.06 181 LEU B C 1
ATOM 3282 O O . LEU B 1 181 ? -19.391 26.328 -1.731 1 87.06 181 LEU B O 1
ATOM 3286 N N . TYR B 1 182 ? -17.922 26.078 -3.443 1 88.75 182 TYR B N 1
ATOM 3287 C CA . TYR B 1 182 ? -16.797 25.891 -2.537 1 88.75 182 TYR B CA 1
ATOM 3288 C C . TYR B 1 182 ? -15.711 26.922 -2.791 1 88.75 182 TYR B C 1
ATOM 3290 O O . TYR B 1 182 ? -15.414 27.25 -3.943 1 88.75 182 TYR B O 1
ATOM 3298 N N . SER B 1 183 ? -15.172 27.547 -1.706 1 87.44 183 SER B N 1
ATOM 3299 C CA . SER B 1 183 ? -13.945 28.312 -1.801 1 87.44 183 SER B CA 1
ATOM 3300 C C . SER B 1 183 ? -12.711 27.422 -1.766 1 87.44 183 SER B C 1
ATOM 3302 O O . SER B 1 183 ? -12.828 26.219 -1.484 1 87.44 183 SER B O 1
ATOM 3304 N N . VAL B 1 184 ? -11.586 28 -2.104 1 87.88 184 VAL B N 1
ATOM 3305 C CA . VAL B 1 184 ? -10.32 27.266 -1.957 1 87.88 184 VAL B CA 1
ATOM 3306 C C . VAL B 1 184 ? -10.18 26.781 -0.521 1 87.88 184 VAL B C 1
ATOM 3308 O O . VAL B 1 184 ? -9.766 25.641 -0.29 1 87.88 184 VAL B O 1
ATOM 3311 N N . ASP B 1 185 ? -10.609 27.578 0.414 1 85.38 185 ASP B N 1
ATOM 3312 C CA . ASP B 1 185 ? -10.5 27.234 1.827 1 85.38 185 ASP B CA 1
ATOM 3313 C C . ASP B 1 185 ? -11.383 26.031 2.16 1 85.38 185 ASP B C 1
ATOM 3315 O O . ASP B 1 185 ? -10.992 25.172 2.955 1 85.38 185 ASP B O 1
ATOM 3319 N N . ASP B 1 186 ? -12.531 26.016 1.58 1 84.94 186 ASP B N 1
ATOM 3320 C CA . ASP B 1 186 ? -13.422 24.875 1.773 1 84.94 186 ASP B CA 1
ATOM 3321 C C . ASP B 1 186 ? -12.773 23.578 1.302 1 84.94 186 ASP B C 1
ATOM 3323 O O . ASP B 1 186 ? -12.852 22.562 1.979 1 84.94 186 ASP B O 1
ATOM 3327 N N . ILE B 1 187 ? -12.156 23.625 0.186 1 84.62 187 ILE B N 1
ATOM 3328 C CA . ILE B 1 187 ? -11.523 22.453 -0.412 1 84.62 187 ILE B CA 1
ATOM 3329 C C . ILE B 1 187 ? -10.328 22.031 0.437 1 84.62 187 ILE B C 1
ATOM 3331 O O . ILE B 1 187 ? -10.125 20.828 0.661 1 84.62 187 ILE B O 1
ATOM 3335 N N . VAL B 1 188 ? -9.57 23.031 0.88 1 78.5 188 VAL B N 1
ATOM 3336 C CA . VAL B 1 188 ? -8.461 22.75 1.782 1 78.5 188 VAL B CA 1
ATOM 3337 C C . VAL B 1 188 ? -8.977 22 3.014 1 78.5 188 VAL B C 1
ATOM 3339 O O . VAL B 1 188 ? -8.406 21 3.422 1 78.5 188 VAL B O 1
ATOM 3342 N N . GLU B 1 189 ? -10.016 22.422 3.561 1 76.88 189 GLU B N 1
ATOM 3343 C CA . GLU B 1 189 ? -10.602 21.812 4.754 1 76.88 189 GLU B CA 1
ATOM 3344 C C . GLU B 1 189 ? -11.062 20.391 4.48 1 76.88 189 GLU B C 1
ATOM 3346 O O . GLU B 1 189 ? -10.859 19.5 5.305 1 76.88 189 GLU B O 1
ATOM 3351 N N . GLN B 1 190 ? -11.633 20.219 3.33 1 72.69 190 GLN B N 1
ATOM 3352 C CA . GLN B 1 190 ? -12.234 18.938 2.994 1 72.69 190 GLN B CA 1
ATOM 3353 C C . GLN B 1 190 ? -11.172 17.938 2.549 1 72.69 190 GLN B C 1
ATOM 3355 O O . GLN B 1 190 ? -11.328 16.734 2.752 1 72.69 190 GLN B O 1
ATOM 3360 N N . THR B 1 191 ? -10.141 18.469 1.978 1 69.88 191 THR B N 1
ATOM 3361 C CA . THR B 1 191 ? -9.203 17.562 1.327 1 69.88 191 THR B CA 1
ATOM 3362 C C . THR B 1 191 ? -7.91 17.453 2.129 1 69.88 191 THR B C 1
ATOM 3364 O O . THR B 1 191 ? -7.156 16.5 1.978 1 69.88 191 THR B O 1
ATOM 3367 N N . GLY B 1 192 ? -7.586 18.656 2.896 1 63.84 192 GLY B N 1
ATOM 3368 C CA . GLY B 1 192 ? -6.316 18.75 3.6 1 63.84 192 GLY B CA 1
ATOM 3369 C C . GLY B 1 192 ? -5.172 19.203 2.717 1 63.84 192 GLY B C 1
ATOM 3370 O O . GLY B 1 192 ? -4.016 19.203 3.139 1 63.84 192 GLY B O 1
ATOM 3371 N N . LEU B 1 193 ? -5.438 19.562 1.556 1 66.94 193 LEU B N 1
ATOM 3372 C CA . LEU B 1 193 ? -4.43 20.078 0.637 1 66.94 193 LEU B CA 1
ATOM 3373 C C . LEU B 1 193 ? -3.979 21.469 1.056 1 66.94 193 LEU B C 1
ATOM 3375 O O . LEU B 1 193 ? -4.672 22.156 1.815 1 66.94 193 LEU B O 1
ATOM 3379 N N . SER B 1 194 ? -2.742 21.844 0.641 1 65.19 194 SER B N 1
ATOM 3380 C CA . SER B 1 194 ? -2.371 23.25 0.756 1 65.19 194 SER B CA 1
ATOM 3381 C C . SER B 1 194 ? -3.254 24.125 -0.122 1 65.19 194 SER B C 1
ATOM 3383 O O . SER B 1 194 ? -3.865 23.641 -1.079 1 65.19 194 SER B O 1
ATOM 3385 N N . LYS B 1 195 ? -3.266 25.406 0.3 1 75.38 195 LYS B N 1
ATOM 3386 C CA . LYS B 1 195 ? -4.043 26.359 -0.49 1 75.38 195 LYS B CA 1
ATOM 3387 C C . LYS B 1 195 ? -3.545 26.406 -1.933 1 75.38 195 LYS B C 1
ATOM 3389 O O . LYS B 1 195 ? -4.348 26.438 -2.869 1 75.38 195 LYS B O 1
ATOM 3394 N N . THR B 1 196 ? -2.285 26.375 -2.098 1 73.44 196 THR B N 1
ATOM 3395 C CA . THR B 1 196 ? -1.685 26.422 -3.426 1 73.44 196 THR B CA 1
ATOM 3396 C C . THR B 1 196 ? -2.094 25.219 -4.258 1 73.44 196 THR B C 1
ATOM 3398 O O . THR B 1 196 ? -2.473 25.359 -5.422 1 73.44 196 THR B O 1
ATOM 3401 N N . THR B 1 197 ? -2.068 24.062 -3.654 1 73.5 197 THR B N 1
ATOM 3402 C CA . THR B 1 197 ? -2.43 22.844 -4.355 1 73.5 197 THR B CA 1
ATOM 3403 C C . THR B 1 197 ? -3.92 22.828 -4.684 1 73.5 197 THR B C 1
ATOM 3405 O O . THR B 1 197 ? -4.309 22.5 -5.809 1 73.5 197 THR B O 1
ATOM 3408 N N . ALA B 1 198 ? -4.691 23.141 -3.719 1 81.5 198 ALA B N 1
ATOM 3409 C CA . ALA B 1 198 ? -6.133 23.203 -3.943 1 81.5 198 ALA B CA 1
ATOM 3410 C C . ALA B 1 198 ? -6.477 24.125 -5.109 1 81.5 198 ALA B C 1
ATOM 3412 O O . ALA B 1 198 ? -7.273 23.766 -5.977 1 81.5 198 ALA B O 1
ATOM 3413 N N . ARG B 1 199 ? -5.824 25.203 -5.09 1 82 199 ARG B N 1
ATOM 3414 C CA . ARG B 1 199 ? -6.066 26.172 -6.148 1 82 199 ARG B CA 1
ATOM 3415 C C . ARG B 1 199 ? -5.676 25.609 -7.512 1 82 199 ARG B C 1
ATOM 3417 O O . ARG B 1 199 ? -6.41 25.781 -8.492 1 82 199 ARG B O 1
ATOM 3424 N N . ARG B 1 200 ? -4.586 25 -7.512 1 80.12 200 ARG B N 1
ATOM 3425 C CA . ARG B 1 200 ? -4.105 24.422 -8.758 1 80.12 200 ARG B CA 1
ATOM 3426 C C . ARG B 1 200 ? -5.113 23.422 -9.32 1 80.12 200 ARG B C 1
ATOM 3428 O O . ARG B 1 200 ? -5.418 23.453 -10.516 1 80.12 200 ARG B O 1
ATOM 3435 N N . TYR B 1 201 ? -5.633 22.688 -8.516 1 80.75 201 TYR B N 1
ATOM 3436 C CA . TYR B 1 201 ? -6.59 21.672 -8.961 1 80.75 201 TYR B CA 1
ATOM 3437 C C . TYR B 1 201 ? -7.918 22.312 -9.344 1 80.75 201 TYR B C 1
ATOM 3439 O O . TYR B 1 201 ? -8.547 21.906 -10.32 1 80.75 201 TYR B O 1
ATOM 3447 N N . LEU B 1 202 ? -8.328 23.203 -8.57 1 86.56 202 LEU B N 1
ATOM 3448 C CA . LEU B 1 202 ? -9.57 23.891 -8.891 1 86.56 202 LEU B CA 1
ATOM 3449 C C . LEU B 1 202 ? -9.461 24.609 -10.242 1 86.56 202 LEU B C 1
ATOM 3451 O O . LEU B 1 202 ? -10.375 24.531 -11.062 1 86.56 202 LEU B O 1
ATOM 3455 N N . GLU B 1 203 ? -8.336 25.219 -10.492 1 81.81 203 GLU B N 1
ATOM 3456 C CA . GLU B 1 203 ? -8.109 25.891 -11.766 1 81.81 203 GLU B CA 1
ATOM 3457 C C . GLU B 1 203 ? -8.062 24.891 -12.922 1 81.81 203 GLU B C 1
ATOM 3459 O O . GLU B 1 203 ? -8.57 25.172 -14.008 1 81.81 203 GLU B O 1
ATOM 3464 N N . PHE B 1 204 ? -7.469 23.875 -12.617 1 79.19 204 PHE B N 1
ATOM 3465 C CA . PHE B 1 204 ? -7.453 22.797 -13.602 1 79.19 204 PHE B CA 1
ATOM 3466 C C . PHE B 1 204 ? -8.867 22.375 -13.953 1 79.19 204 PHE B C 1
ATOM 3468 O O . PHE B 1 204 ? -9.195 22.188 -15.133 1 79.19 204 PHE B O 1
ATOM 3475 N N . CYS B 1 205 ? -9.68 22.141 -12.969 1 81.31 205 CYS B N 1
ATOM 3476 C CA . CYS B 1 205 ? -11.062 21.719 -13.18 1 81.31 205 CYS B CA 1
ATOM 3477 C C . CYS B 1 205 ? -11.836 22.781 -13.969 1 81.31 205 CYS B C 1
ATOM 3479 O O . CYS B 1 205 ? -12.68 22.438 -14.797 1 81.31 205 CYS B O 1
ATOM 3481 N N . VAL B 1 206 ? -11.492 23.969 -13.734 1 80.81 206 VAL B N 1
ATOM 3482 C CA . VAL B 1 206 ? -12.125 25.062 -14.469 1 80.81 206 VAL B CA 1
ATOM 3483 C C . VAL B 1 206 ? -11.664 25.031 -15.922 1 80.81 206 VAL B C 1
ATOM 3485 O O . VAL B 1 206 ? -12.484 25.109 -16.844 1 80.81 206 VAL B O 1
ATOM 3488 N N . GLU B 1 207 ? -10.414 24.875 -16.094 1 75.75 207 GLU B N 1
ATOM 3489 C CA . GLU B 1 207 ? -9.836 24.844 -17.438 1 75.75 207 GLU B CA 1
ATOM 3490 C C . GLU B 1 207 ? -10.391 23.688 -18.25 1 75.75 207 GLU B C 1
ATOM 3492 O O . GLU B 1 207 ? -10.555 23.797 -19.469 1 75.75 207 GLU B O 1
ATOM 3497 N N . ASN B 1 208 ? -10.758 22.719 -17.5 1 76.25 208 ASN B N 1
ATOM 3498 C CA . ASN B 1 208 ? -11.234 21.531 -18.188 1 76.25 208 ASN B CA 1
ATOM 3499 C C . ASN B 1 208 ? -12.758 21.422 -18.125 1 76.25 208 ASN B C 1
ATOM 3501 O O . ASN B 1 208 ? -13.312 20.344 -18.328 1 76.25 208 ASN B O 1
ATOM 3505 N N . GLN B 1 209 ? -13.344 22.438 -17.719 1 74.62 209 GLN B N 1
ATOM 3506 C CA . GLN B 1 209 ? -14.781 22.688 -17.828 1 74.62 209 GLN B CA 1
ATOM 3507 C C . GLN B 1 209 ? -15.562 21.75 -16.906 1 74.62 209 GLN B C 1
ATOM 3509 O O . GLN B 1 209 ? -16.688 21.344 -17.219 1 74.62 209 GLN B O 1
ATOM 3514 N N . PHE B 1 210 ? -14.953 21.359 -15.859 1 79.75 210 PHE B N 1
ATOM 3515 C CA . PHE B 1 210 ? -15.648 20.594 -14.828 1 79.75 210 PHE B CA 1
ATOM 3516 C C . PHE B 1 210 ? -16.281 21.531 -13.805 1 79.75 210 PHE B C 1
ATOM 3518 O O . PHE B 1 210 ? -17.328 21.219 -13.227 1 79.75 210 PHE B O 1
ATOM 3525 N N . LEU B 1 211 ? -15.555 22.594 -13.578 1 85.06 211 LEU B N 1
ATOM 3526 C CA . LEU B 1 211 ? -16.047 23.578 -12.617 1 85.06 211 LEU B CA 1
ATOM 3527 C C . LEU B 1 211 ? -16.156 24.953 -13.258 1 85.06 211 LEU B C 1
ATOM 3529 O O . LEU B 1 211 ? -15.508 25.234 -14.258 1 85.06 211 LEU B O 1
ATOM 3533 N N . ASP B 1 212 ? -17.062 25.719 -12.742 1 86.25 212 ASP B N 1
ATOM 3534 C CA . ASP B 1 212 ? -17.188 27.141 -13.055 1 86.25 212 ASP B CA 1
ATOM 3535 C C . ASP B 1 212 ? -16.812 28 -11.844 1 86.25 212 ASP B C 1
ATOM 3537 O O . ASP B 1 212 ? -16.875 27.531 -10.703 1 86.25 212 ASP B O 1
ATOM 3541 N N . ILE B 1 213 ? -16.375 29.203 -12.141 1 86.31 213 ILE B N 1
ATOM 3542 C CA . ILE B 1 213 ? -16.047 30.156 -11.094 1 86.31 213 ILE B CA 1
ATOM 3543 C C . ILE B 1 213 ? -17.203 31.141 -10.906 1 86.31 213 ILE B C 1
ATOM 3545 O O . ILE B 1 213 ? -17.812 31.594 -11.883 1 86.31 213 ILE B O 1
ATOM 3549 N N . GLU B 1 214 ? -17.594 31.297 -9.727 1 82.44 214 GLU B N 1
ATOM 3550 C CA . GLU B 1 214 ? -18.531 32.344 -9.375 1 82.44 214 GLU B CA 1
ATOM 3551 C C . GLU B 1 214 ? -17.906 33.344 -8.383 1 82.44 214 GLU B C 1
ATOM 3553 O O . GLU B 1 214 ? -17.422 32.938 -7.328 1 82.44 214 GLU B O 1
ATOM 3558 N N . MET B 1 215 ? -17.844 34.531 -8.883 1 80.06 215 MET B N 1
ATOM 3559 C CA . MET B 1 215 ? -17.312 35.562 -8 1 80.06 215 MET B CA 1
ATOM 3560 C C . MET B 1 215 ? -18.391 36.094 -7.059 1 80.06 215 MET B C 1
ATOM 3562 O O . MET B 1 215 ? -19.5 36.406 -7.488 1 80.06 215 MET B O 1
ATOM 3566 N N . ARG B 1 216 ? -18.141 35.906 -5.797 1 74.12 216 ARG B N 1
ATOM 3567 C CA . ARG B 1 216 ? -19.094 36.469 -4.836 1 74.12 216 ARG B CA 1
ATOM 3568 C C . ARG B 1 216 ? -18.5 37.688 -4.152 1 74.12 216 ARG B C 1
ATOM 3570 O O . ARG B 1 216 ? -17.391 37.656 -3.635 1 74.12 216 ARG B O 1
ATOM 3577 N N . TYR B 1 217 ? -19.125 38.781 -4.398 1 66.62 217 TYR B N 1
ATOM 3578 C CA . TYR B 1 217 ? -18.703 40.094 -3.885 1 66.62 217 TYR B CA 1
ATOM 3579 C C . TYR B 1 217 ? -19.266 40.312 -2.49 1 66.62 217 TYR B C 1
ATOM 3581 O O . TYR B 1 217 ? -20.469 40.156 -2.258 1 66.62 217 TYR B O 1
ATOM 3589 N N . GLY B 1 218 ? -18.594 39.812 -1.46 1 55.75 218 GLY B N 1
ATOM 3590 C CA . GLY B 1 218 ? -19.078 40.094 -0.126 1 55.75 218 GLY B CA 1
ATOM 3591 C C . GLY B 1 218 ? -18.984 41.562 0.23 1 55.75 218 GLY B C 1
ATOM 3592 O O . GLY B 1 218 ? -18.578 42.406 -0.6 1 55.75 218 GLY B O 1
ATOM 3593 N N . LYS B 1 219 ? -19.562 41.875 1.421 1 58 219 LYS B N 1
ATOM 3594 C CA . LYS B 1 219 ? -19.719 43.25 1.9 1 58 219 LYS B CA 1
ATOM 3595 C C . LYS B 1 219 ? -18.406 44 1.814 1 58 219 LYS B C 1
ATOM 3597 O O . LYS B 1 219 ? -18.391 45.219 1.572 1 58 219 LYS B O 1
ATOM 3602 N N . ILE B 1 220 ? -17.297 43.469 2.361 1 54.91 220 ILE B N 1
ATOM 3603 C CA . ILE B 1 220 ? -16.141 44.344 2.572 1 54.91 220 ILE B CA 1
ATOM 3604 C C . ILE B 1 220 ? -15.156 44.156 1.423 1 54.91 220 ILE B C 1
ATOM 3606 O O . ILE B 1 220 ? -14.227 43.344 1.514 1 54.91 220 ILE B O 1
ATOM 3610 N N . GLY B 1 221 ? -15.555 44.156 0.121 1 55.97 221 GLY B N 1
ATOM 3611 C CA . GLY B 1 221 ? -14.844 44.562 -1.079 1 55.97 221 GLY B CA 1
ATOM 3612 C C . GLY B 1 221 ? -14.062 43.438 -1.722 1 55.97 221 GLY B C 1
ATOM 3613 O O . GLY B 1 221 ? -13.477 43.594 -2.793 1 55.97 221 GLY B O 1
ATOM 3614 N N . HIS B 1 222 ? -13.641 42.344 -0.982 1 65.31 222 HIS B N 1
ATOM 3615 C CA . HIS B 1 222 ? -12.766 41.469 -1.737 1 65.31 222 HIS B CA 1
ATOM 3616 C C . HIS B 1 222 ? -13.555 40.312 -2.348 1 65.31 222 HIS B C 1
ATOM 3618 O O . HIS B 1 222 ? -14.234 39.562 -1.634 1 65.31 222 HIS B O 1
ATOM 3624 N N . PRO B 1 223 ? -13.664 40.375 -3.611 1 67 223 PRO B N 1
ATOM 3625 C CA . PRO B 1 223 ? -14.367 39.281 -4.281 1 67 223 PRO B CA 1
ATOM 3626 C C . PRO B 1 223 ? -13.797 37.906 -3.934 1 67 223 PRO B C 1
ATOM 3628 O O . PRO B 1 223 ? -12.578 37.781 -3.799 1 67 223 PRO B O 1
ATOM 3631 N N . ARG B 1 224 ? -14.719 37.125 -3.443 1 77.44 224 ARG B N 1
ATOM 3632 C CA . ARG B 1 224 ? -14.297 35.75 -3.184 1 77.44 224 ARG B CA 1
ATOM 3633 C C . ARG B 1 224 ? -14.578 34.875 -4.387 1 77.44 224 ARG B C 1
ATOM 3635 O O . ARG B 1 224 ? -15.68 34.875 -4.941 1 77.44 224 ARG B O 1
ATOM 3642 N N . ARG B 1 225 ? -13.5 34.188 -4.816 1 85.88 225 ARG B N 1
ATOM 3643 C CA . ARG B 1 225 ? -13.602 33.219 -5.906 1 85.88 225 ARG B CA 1
ATOM 3644 C C . ARG B 1 225 ? -14.188 31.906 -5.414 1 85.88 225 ARG B C 1
ATOM 3646 O O . ARG B 1 225 ? -13.641 31.281 -4.5 1 85.88 225 ARG B O 1
ATOM 3653 N N . LEU B 1 226 ? -15.383 31.609 -5.844 1 89.38 226 LEU B N 1
ATOM 3654 C CA . LEU B 1 226 ? -16.031 30.359 -5.492 1 89.38 226 LEU B CA 1
ATOM 3655 C C . LEU B 1 226 ? -16.141 29.438 -6.707 1 89.38 226 LEU B C 1
ATOM 3657 O O . LEU B 1 226 ? -16.172 29.922 -7.848 1 89.38 226 LEU B O 1
ATOM 3661 N N . TYR B 1 227 ? -16.125 28.156 -6.402 1 90.56 227 TYR B N 1
ATOM 3662 C CA . TYR B 1 227 ? -16.156 27.156 -7.457 1 90.56 227 TYR B CA 1
ATOM 3663 C C . TYR B 1 227 ? -17.422 26.312 -7.371 1 90.56 227 TYR B C 1
ATOM 3665 O O . TYR B 1 227 ? -17.891 25.984 -6.277 1 90.56 227 TYR B O 1
ATOM 3673 N N . ARG B 1 228 ? -18.031 26.016 -8.492 1 85.81 228 ARG B N 1
ATOM 3674 C CA . ARG B 1 228 ? -19.203 25.156 -8.555 1 85.81 228 ARG B CA 1
ATOM 3675 C C . ARG B 1 228 ? -19.125 24.219 -9.758 1 85.81 228 ARG B C 1
ATOM 3677 O O . ARG B 1 228 ? -18.406 24.5 -10.727 1 85.81 228 ARG B O 1
ATOM 3684 N N . THR B 1 229 ? -19.828 23.109 -9.625 1 86.88 229 THR B N 1
ATOM 3685 C CA . THR B 1 229 ? -19.906 22.203 -10.758 1 86.88 229 THR B CA 1
ATOM 3686 C C . THR B 1 229 ? -20.484 22.891 -11.977 1 86.88 229 THR B C 1
ATOM 3688 O O . THR B 1 229 ? -21.438 23.656 -11.867 1 86.88 229 THR B O 1
ATOM 3691 N N . LYS B 1 230 ? -19.766 22.641 -13.125 1 79.06 230 LYS B N 1
ATOM 3692 C CA . LYS B 1 230 ? -20.266 23.234 -14.359 1 79.06 230 LYS B CA 1
ATOM 3693 C C . LYS B 1 230 ? -21.609 22.609 -14.758 1 79.06 230 LYS B C 1
ATOM 3695 O O . LYS B 1 230 ? -21.719 21.391 -14.82 1 79.06 230 LYS B O 1
ATOM 3700 N N . SER B 1 231 ? -22.688 23.312 -14.75 1 65.44 231 SER B N 1
ATOM 3701 C CA . SER B 1 231 ? -24 22.859 -15.211 1 65.44 231 SER B CA 1
ATOM 3702 C C . SER B 1 231 ? -23.969 22.531 -16.703 1 65.44 231 SER B C 1
ATOM 3704 O O . SER B 1 231 ? -23.266 23.172 -17.484 1 65.44 231 SER B O 1
ATOM 3706 N N . ALA B 1 232 ? -24.25 21.25 -17.125 1 53.5 232 ALA B N 1
ATOM 3707 C CA . ALA B 1 232 ? -24.484 20.922 -18.531 1 53.5 232 ALA B CA 1
ATOM 3708 C C . ALA B 1 232 ? -25.438 21.922 -19.188 1 53.5 232 ALA B C 1
ATOM 3710 O O . ALA B 1 232 ? -26.594 22.016 -18.797 1 53.5 232 ALA B O 1
ATOM 3711 N N . HIS B 1 233 ? -24.969 23.078 -19.328 1 41.97 233 HIS B N 1
ATOM 3712 C CA . HIS B 1 233 ? -25.859 23.594 -20.359 1 41.97 233 HIS B CA 1
ATOM 3713 C C . HIS B 1 233 ? -25.625 22.906 -21.688 1 41.97 233 HIS B C 1
ATOM 3715 O O . HIS B 1 233 ? -24.484 22.547 -22.016 1 41.97 233 HIS B O 1
#

pLDDT: mean 81.83, std 15.99, range [29.12, 98.75]

Radius of gyration: 23.6 Å; Cα contacts (8 Å, |Δi|>4): 810; chains: 2; bounding box: 48×74×65 Å

Solvent-accessible surface area (backbone atoms only — not comparable to full-atom values): 24862 Å² total; per-residue (Å²): 128,82,76,71,79,57,46,36,28,33,39,33,37,60,52,58,70,60,44,48,52,52,48,51,54,42,48,73,61,42,72,39,38,70,78,45,79,17,49,32,62,67,51,38,54,52,48,43,72,73,64,60,38,40,31,34,42,34,29,35,80,35,91,78,48,53,36,62,59,53,59,62,31,68,78,48,52,88,45,78,44,44,34,32,38,49,23,73,76,36,42,27,67,60,52,54,47,36,43,49,39,14,39,43,42,72,43,44,53,84,74,52,66,69,60,52,48,51,52,51,42,30,46,42,34,47,55,45,50,54,70,70,34,64,62,41,54,60,67,55,44,24,50,53,33,37,47,43,11,68,53,55,63,56,67,54,44,98,84,66,68,47,67,66,63,47,47,54,56,52,45,61,42,54,73,55,73,37,75,53,74,38,38,54,66,51,48,18,70,72,44,54,41,40,66,70,56,36,42,52,48,52,50,48,33,35,76,67,61,48,28,38,80,44,76,44,72,52,93,76,83,55,67,41,69,23,35,26,42,46,70,88,120,128,82,77,72,80,57,47,35,28,34,38,34,37,60,52,58,70,59,44,49,52,52,46,50,54,43,48,72,66,41,73,38,39,72,79,46,77,16,50,33,63,68,51,36,54,52,49,43,73,72,63,60,38,41,31,32,41,34,29,35,80,34,91,77,48,52,36,61,59,54,60,60,31,67,78,48,52,90,46,78,44,45,35,31,38,50,22,72,76,35,43,26,69,60,51,53,47,37,41,49,38,14,39,42,40,71,41,44,52,84,74,51,67,68,60,53,48,51,53,52,42,28,49,43,33,46,55,47,49,55,70,70,33,63,62,42,52,59,67,54,45,24,49,53,32,36,46,42,11,68,54,56,62,55,66,57,42,96,82,65,67,47,65,68,62,48,48,52,55,50,44,62,42,54,73,54,76,36,75,53,73,38,38,53,66,51,47,17,70,70,45,54,41,43,66,69,55,36,42,52,48,51,50,47,32,36,76,67,60,50,27,39,79,44,78,42,72,50,92,84,73,54,65,39,68,25,34,28,42,46,72,88,118

Foldseek 3Di:
DPPLDAFEEEEEAQPPVVSVVVQCLDVVFFSHHHPYYHQAPVRVLVVCVVPLTQEYEDEQDGPHHGRLVVLVDCSCPPGNYAYEYEYQDDDPVSVVSCVVSHHLYYHHPPHDPVLVLLLVLLSLQLVLLVVVDPDDDPVSVVLNVCSSPPSPQPPPPVQSDDVSLLVVLLVVQVVVVQPDKDALVRCCSNRRHGSVVSVSSQVVCVVVQQKDWDWDQDDPGDTTTIITGRPPD/DPPLDAFEEEEEAQPPVVSVVVQCLDVVFFSHHHPYYHQAPVVVLVVCVVPLTQEYEDEQDGPHHGRLVVLVDCSCPPGNYAYEYEYQDDDPVSVVSCVVSHHLYYHHPPHDPVLVLLLVLLSQQLVLLVVVDPDDDPVSVVLNVCSSPPSPQPPPPVQSDDVSLLVVLLVVQVVVVQPDKDALVRCCSNRRHGSVNSVSSQVVCVVVQQKDWDWDQDDPGDTTTIITGRPPD

Sequence (466 aa):
MQHTEHFDVLIVEDESKLANIHAEFIEKHFNLRVIGIAATLFEAKKLLQQHRPRLILLDNYLPDGEGVSLIESQLLKGMDCSVIFITAASDMNTCAQAIRCGAFDYIIKPLSYPRLRSSLERFIQFVKTQHTYKIVDQQNVDILYQLQSSGAASSSSTKGIEENTLGLIKQIFASDGGDTLYSVDDIVEQTGLSKTTARRYLEFCVENQFLDIEMRYGKIGHPRRLYRTKSAHMQHTEHFDVLIVEDESKLANIHAEFIEKHFNLRVIGIAATLFEAKKLLQQHRPRLILLDNYLPDGEGVSLIESQLLKGMDCSVIFITAASDMNTCAQAIRCGAFDYIIKPLSYPRLRSSLERFIQFVKTQHTYKIVDQQNVDILYQLQSSGAASSSSTKGIEENTLGLIKQIFASDGGDTLYSVDDIVEQTGLSKTTARRYLEFCVENQFLDIEMRYGKIGHPRRLYRTKSAH

Organism: Pectobacterium atrosepticum (strain SCRI 1043 / ATCC BAA-672) (NCBI:txid218491)

Nearest PDB structures (foldseek):
  6ekh-assembly1_Y  TM=9.220E-01  e=1.946E-08  Methanococcus maripaludis
  3b2n-assembly1_A  TM=9.188E-01  e=5.399E-08  Staphylococcus aureus
  3eul-assembly2_B  TM=9.066E-01  e=1.045E-07  Mycobacterium tuberculosis
  3cz5-assembly2_B  TM=7.874E-01  e=2.962E-08  Aurantimonas manganoxydans SI85-9A1
  1a04-assembly2_B  TM=5.327E-01  e=6.864E-08  Escherichia coli

Secondary structure (DSSP, 8-state):
-----PEEEEEE-S-HHHHHHHHHHHHHHSSEEEEEEESSHHHHHHHHHHH--SEEEE-SEETTEETHHHHHSTTSTTS--EEEEEES--BHHHHHHHHHTT-SEEEESSPPHHHHHHHHHHHHHHHHHHHH-SB--HHHHHHHHHHHHTTS-----TT---HHHHHHHHHHHHHTTT---B-HHHHHHHH---HHHHHHHHHHHHHTTSEEEEEE--SSS--EEEEEE----/-----PEEEEEE-S-HHHHHHHHHHHHHHSSEEEEEEESSHHHHHHHHHHH--SEEEE-SEETTEETHHHHHSTTSTTS--EEEEEES--BHHHHHHHHHTT-SEEEESSPPHHHHHHHHHHHHHHHHHHHH-SB--HHHHHHHHHHHHTTS-----TT---HHHHHHHHHHHHHTTT---B-HHHHHHHH---HHHHHHHHHHHHHTTSEEEEEE--SSS--EEEEEE----